Protein AF-A0A0F6VZB9-F1 (afdb_monomer_lite)

Structure (mmCIF, N/CA/C/O backbone):
data_AF-A0A0F6VZB9-F1
#
_entry.id   AF-A0A0F6VZB9-F1
#
loop_
_atom_site.group_PDB
_atom_site.id
_atom_site.type_symbol
_atom_site.label_atom_id
_atom_site.label_alt_id
_atom_site.label_comp_id
_atom_site.label_asym_id
_atom_site.label_entity_id
_atom_site.label_seq_id
_atom_site.pdbx_PDB_ins_code
_atom_site.Cartn_x
_atom_site.Cartn_y
_atom_site.Cartn_z
_atom_site.occupancy
_atom_site.B_iso_or_equiv
_atom_site.auth_seq_id
_atom_site.auth_comp_id
_atom_site.auth_asym_id
_atom_site.auth_atom_id
_atom_site.pdbx_PDB_model_num
ATOM 1 N N . MET A 1 1 ? -6.519 48.692 -28.480 1.00 52.38 1 MET A N 1
ATOM 2 C CA . MET A 1 1 ? -7.005 47.533 -27.688 1.00 52.38 1 MET A CA 1
ATOM 3 C C . MET A 1 1 ? -6.946 46.196 -28.439 1.00 52.38 1 MET A C 1
ATOM 5 O O . MET A 1 1 ? -6.467 45.239 -27.849 1.00 52.38 1 MET A O 1
ATOM 9 N N . ARG A 1 2 ? -7.323 46.105 -29.729 1.00 53.22 2 ARG A N 1
ATOM 10 C CA . ARG A 1 2 ? -7.320 44.835 -30.497 1.00 53.22 2 ARG A CA 1
ATOM 11 C C . ARG A 1 2 ? -5.946 44.147 -30.667 1.00 53.22 2 ARG A C 1
ATOM 13 O O . ARG A 1 2 ? -5.888 42.928 -30.607 1.00 53.22 2 ARG A O 1
ATOM 20 N N . MET A 1 3 ? -4.836 44.891 -30.767 1.00 57.31 3 MET A N 1
ATOM 21 C CA . MET A 1 3 ? -3.486 44.291 -30.868 1.00 57.31 3 MET A CA 1
ATOM 22 C C . MET A 1 3 ? -2.981 43.647 -29.563 1.00 57.31 3 MET A C 1
ATOM 24 O O . MET A 1 3 ? -2.208 42.698 -29.616 1.00 57.31 3 MET A O 1
ATOM 28 N N . ARG A 1 4 ? -3.442 44.107 -28.388 1.00 60.62 4 ARG A N 1
ATOM 29 C CA . ARG A 1 4 ? -3.066 43.497 -27.096 1.00 60.62 4 ARG A CA 1
ATOM 30 C C . ARG A 1 4 ? -3.803 42.178 -26.846 1.00 60.62 4 ARG A C 1
ATOM 32 O O . ARG A 1 4 ? -3.220 41.265 -26.279 1.00 60.62 4 ARG A O 1
ATOM 39 N N . ALA A 1 5 ? -5.045 42.063 -27.323 1.00 65.38 5 ALA A N 1
ATOM 40 C CA . ALA A 1 5 ? -5.819 40.824 -27.242 1.00 65.38 5 ALA A CA 1
ATOM 41 C C . ALA A 1 5 ? -5.250 39.726 -28.161 1.00 65.38 5 ALA A C 1
ATOM 43 O O . ALA A 1 5 ? -5.144 38.580 -27.739 1.00 65.38 5 ALA A O 1
ATOM 44 N N . LEU A 1 6 ? -4.809 40.079 -29.377 1.00 69.06 6 LEU A N 1
ATOM 45 C CA . LEU A 1 6 ? -4.202 39.116 -30.305 1.00 69.06 6 LEU A CA 1
ATOM 46 C C . LEU A 1 6 ? -2.852 38.584 -29.789 1.00 69.06 6 LEU A C 1
ATOM 48 O O . LEU A 1 6 ? -2.594 37.387 -29.870 1.00 69.06 6 LEU A O 1
ATOM 52 N N . GLY A 1 7 ? -2.025 39.453 -29.196 1.00 74.19 7 GLY A N 1
ATOM 53 C CA . GLY A 1 7 ? -0.761 39.038 -28.579 1.00 74.19 7 GLY A CA 1
ATOM 54 C C . GLY A 1 7 ? -0.955 38.067 -27.409 1.00 74.19 7 GLY A C 1
ATOM 55 O O . GLY A 1 7 ? -0.212 37.099 -27.292 1.00 74.19 7 GLY A O 1
ATOM 56 N N . LEU A 1 8 ? -1.993 38.270 -26.588 1.00 74.69 8 LEU A N 1
ATOM 57 C CA . LEU A 1 8 ? -2.281 37.395 -25.446 1.00 74.69 8 LEU A CA 1
ATOM 58 C C . LEU A 1 8 ? -2.771 36.003 -25.883 1.00 74.69 8 LEU A C 1
ATOM 60 O O . LEU A 1 8 ? -2.410 35.006 -25.267 1.00 74.69 8 LEU A O 1
ATOM 64 N N . VAL A 1 9 ? -3.544 35.930 -26.972 1.00 77.00 9 VAL A N 1
ATOM 65 C CA . VAL A 1 9 ? -4.036 34.662 -27.541 1.00 77.00 9 VAL A CA 1
ATOM 66 C C . VAL A 1 9 ? -2.903 33.856 -28.180 1.00 77.00 9 VAL A C 1
ATOM 68 O O . VAL A 1 9 ? -2.855 32.643 -28.003 1.00 77.00 9 VAL A O 1
ATOM 71 N N . ILE A 1 10 ? -1.955 34.508 -28.863 1.00 77.25 10 ILE A N 1
ATOM 72 C CA . ILE A 1 10 ? -0.791 33.823 -29.450 1.00 77.25 10 ILE A CA 1
ATOM 73 C C . ILE A 1 10 ? 0.142 33.298 -28.352 1.00 77.25 10 ILE A C 1
ATOM 75 O O . ILE A 1 10 ? 0.585 32.159 -28.437 1.00 77.25 10 ILE A O 1
ATOM 79 N N . VAL A 1 11 ? 0.387 34.071 -27.288 1.00 75.38 11 VAL A N 1
ATOM 80 C CA . VAL A 1 11 ? 1.185 33.597 -26.143 1.00 75.38 11 VAL A CA 1
ATOM 81 C C . VAL A 1 11 ? 0.493 32.427 -25.437 1.00 75.38 11 VAL A C 1
ATOM 83 O O . VAL A 1 11 ? 1.162 31.448 -25.130 1.00 75.38 11 VAL A O 1
ATOM 86 N N . ALA A 1 12 ? -0.834 32.469 -25.263 1.00 71.00 12 ALA A N 1
ATOM 87 C CA . ALA A 1 12 ? -1.596 31.353 -24.696 1.00 71.00 12 ALA A CA 1
ATOM 88 C C . ALA A 1 12 ? -1.570 30.093 -25.587 1.00 71.00 12 ALA A C 1
ATOM 90 O O . ALA A 1 12 ? -1.466 28.982 -25.078 1.00 71.00 12 ALA A O 1
ATOM 91 N N . LEU A 1 13 ? -1.617 30.247 -26.915 1.00 69.62 13 LEU A N 1
ATOM 92 C CA . LEU A 1 13 ? -1.491 29.131 -27.862 1.00 69.62 13 LEU A CA 1
ATOM 93 C C . LEU A 1 13 ? -0.078 28.532 -27.877 1.00 69.62 13 LEU A C 1
ATOM 95 O O . LEU A 1 13 ? 0.063 27.318 -27.994 1.00 69.62 13 LEU A O 1
ATOM 99 N N . VAL A 1 14 ? 0.960 29.357 -27.717 1.00 69.56 14 VAL A N 1
ATOM 100 C CA . VAL A 1 14 ? 2.357 28.898 -27.658 1.00 69.56 14 VAL A CA 1
ATOM 101 C C . VAL A 1 14 ? 2.671 28.222 -26.319 1.00 69.56 14 VAL A C 1
ATOM 103 O O . VAL A 1 14 ? 3.433 27.261 -26.303 1.00 69.56 14 VAL A O 1
ATOM 106 N N . THR A 1 15 ? 2.053 28.638 -25.209 1.00 67.12 15 THR A N 1
ATOM 107 C CA . THR A 1 15 ? 2.212 27.947 -23.916 1.00 67.12 15 THR A CA 1
ATOM 108 C C . THR A 1 15 ? 1.367 26.676 -23.797 1.00 67.12 15 THR A C 1
ATOM 110 O O . THR A 1 15 ? 1.739 25.779 -23.049 1.00 67.12 15 THR A O 1
ATOM 113 N N . LEU A 1 16 ? 0.270 26.556 -24.556 1.00 59.88 16 LEU A N 1
ATOM 114 C CA . LEU A 1 16 ? -0.522 25.320 -24.667 1.00 59.88 16 LEU A CA 1
ATOM 115 C C . LEU A 1 16 ? 0.076 24.304 -25.653 1.00 59.88 16 LEU A C 1
ATOM 117 O O . LEU A 1 16 ? -0.305 23.134 -25.629 1.00 59.88 16 LEU A O 1
ATOM 121 N N . ALA A 1 17 ? 1.043 24.712 -26.477 1.00 52.34 17 ALA A N 1
ATOM 122 C CA . ALA A 1 17 ? 1.811 23.824 -27.344 1.00 52.34 17 ALA A CA 1
ATOM 123 C C . ALA A 1 17 ? 2.918 23.082 -26.566 1.00 52.34 17 ALA A C 1
ATOM 125 O O . ALA A 1 17 ? 4.070 23.025 -26.992 1.00 52.34 17 ALA A O 1
ATOM 126 N N . CYS A 1 18 ? 2.580 22.488 -25.418 1.00 63.78 18 CYS A N 1
ATOM 127 C CA . CYS A 1 18 ? 3.406 21.443 -24.825 1.00 63.78 18 CYS A CA 1
ATOM 128 C C . CYS A 1 18 ? 3.362 20.240 -25.771 1.00 63.78 18 CYS A C 1
ATOM 130 O O . CYS A 1 18 ? 2.395 19.476 -25.782 1.00 63.78 18 CYS A O 1
ATOM 132 N N . SER A 1 19 ? 4.389 20.104 -26.612 1.00 64.31 19 SER A N 1
ATOM 133 C CA . SER A 1 19 ? 4.577 18.931 -27.459 1.00 64.31 19 SER A CA 1
ATOM 134 C C . SER A 1 19 ? 4.565 17.694 -26.570 1.00 64.31 19 SER A C 1
ATOM 136 O O . SER A 1 19 ? 5.451 17.534 -25.729 1.00 64.31 19 SER A O 1
ATOM 138 N N . ARG A 1 20 ? 3.553 16.834 -26.732 1.00 68.62 20 ARG A N 1
ATOM 139 C CA . ARG A 1 20 ? 3.576 15.520 -26.093 1.00 68.62 20 ARG A CA 1
ATOM 140 C C . ARG A 1 20 ? 4.833 14.802 -26.592 1.00 68.62 20 ARG A C 1
ATOM 142 O O . ARG A 1 20 ? 5.035 14.782 -27.810 1.00 68.62 20 ARG A O 1
ATOM 149 N N . PRO A 1 21 ? 5.684 14.276 -25.698 1.00 76.00 21 PRO A N 1
ATOM 150 C CA . PRO A 1 21 ? 6.812 13.465 -26.126 1.00 76.00 21 PRO A CA 1
ATOM 151 C C . PRO A 1 21 ? 6.277 12.338 -27.013 1.00 76.00 21 PRO A C 1
ATOM 153 O O . PRO A 1 21 ? 5.232 11.754 -26.723 1.00 76.00 21 PRO A O 1
ATOM 156 N N . ILE A 1 22 ? 6.936 12.104 -28.147 1.00 83.44 22 ILE A N 1
ATOM 157 C CA . ILE A 1 22 ? 6.561 11.018 -29.050 1.00 83.44 22 ILE A CA 1
ATOM 158 C C . ILE A 1 22 ? 7.048 9.731 -28.392 1.00 83.44 22 ILE A C 1
ATOM 160 O O . ILE A 1 22 ? 8.253 9.509 -28.267 1.00 83.44 22 ILE A O 1
ATOM 164 N N . GLU A 1 23 ? 6.103 8.919 -27.939 1.00 89.25 23 GLU A N 1
ATOM 165 C CA . GLU A 1 23 ? 6.375 7.634 -27.306 1.00 89.25 23 GLU A CA 1
ATOM 166 C C . GLU A 1 23 ? 6.150 6.532 -28.338 1.00 89.25 23 GLU A C 1
ATOM 168 O O . GLU A 1 23 ? 5.084 6.454 -28.950 1.00 89.25 23 GLU A O 1
ATOM 173 N N . ALA A 1 24 ? 7.167 5.704 -28.558 1.00 90.25 24 ALA A N 1
ATOM 174 C CA . ALA A 1 24 ? 7.078 4.541 -29.426 1.00 90.25 24 ALA A CA 1
ATOM 175 C C . ALA A 1 24 ? 7.100 3.271 -28.568 1.00 90.25 24 ALA A C 1
ATOM 177 O O . ALA A 1 24 ? 8.087 2.984 -27.886 1.00 90.25 24 ALA A O 1
ATOM 178 N N . GLU A 1 25 ? 6.012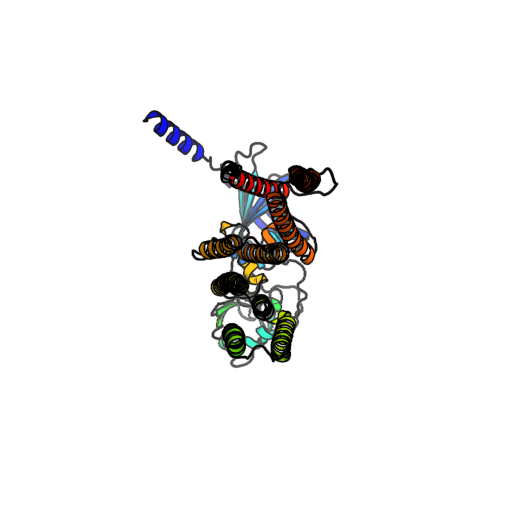 2.507 -28.600 1.00 92.38 25 GLU A N 1
ATOM 179 C CA . GLU A 1 25 ? 5.888 1.233 -27.889 1.00 92.38 25 GLU A CA 1
ATOM 180 C C . GLU A 1 25 ? 6.573 0.120 -28.691 1.00 92.38 25 GLU A C 1
ATOM 182 O O . GLU A 1 25 ? 5.958 -0.575 -29.495 1.00 92.38 25 GLU A O 1
ATOM 187 N N . LEU A 1 26 ? 7.896 0.026 -28.549 1.00 94.50 26 LEU A N 1
ATOM 188 C CA . LEU A 1 26 ? 8.733 -0.933 -29.285 1.00 94.50 26 LEU A CA 1
ATOM 189 C C . LEU A 1 26 ? 9.399 -1.964 -28.367 1.00 94.50 26 LEU A C 1
ATOM 191 O O . LEU A 1 26 ? 10.123 -2.830 -28.856 1.00 94.50 26 LEU A O 1
ATOM 195 N N . LEU A 1 27 ? 9.196 -1.864 -27.052 1.00 96.50 27 LEU A N 1
ATOM 196 C CA . LEU A 1 27 ? 9.782 -2.779 -26.076 1.00 96.50 27 LEU A CA 1
ATOM 197 C C . LEU A 1 27 ? 8.718 -3.730 -25.564 1.00 96.50 27 LEU A C 1
ATOM 199 O O . LEU A 1 27 ? 7.578 -3.341 -25.324 1.00 96.50 27 LEU A O 1
ATOM 203 N N . HIS A 1 28 ? 9.133 -4.960 -25.304 1.00 97.50 28 HIS A N 1
ATOM 204 C CA . HIS A 1 28 ? 8.305 -5.934 -24.614 1.00 97.50 28 HIS A CA 1
ATOM 205 C C . HIS A 1 28 ? 8.895 -6.182 -23.228 1.00 97.50 28 HIS A C 1
ATOM 207 O O . HIS A 1 28 ? 10.081 -6.490 -23.123 1.00 97.50 28 HIS A O 1
ATOM 213 N N . VAL A 1 29 ? 8.093 -6.042 -22.172 1.00 97.81 29 VAL A N 1
ATOM 214 C CA . VAL A 1 29 ? 8.485 -6.378 -20.797 1.00 97.81 29 VAL A CA 1
ATOM 215 C C . VAL A 1 29 ? 7.694 -7.620 -20.399 1.00 97.81 29 VAL A C 1
ATOM 217 O O . VAL A 1 29 ? 6.473 -7.576 -20.325 1.00 97.81 29 VAL A O 1
ATOM 220 N N . GLY A 1 30 ? 8.386 -8.739 -20.201 1.00 97.31 30 GLY A N 1
ATOM 221 C CA . GLY A 1 30 ? 7.763 -10.046 -19.990 1.00 97.31 30 GLY A CA 1
ATOM 222 C C . GLY A 1 30 ? 7.572 -10.418 -18.522 1.00 97.31 30 GLY A C 1
ATOM 223 O O . GLY A 1 30 ? 6.586 -11.063 -18.183 1.00 97.31 30 GLY A O 1
ATOM 224 N N . SER A 1 31 ? 8.497 -10.039 -17.634 1.00 97.69 31 SER A N 1
ATOM 225 C CA . SER A 1 31 ? 8.384 -10.379 -16.209 1.00 97.69 31 SER A CA 1
ATOM 226 C C . SER A 1 31 ? 9.188 -9.445 -15.309 1.00 97.69 31 SER A C 1
ATOM 228 O O . SER A 1 31 ? 10.192 -8.873 -15.733 1.00 97.69 31 SER A O 1
ATOM 230 N N . ALA A 1 32 ? 8.803 -9.370 -14.036 1.00 97.81 32 ALA A N 1
ATOM 231 C CA . ALA A 1 32 ? 9.560 -8.724 -12.968 1.00 97.81 32 ALA A CA 1
ATOM 232 C C . ALA A 1 32 ? 9.956 -9.780 -11.926 1.00 97.81 32 ALA A C 1
ATOM 234 O O . ALA A 1 32 ? 9.143 -10.627 -11.591 1.00 97.81 32 ALA A O 1
ATOM 235 N N . SER A 1 33 ? 11.202 -9.772 -11.453 1.00 97.31 33 SER A N 1
ATOM 236 C CA . SER A 1 33 ? 11.700 -10.730 -10.456 1.00 97.31 33 SER A CA 1
ATOM 237 C C . SER A 1 33 ? 12.766 -10.076 -9.574 1.00 97.31 33 SER A C 1
ATOM 239 O O . SER A 1 33 ? 13.609 -9.358 -10.102 1.00 97.31 33 SER A O 1
ATOM 241 N N . PRO A 1 34 ? 12.843 -10.366 -8.267 1.00 96.31 34 PRO A N 1
ATOM 242 C CA . PRO A 1 34 ? 11.963 -11.270 -7.529 1.00 96.31 34 PRO A CA 1
ATOM 243 C C . PRO A 1 34 ? 10.586 -10.652 -7.259 1.00 96.31 34 PRO A C 1
ATOM 245 O O . PRO A 1 34 ? 10.462 -9.432 -7.160 1.00 96.31 34 PRO A O 1
ATOM 248 N N . ASP A 1 35 ? 9.585 -11.505 -7.046 1.00 93.94 35 ASP A N 1
ATOM 249 C CA . ASP A 1 35 ? 8.233 -11.089 -6.642 1.00 93.94 35 ASP A CA 1
ATOM 250 C C . ASP A 1 35 ? 8.231 -10.459 -5.240 1.00 93.94 35 ASP A C 1
ATOM 252 O O . ASP A 1 35 ? 7.349 -9.676 -4.908 1.00 93.94 35 ASP A O 1
ATOM 256 N N . ARG A 1 36 ? 9.250 -10.762 -4.421 1.00 94.00 36 ARG A N 1
ATOM 257 C CA . ARG A 1 36 ? 9.480 -10.175 -3.096 1.00 94.00 36 ARG A CA 1
ATOM 258 C C . ARG A 1 36 ? 10.724 -9.291 -3.098 1.00 94.00 36 ARG A C 1
ATOM 260 O O . ARG A 1 36 ? 11.853 -9.770 -3.239 1.00 94.00 36 ARG A O 1
ATOM 267 N N . VAL A 1 37 ? 10.532 -8.000 -2.862 1.00 95.31 37 VAL A N 1
ATOM 268 C CA . VAL A 1 37 ? 11.593 -6.991 -2.887 1.00 95.31 37 VAL A CA 1
ATOM 269 C C . VAL A 1 37 ? 11.877 -6.475 -1.480 1.00 95.31 37 VAL A C 1
ATOM 271 O O . VAL A 1 37 ? 11.005 -5.913 -0.816 1.00 95.31 37 VAL A O 1
ATOM 274 N N . GLN A 1 38 ? 13.130 -6.623 -1.051 1.00 94.56 38 GLN A N 1
ATOM 275 C CA . GLN A 1 38 ? 13.649 -6.114 0.219 1.00 94.56 38 GLN A CA 1
ATOM 276 C C . GLN A 1 38 ? 14.683 -4.999 -0.012 1.00 94.56 38 GLN A C 1
ATOM 278 O O . GLN A 1 38 ? 15.226 -4.885 -1.117 1.00 94.56 38 GLN A O 1
ATOM 283 N N . PRO A 1 39 ? 14.984 -4.165 1.004 1.00 94.38 39 PRO A N 1
ATOM 284 C CA . PRO A 1 39 ? 16.053 -3.183 0.912 1.00 94.38 39 PRO A CA 1
ATOM 285 C C . PRO A 1 39 ? 17.377 -3.834 0.504 1.00 94.38 39 PRO A C 1
ATOM 287 O O . PRO A 1 39 ? 17.837 -4.774 1.143 1.00 94.38 39 PRO A O 1
ATOM 290 N N . GLY A 1 40 ? 17.999 -3.313 -0.551 1.00 94.25 40 GLY A N 1
ATOM 291 C CA . GLY A 1 40 ? 19.260 -3.833 -1.085 1.00 94.25 40 GLY A CA 1
ATOM 292 C C . GLY A 1 40 ? 19.099 -4.911 -2.160 1.00 94.25 40 GLY A C 1
ATOM 293 O O . GLY A 1 40 ? 20.083 -5.245 -2.817 1.00 94.25 40 GLY A O 1
ATOM 294 N N . HIS A 1 41 ? 17.882 -5.411 -2.408 1.00 95.50 41 HIS A N 1
ATOM 295 C CA . HIS A 1 41 ? 17.618 -6.263 -3.567 1.00 95.50 41 HIS A CA 1
ATOM 296 C C . HIS A 1 41 ? 17.738 -5.472 -4.877 1.00 95.50 41 HIS A C 1
ATOM 298 O O . HIS A 1 41 ? 17.691 -4.238 -4.912 1.00 95.50 41 HIS A O 1
ATOM 304 N N . ARG A 1 42 ? 17.865 -6.209 -5.980 1.00 97.38 42 ARG A N 1
ATOM 305 C CA . ARG A 1 42 ? 17.715 -5.679 -7.335 1.00 97.38 42 ARG A CA 1
ATOM 306 C C . ARG A 1 42 ? 16.450 -6.266 -7.940 1.00 97.38 42 ARG A C 1
ATOM 308 O O . ARG A 1 42 ? 16.337 -7.486 -8.031 1.00 97.38 42 ARG A O 1
ATOM 315 N N . LEU A 1 43 ? 15.512 -5.409 -8.331 1.00 98.00 43 LEU A N 1
ATOM 316 C CA . LEU A 1 43 ? 14.366 -5.829 -9.126 1.00 98.00 43 LEU A CA 1
ATOM 317 C C . LEU A 1 43 ? 14.817 -5.925 -10.584 1.00 98.00 43 LEU A C 1
ATOM 319 O O . LEU A 1 43 ? 15.280 -4.953 -11.171 1.00 98.00 43 LEU A O 1
ATOM 323 N N . VAL A 1 44 ? 14.710 -7.113 -11.155 1.00 98.50 44 VAL A N 1
ATOM 324 C CA . VAL A 1 44 ? 15.104 -7.432 -12.521 1.00 98.50 44 VAL A CA 1
ATOM 325 C C . VAL A 1 44 ? 13.855 -7.507 -13.385 1.00 98.50 44 VAL A C 1
ATOM 327 O O . VAL A 1 44 ? 13.004 -8.373 -13.182 1.00 98.50 44 VAL A O 1
ATOM 330 N N . LEU A 1 45 ? 13.765 -6.625 -14.373 1.00 98.38 45 LEU A N 1
ATOM 331 C CA . LEU A 1 45 ? 12.746 -6.684 -15.414 1.00 98.38 45 LEU A CA 1
ATOM 332 C C . LEU A 1 45 ? 13.333 -7.414 -16.621 1.00 98.38 45 LEU A C 1
ATOM 334 O O . LEU A 1 45 ? 14.370 -7.012 -17.154 1.00 98.38 45 LEU A O 1
ATOM 338 N N . ARG A 1 46 ? 12.683 -8.499 -17.040 1.00 98.50 46 ARG A N 1
ATOM 339 C CA . ARG A 1 46 ? 13.053 -9.264 -18.234 1.00 98.50 46 ARG A CA 1
ATOM 340 C C . ARG A 1 46 ? 12.145 -8.890 -19.390 1.00 98.50 46 ARG A C 1
ATOM 342 O O . ARG A 1 46 ? 10.955 -8.662 -19.192 1.00 98.50 46 ARG A O 1
ATOM 349 N N . GLY A 1 47 ? 12.695 -8.846 -20.593 1.00 97.88 47 GLY A N 1
ATOM 350 C CA . GLY A 1 47 ? 11.959 -8.422 -21.775 1.00 97.88 47 GLY A CA 1
ATOM 351 C C . GLY A 1 47 ? 12.763 -8.575 -23.056 1.00 97.88 47 GLY A C 1
ATOM 352 O O . GLY A 1 47 ? 13.666 -9.401 -23.131 1.00 97.88 47 GLY A O 1
ATOM 353 N N . SER A 1 48 ? 12.446 -7.777 -24.068 1.00 97.69 48 SER A N 1
ATOM 354 C CA . SER A 1 48 ? 13.204 -7.725 -25.317 1.00 97.69 48 SER A CA 1
ATOM 355 C C . SER A 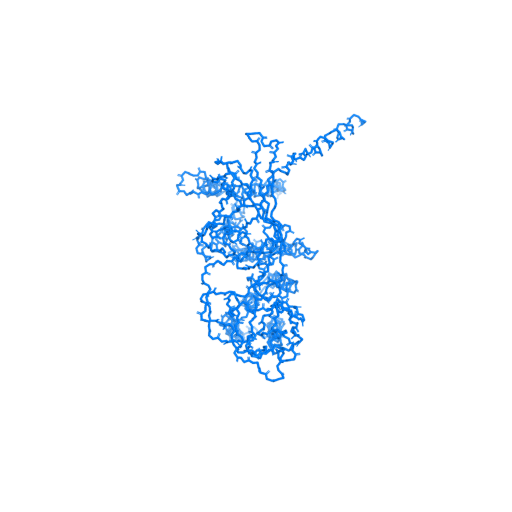1 48 ? 13.220 -6.321 -25.907 1.00 97.69 48 SER A C 1
ATOM 357 O O . SER A 1 48 ? 12.223 -5.599 -25.840 1.00 97.69 48 SER A O 1
ATOM 359 N N . GLY A 1 49 ? 14.338 -5.976 -26.549 1.00 96.69 49 GLY A N 1
ATOM 360 C CA . GLY A 1 49 ? 14.526 -4.701 -27.245 1.00 96.69 49 GLY A CA 1
ATOM 361 C C . GLY A 1 49 ? 15.146 -3.604 -26.381 1.00 96.69 49 GLY A C 1
ATOM 362 O O . GLY A 1 49 ? 15.224 -2.461 -26.825 1.00 96.69 49 GLY A O 1
ATOM 363 N N . PHE A 1 50 ? 15.600 -3.918 -25.163 1.00 97.81 50 PHE A N 1
ATOM 364 C CA . PHE A 1 50 ? 16.212 -2.923 -24.287 1.00 97.81 50 PHE A CA 1
ATOM 365 C C . PHE A 1 50 ? 17.562 -2.443 -24.858 1.00 97.81 50 PHE A C 1
ATOM 367 O O . PHE A 1 50 ? 18.362 -3.245 -25.341 1.00 97.81 50 PHE A O 1
ATOM 374 N N . PRO A 1 51 ? 17.859 -1.137 -24.836 1.00 96.19 51 PRO A N 1
ATOM 375 C CA . PRO A 1 51 ? 19.154 -0.635 -25.276 1.00 96.19 51 PRO A CA 1
ATOM 376 C C . PRO A 1 51 ? 20.203 -0.835 -24.170 1.00 96.19 51 PRO A C 1
ATOM 378 O O . PRO A 1 51 ? 20.252 -0.065 -23.216 1.00 96.19 51 PRO A O 1
ATOM 381 N N . ALA A 1 52 ? 21.044 -1.866 -24.291 1.00 97.19 52 ALA A N 1
ATOM 382 C CA . ALA A 1 52 ? 22.065 -2.197 -23.290 1.00 97.19 52 ALA A CA 1
ATOM 383 C C . ALA A 1 52 ? 23.018 -1.018 -22.983 1.00 97.19 52 ALA A C 1
ATOM 385 O O . ALA A 1 52 ? 23.414 -0.271 -23.881 1.00 97.19 52 ALA A O 1
ATOM 386 N N . GLY A 1 53 ? 23.394 -0.870 -21.711 1.00 96.50 53 GLY A N 1
ATOM 387 C CA . GLY A 1 53 ? 24.233 0.210 -21.185 1.00 96.50 53 GLY A CA 1
ATOM 388 C C . GLY A 1 53 ? 23.535 1.571 -21.091 1.00 96.50 53 GLY A C 1
ATOM 389 O O . GLY A 1 53 ? 24.213 2.594 -21.011 1.00 96.50 53 GLY A O 1
ATOM 390 N N . ARG A 1 54 ? 22.199 1.619 -21.174 1.00 96.06 54 ARG A N 1
ATOM 391 C CA . ARG A 1 54 ? 21.419 2.858 -21.034 1.00 96.06 54 ARG A CA 1
ATOM 392 C C . ARG A 1 54 ? 20.638 2.892 -19.730 1.00 96.06 54 ARG A C 1
ATOM 394 O O . ARG A 1 54 ? 20.056 1.885 -19.322 1.00 96.06 54 ARG A O 1
ATOM 401 N N . ASP A 1 55 ? 20.530 4.095 -19.180 1.00 96.44 55 ASP A N 1
ATOM 402 C CA . ASP A 1 55 ? 19.613 4.394 -18.088 1.00 96.44 55 ASP A CA 1
ATOM 403 C C . ASP A 1 55 ? 18.160 4.220 -18.551 1.00 96.44 55 ASP A C 1
ATOM 405 O O . ASP A 1 55 ? 17.761 4.663 -19.636 1.00 96.44 55 ASP A O 1
ATOM 409 N N . ALA A 1 56 ? 17.370 3.574 -17.705 1.00 97.00 56 ALA A N 1
ATOM 410 C CA . ALA A 1 56 ? 15.952 3.332 -17.873 1.00 97.00 56 ALA A CA 1
ATOM 411 C C . ALA A 1 56 ? 15.178 4.090 -16.793 1.00 97.00 56 ALA A C 1
ATOM 413 O O . ALA A 1 56 ? 15.535 4.056 -15.617 1.00 97.00 56 ALA A O 1
ATOM 414 N N . ARG A 1 57 ? 14.061 4.714 -17.165 1.00 97.44 57 ARG A N 1
ATOM 415 C CA . ARG A 1 57 ? 13.071 5.196 -16.200 1.00 97.44 57 ARG A CA 1
ATOM 416 C C . ARG A 1 57 ? 11.990 4.138 -16.043 1.00 97.44 57 ARG A C 1
ATOM 418 O O . ARG A 1 57 ? 11.312 3.811 -17.015 1.00 97.44 57 ARG A O 1
ATOM 425 N N . VAL A 1 58 ? 11.826 3.619 -14.830 1.00 98.00 58 VAL A N 1
ATOM 426 C CA . VAL A 1 58 ? 10.821 2.603 -14.505 1.00 98.00 58 VAL A CA 1
ATOM 427 C C . VAL A 1 58 ? 9.719 3.216 -13.654 1.00 98.00 58 VAL A C 1
ATOM 429 O O . VAL A 1 58 ? 9.952 3.637 -12.523 1.00 98.00 58 VAL A O 1
ATOM 432 N N . THR A 1 59 ? 8.509 3.264 -14.196 1.00 98.12 59 THR A N 1
ATOM 433 C CA . THR A 1 59 ? 7.328 3.839 -13.551 1.00 98.12 59 THR A CA 1
ATOM 434 C C . THR A 1 59 ? 6.384 2.735 -13.090 1.00 98.12 59 THR A C 1
ATOM 436 O O . THR A 1 59 ? 5.906 1.936 -13.892 1.00 98.12 59 THR A O 1
ATOM 439 N N . PHE A 1 60 ? 6.089 2.712 -11.794 1.00 98.38 60 PHE A N 1
ATOM 440 C CA . PHE A 1 60 ? 5.100 1.841 -11.167 1.00 98.38 60 PHE A CA 1
ATOM 441 C C . PHE A 1 60 ? 3.774 2.579 -11.118 1.00 98.38 60 PHE A C 1
ATOM 443 O O . PHE A 1 60 ? 3.672 3.601 -10.437 1.00 98.38 60 PHE A O 1
ATOM 450 N N . ARG A 1 61 ? 2.764 2.057 -11.814 1.00 98.31 61 ARG A N 1
ATOM 451 C CA . ARG A 1 61 ? 1.419 2.629 -11.831 1.00 98.31 61 ARG A CA 1
ATOM 452 C C . ARG A 1 61 ? 0.393 1.570 -11.476 1.00 98.31 61 ARG A C 1
ATOM 454 O O . ARG A 1 61 ? 0.228 0.598 -12.206 1.00 98.31 61 ARG A O 1
ATOM 461 N N . GLY A 1 62 ? -0.307 1.765 -10.368 1.00 98.00 62 GLY A N 1
ATOM 462 C CA . GLY A 1 62 ? -1.242 0.767 -9.866 1.00 98.00 62 GLY A CA 1
ATOM 463 C C . GLY A 1 62 ? -1.760 1.094 -8.481 1.00 98.00 62 GLY A C 1
ATOM 464 O O . GLY A 1 62 ? -1.886 2.260 -8.108 1.00 98.00 62 GLY A O 1
ATOM 465 N N . VAL A 1 63 ? -2.049 0.050 -7.719 1.00 97.88 63 VAL A N 1
ATOM 466 C CA . VAL A 1 63 ? -2.576 0.137 -6.364 1.00 97.88 63 VAL A CA 1
ATOM 467 C C . VAL A 1 63 ? -1.630 -0.584 -5.415 1.00 97.88 63 VAL A C 1
ATOM 469 O O . VAL A 1 63 ? -1.156 -1.683 -5.690 1.00 97.88 63 VAL A O 1
ATOM 472 N N . LEU A 1 64 ? -1.338 0.055 -4.291 1.00 97.50 64 LEU A N 1
ATOM 473 C CA . LEU A 1 64 ? -0.601 -0.522 -3.184 1.00 97.50 64 LEU A CA 1
ATOM 474 C C . LEU A 1 64 ? -1.579 -0.886 -2.069 1.00 97.50 64 LEU A C 1
ATOM 476 O O . LEU A 1 64 ? -2.270 -0.019 -1.528 1.00 97.50 64 LEU A O 1
ATOM 480 N N . HIS A 1 65 ? -1.587 -2.161 -1.704 1.00 96.69 65 HIS A N 1
ATOM 481 C CA . HIS A 1 65 ? -2.323 -2.689 -0.561 1.00 96.69 65 HIS A CA 1
ATOM 482 C C . HIS A 1 65 ? -1.377 -2.761 0.633 1.00 96.69 65 HIS A C 1
ATOM 484 O O . HIS A 1 65 ? -0.279 -3.300 0.500 1.00 96.69 65 HIS A O 1
ATOM 490 N N . ARG A 1 66 ? -1.760 -2.196 1.781 1.00 94.31 66 ARG A N 1
ATOM 491 C CA . ARG A 1 66 ? -0.919 -2.138 2.986 1.00 94.31 66 ARG A CA 1
ATOM 492 C C . ARG A 1 66 ? -1.685 -2.692 4.192 1.00 94.31 66 ARG A C 1
ATOM 494 O O . ARG A 1 66 ? -2.896 -2.491 4.244 1.00 94.31 66 ARG A O 1
ATOM 501 N N . PRO A 1 67 ? -1.002 -3.318 5.168 1.00 91.38 67 PRO A N 1
ATOM 502 C CA . PRO A 1 67 ? -1.652 -3.771 6.398 1.00 91.38 67 PRO A CA 1
ATOM 503 C C . PRO A 1 67 ? -2.391 -2.621 7.092 1.00 91.38 67 PRO A C 1
ATOM 505 O O . PRO A 1 67 ? -1.818 -1.541 7.242 1.00 91.38 67 PRO A O 1
ATOM 508 N N . GLY A 1 68 ? -3.651 -2.831 7.484 1.00 88.75 68 GLY A N 1
ATOM 509 C CA . GLY A 1 68 ? -4.447 -1.862 8.248 1.00 88.75 68 GLY A CA 1
ATOM 510 C C . GLY A 1 68 ? -4.851 -0.575 7.516 1.00 88.75 68 GLY A C 1
ATOM 511 O O . GLY A 1 68 ? -5.526 0.276 8.097 1.00 88.75 68 GLY A O 1
ATOM 512 N N . HIS A 1 69 ? -4.486 -0.406 6.243 1.00 89.75 69 HIS A N 1
ATOM 513 C CA . HIS A 1 69 ? -4.761 0.813 5.484 1.00 89.75 69 HIS A CA 1
ATOM 514 C C . HIS A 1 69 ? -5.567 0.524 4.215 1.00 89.75 69 HIS A C 1
ATOM 516 O O . HIS A 1 69 ? -5.375 -0.514 3.580 1.00 89.75 69 HIS A O 1
ATOM 522 N N . PRO A 1 70 ? -6.431 1.463 3.784 1.00 90.00 70 PRO A N 1
ATOM 523 C CA . PRO A 1 70 ? -7.130 1.328 2.517 1.00 90.00 70 PRO A CA 1
ATOM 524 C C . PRO A 1 70 ? -6.142 1.316 1.346 1.00 90.00 70 PRO A C 1
ATOM 526 O O . PRO A 1 70 ? -5.065 1.919 1.394 1.00 90.00 70 PRO A O 1
ATOM 529 N N . ALA A 1 71 ? -6.547 0.649 0.268 1.00 93.81 71 ALA A N 1
ATOM 530 C CA . ALA A 1 71 ? -5.761 0.550 -0.950 1.00 93.81 71 ALA A CA 1
ATOM 531 C C . ALA A 1 71 ? -5.449 1.948 -1.518 1.00 93.81 71 ALA A C 1
ATOM 533 O O . ALA A 1 71 ? -6.334 2.799 -1.648 1.00 93.81 71 ALA A O 1
ATOM 534 N N . ARG A 1 72 ? -4.180 2.198 -1.856 1.00 94.94 72 ARG A N 1
ATOM 535 C CA . ARG A 1 72 ? -3.696 3.515 -2.291 1.00 94.94 72 ARG A CA 1
ATOM 536 C C . ARG A 1 72 ? -3.191 3.457 -3.724 1.00 94.94 72 ARG A C 1
ATOM 538 O O . ARG A 1 72 ? -2.320 2.653 -4.034 1.00 94.94 72 ARG A O 1
ATOM 545 N N . ALA A 1 73 ? -3.673 4.353 -4.581 1.00 96.88 73 ALA A N 1
ATOM 546 C CA . ALA A 1 73 ? -3.107 4.516 -5.916 1.00 96.88 73 ALA A CA 1
ATOM 547 C C . ALA A 1 73 ? -1.656 5.019 -5.829 1.00 96.88 73 ALA A C 1
ATOM 549 O O . ALA A 1 73 ? -1.366 5.965 -5.087 1.00 96.88 73 ALA A O 1
ATOM 550 N N . ILE A 1 74 ? -0.758 4.398 -6.592 1.00 96.12 74 ILE A N 1
ATOM 551 C CA . ILE A 1 74 ? 0.641 4.811 -6.702 1.00 96.12 74 ILE A CA 1
ATOM 552 C C . ILE A 1 74 ? 1.010 5.099 -8.158 1.00 96.12 74 ILE A C 1
ATOM 554 O O . ILE A 1 74 ? 0.572 4.399 -9.073 1.00 96.12 74 ILE A O 1
ATOM 558 N N . ASP A 1 75 ? 1.816 6.142 -8.341 1.00 97.31 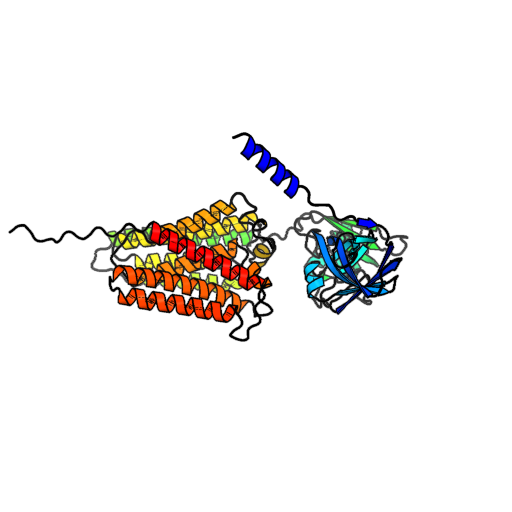75 ASP A N 1
ATOM 559 C CA . ASP A 1 75 ? 2.462 6.524 -9.597 1.00 97.31 75 ASP A CA 1
ATOM 560 C C . ASP A 1 75 ? 3.873 7.017 -9.247 1.00 97.31 75 ASP A C 1
ATOM 562 O O . ASP A 1 75 ? 4.072 8.154 -8.810 1.00 97.31 75 ASP A O 1
ATOM 566 N N . VAL A 1 76 ? 4.843 6.102 -9.276 1.00 96.94 76 VAL A N 1
ATOM 567 C CA . VAL A 1 76 ? 6.205 6.343 -8.778 1.00 96.94 76 VAL A CA 1
ATOM 568 C C . VAL A 1 76 ? 7.209 5.951 -9.845 1.00 96.94 76 VAL A C 1
ATOM 570 O O . VAL A 1 76 ? 7.212 4.819 -10.311 1.00 96.94 76 VAL A O 1
ATOM 573 N N . SER A 1 77 ? 8.102 6.877 -10.194 1.00 97.50 77 SER A N 1
ATOM 574 C CA . SER A 1 77 ? 9.213 6.618 -11.115 1.00 97.50 77 SER A CA 1
ATOM 575 C C . SER A 1 77 ? 10.533 6.435 -10.365 1.00 97.50 77 SER A C 1
ATOM 577 O O . SER A 1 77 ? 10.894 7.266 -9.522 1.00 97.50 77 SER A O 1
ATOM 579 N N . LEU A 1 78 ? 11.232 5.351 -10.692 1.00 97.31 78 LEU A N 1
ATOM 580 C CA . LEU A 1 78 ? 12.551 4.968 -10.199 1.00 97.31 78 LEU A CA 1
ATOM 581 C C . LEU A 1 78 ? 13.529 4.841 -11.375 1.00 97.31 78 LEU A C 1
ATOM 583 O O . LEU A 1 78 ? 13.118 4.568 -12.504 1.00 97.31 78 LEU A O 1
ATOM 587 N N . ASP A 1 79 ? 14.814 5.023 -11.095 1.00 97.44 79 ASP A N 1
ATOM 588 C CA . ASP A 1 79 ? 15.878 4.898 -12.089 1.00 97.44 79 ASP A CA 1
ATOM 589 C C . ASP A 1 79 ? 16.433 3.469 -12.102 1.00 97.44 79 ASP A C 1
ATOM 591 O O . ASP A 1 79 ? 16.614 2.850 -11.049 1.00 97.44 79 ASP A O 1
ATOM 595 N N . GLY A 1 80 ? 16.690 2.953 -13.302 1.00 97.38 80 GLY A N 1
ATOM 596 C CA . GLY A 1 80 ? 17.269 1.639 -13.565 1.00 97.38 80 GLY A CA 1
ATOM 597 C C . GLY A 1 80 ? 18.280 1.661 -14.686 1.00 97.38 80 GLY A C 1
ATOM 598 O O . GLY A 1 80 ? 18.488 2.684 -15.328 1.00 97.38 80 GLY A O 1
ATOM 599 N N . GLU A 1 81 ? 18.880 0.509 -14.948 1.00 98.19 81 GLU A N 1
ATOM 600 C CA . GLU A 1 81 ? 19.902 0.357 -15.979 1.00 98.19 81 GLU A CA 1
ATOM 601 C C . GLU A 1 81 ? 19.628 -0.894 -16.815 1.00 98.19 81 GLU A C 1
ATOM 603 O O . GLU A 1 81 ? 19.404 -1.984 -16.281 1.00 98.19 81 GLU A O 1
ATOM 608 N N . ALA A 1 82 ? 19.640 -0.757 -18.142 1.00 98.19 82 ALA A N 1
ATOM 609 C CA . ALA A 1 82 ? 19.600 -1.901 -19.045 1.00 98.19 82 ALA A CA 1
ATOM 610 C C . ALA A 1 82 ? 20.973 -2.572 -19.102 1.00 98.19 82 ALA A C 1
ATOM 612 O O . ALA A 1 82 ? 21.859 -2.127 -19.826 1.00 98.19 82 ALA A O 1
ATOM 613 N N . ILE A 1 83 ? 21.146 -3.672 -18.375 1.00 98.31 83 ILE A N 1
ATOM 614 C CA . ILE A 1 83 ? 22.404 -4.432 -18.360 1.00 98.31 83 ILE A CA 1
ATOM 615 C C . ILE A 1 83 ? 22.612 -5.183 -19.684 1.00 98.31 83 ILE A C 1
ATOM 617 O O . ILE A 1 83 ? 23.736 -5.310 -20.167 1.00 98.31 83 ILE A O 1
ATOM 621 N N . SER A 1 84 ? 21.529 -5.663 -20.296 1.00 98.06 84 SER A N 1
ATOM 622 C CA . SER A 1 84 ? 21.529 -6.350 -21.592 1.00 98.06 84 SER A CA 1
ATOM 623 C C . SER A 1 84 ? 20.254 -6.032 -22.375 1.00 98.06 84 SER A C 1
ATOM 625 O O . SER A 1 84 ? 19.371 -5.324 -21.891 1.00 98.06 84 SER A O 1
ATOM 627 N N . SER A 1 85 ? 20.136 -6.554 -23.600 1.00 97.38 85 SER A N 1
ATOM 628 C CA . SER A 1 85 ? 18.983 -6.294 -24.474 1.00 97.38 85 SER A CA 1
ATOM 629 C C . SER A 1 85 ? 17.651 -6.884 -24.002 1.00 97.38 85 SER A C 1
ATOM 631 O O . SER A 1 85 ? 16.600 -6.609 -24.583 1.00 97.38 85 SER A O 1
ATOM 633 N N . ASP A 1 86 ? 17.701 -7.709 -22.966 1.00 98.31 86 ASP A N 1
ATOM 634 C CA . ASP A 1 86 ? 16.594 -8.458 -22.385 1.00 98.31 86 ASP A CA 1
ATOM 635 C C . ASP A 1 86 ? 16.484 -8.281 -20.862 1.00 98.31 86 ASP A C 1
ATOM 637 O O . ASP A 1 86 ? 15.615 -8.891 -20.238 1.00 98.31 86 ASP A O 1
ATOM 641 N N . ARG A 1 87 ? 17.343 -7.452 -20.247 1.00 98.38 87 ARG A N 1
ATOM 642 C CA . ARG A 1 87 ? 17.412 -7.270 -18.793 1.00 98.38 87 ARG A CA 1
ATOM 643 C C . ARG A 1 87 ? 17.596 -5.809 -18.391 1.00 98.38 87 ARG A C 1
ATOM 645 O O . ARG A 1 87 ? 18.607 -5.193 -18.723 1.00 98.38 87 ARG A O 1
ATOM 652 N N . VAL A 1 88 ? 16.668 -5.305 -17.583 1.00 98.56 88 VAL A N 1
ATOM 653 C CA . VAL A 1 88 ? 16.808 -4.049 -16.833 1.00 98.56 88 VAL A CA 1
ATOM 654 C C . VAL A 1 88 ? 16.927 -4.369 -15.354 1.00 98.56 88 VAL A C 1
ATOM 656 O O . VAL A 1 88 ? 16.143 -5.153 -14.822 1.00 98.56 88 VAL A O 1
ATOM 659 N N . GLU A 1 89 ? 17.900 -3.768 -14.683 1.00 98.50 89 GLU A N 1
ATOM 660 C CA . GLU A 1 89 ? 18.060 -3.863 -13.238 1.00 98.50 89 GLU A CA 1
ATOM 661 C C . GLU A 1 89 ? 17.675 -2.556 -12.560 1.00 98.50 89 GLU A C 1
ATOM 663 O O . GLU A 1 89 ? 18.115 -1.473 -12.941 1.00 98.50 89 GLU A O 1
ATOM 668 N N . LEU A 1 90 ? 16.861 -2.685 -11.518 1.00 98.00 90 LEU A N 1
ATOM 669 C CA . LEU A 1 90 ? 16.413 -1.602 -10.666 1.00 98.00 90 LEU A CA 1
ATOM 670 C C . LEU A 1 90 ? 16.988 -1.827 -9.264 1.00 98.00 90 LEU A C 1
ATOM 672 O O . LEU A 1 90 ? 16.561 -2.764 -8.578 1.00 98.00 90 LEU A O 1
ATOM 676 N N . PRO A 1 91 ? 17.971 -1.034 -8.809 1.00 97.44 91 PRO A N 1
ATOM 677 C CA . PRO A 1 91 ? 18.411 -1.112 -7.425 1.00 97.44 91 PRO A CA 1
ATOM 678 C C . PRO A 1 91 ? 17.266 -0.673 -6.505 1.00 97.44 91 PRO A C 1
ATOM 680 O O . PRO A 1 91 ? 16.650 0.372 -6.716 1.00 97.44 91 PRO A O 1
ATOM 683 N N . MET A 1 92 ? 16.991 -1.457 -5.459 1.00 97.06 92 MET A N 1
ATOM 684 C CA . MET A 1 92 ? 15.894 -1.207 -4.519 1.00 97.06 92 MET A CA 1
ATOM 685 C C . MET A 1 92 ? 16.431 -0.829 -3.131 1.00 97.06 92 MET A C 1
ATOM 687 O O . MET A 1 92 ? 16.321 -1.609 -2.180 1.00 97.06 92 MET A O 1
ATOM 691 N N . PRO A 1 93 ? 17.040 0.363 -2.962 1.00 95.94 93 PRO A N 1
ATOM 692 C CA . PRO A 1 93 ? 17.416 0.849 -1.643 1.00 95.94 93 PRO A CA 1
ATOM 693 C C . PRO A 1 93 ? 16.168 1.120 -0.791 1.00 95.94 93 PRO A C 1
ATOM 695 O O . PRO A 1 93 ? 15.059 1.310 -1.301 1.00 95.94 93 PRO A O 1
ATOM 698 N N . ALA A 1 94 ? 16.358 1.228 0.526 1.00 93.62 94 ALA A N 1
ATOM 699 C CA . ALA A 1 94 ? 15.273 1.533 1.462 1.00 93.62 94 ALA A CA 1
ATOM 700 C C . ALA A 1 94 ? 14.500 2.815 1.087 1.00 93.62 94 ALA A C 1
ATOM 702 O O . ALA A 1 94 ? 13.287 2.878 1.271 1.00 93.62 94 ALA A O 1
ATOM 703 N N . ALA A 1 95 ? 15.177 3.818 0.513 1.00 94.00 95 ALA A N 1
ATOM 704 C CA . ALA A 1 95 ? 14.543 5.047 0.039 1.00 94.00 95 ALA A CA 1
ATOM 705 C C . ALA A 1 95 ? 13.530 4.797 -1.095 1.00 94.00 95 ALA A C 1
ATOM 707 O O . ALA A 1 95 ? 12.433 5.350 -1.056 1.00 94.00 95 ALA A O 1
ATOM 708 N N . SER A 1 96 ? 13.849 3.927 -2.059 1.00 95.25 96 SER A N 1
ATOM 709 C CA . SER A 1 96 ? 12.934 3.562 -3.150 1.00 95.25 96 SER A CA 1
ATOM 710 C C . SER A 1 96 ? 11.710 2.813 -2.630 1.00 95.25 96 SER A C 1
ATOM 712 O O . SER A 1 96 ? 10.589 3.122 -3.025 1.00 95.25 96 SER A O 1
ATOM 714 N N . LEU A 1 97 ? 11.900 1.896 -1.676 1.00 94.75 97 LEU A N 1
ATOM 715 C CA . LEU A 1 97 ? 10.786 1.194 -1.030 1.00 94.75 97 LEU A CA 1
ATOM 716 C C . LEU A 1 97 ? 9.885 2.146 -0.236 1.00 94.75 97 LEU A C 1
ATOM 718 O O . LEU A 1 97 ? 8.666 2.040 -0.325 1.00 94.75 97 LEU A O 1
ATOM 722 N N . ARG A 1 98 ? 10.454 3.124 0.482 1.00 93.12 98 ARG A N 1
ATOM 723 C CA . ARG A 1 98 ? 9.667 4.177 1.149 1.00 93.12 98 ARG A CA 1
ATOM 724 C C . ARG A 1 98 ? 8.872 5.016 0.149 1.00 93.12 98 ARG A C 1
ATOM 726 O O . ARG A 1 98 ? 7.699 5.275 0.395 1.00 93.12 98 ARG A O 1
ATOM 733 N N . ARG A 1 99 ? 9.469 5.383 -0.993 1.00 93.31 99 ARG A N 1
ATOM 734 C CA . ARG A 1 99 ? 8.772 6.105 -2.075 1.00 93.31 99 ARG A CA 1
ATOM 735 C C . ARG A 1 99 ? 7.615 5.298 -2.662 1.00 93.31 99 ARG A C 1
ATOM 737 O O . ARG A 1 99 ? 6.586 5.882 -2.980 1.00 93.31 99 ARG A O 1
ATOM 744 N N . LEU A 1 100 ? 7.760 3.977 -2.758 1.00 93.69 100 LEU A N 1
ATOM 745 C CA . LEU A 1 100 ? 6.684 3.069 -3.163 1.00 93.69 100 LEU A CA 1
ATOM 746 C C . LEU A 1 100 ? 5.626 2.840 -2.075 1.00 93.69 100 LEU A C 1
ATOM 748 O O . LEU A 1 100 ? 4.629 2.193 -2.359 1.00 93.69 100 LEU A O 1
ATOM 752 N N . GLY A 1 101 ? 5.801 3.381 -0.864 1.00 90.69 101 GLY A N 1
ATOM 753 C CA . GLY A 1 101 ? 4.830 3.303 0.230 1.00 90.69 101 GLY A CA 1
ATOM 754 C C . GLY A 1 101 ? 5.182 2.325 1.356 1.00 90.69 101 GLY A C 1
ATOM 755 O O . GLY A 1 101 ? 4.375 2.147 2.264 1.00 90.69 101 GLY A O 1
ATOM 756 N N . GLY A 1 102 ? 6.378 1.728 1.352 1.00 91.69 102 GLY A N 1
ATOM 757 C CA . GLY A 1 102 ? 6.852 0.837 2.415 1.00 91.69 102 GLY A CA 1
ATOM 758 C C . GLY A 1 102 ? 6.294 -0.583 2.300 1.00 91.69 102 GLY A C 1
ATOM 759 O O . GLY A 1 102 ? 6.289 -1.152 1.213 1.00 91.69 102 GLY A O 1
ATOM 760 N N . ARG A 1 103 ? 5.868 -1.178 3.427 1.00 93.50 103 ARG A N 1
ATOM 761 C CA . ARG A 1 103 ? 5.307 -2.538 3.454 1.00 93.50 103 ARG A CA 1
ATOM 762 C C . ARG A 1 103 ? 3.967 -2.553 2.734 1.00 93.50 103 ARG A C 1
ATOM 764 O O . ARG A 1 103 ? 3.060 -1.815 3.122 1.00 93.50 103 ARG A O 1
ATOM 771 N N . GLY A 1 104 ? 3.851 -3.421 1.737 1.00 95.50 104 GLY A N 1
ATOM 772 C CA . GLY A 1 104 ? 2.600 -3.684 1.041 1.00 95.50 104 GLY A CA 1
ATOM 773 C C . GLY A 1 104 ? 2.766 -4.616 -0.153 1.00 95.50 104 GLY A C 1
ATOM 774 O O . GLY A 1 104 ? 3.876 -5.058 -0.447 1.00 95.50 104 GLY A O 1
ATOM 775 N N . THR A 1 105 ? 1.664 -4.898 -0.836 1.00 97.44 105 THR A N 1
ATOM 776 C CA . THR A 1 105 ? 1.639 -5.598 -2.125 1.00 97.44 105 THR A CA 1
ATOM 777 C C . THR A 1 105 ? 1.216 -4.602 -3.191 1.00 97.44 105 THR A C 1
ATOM 779 O O . THR A 1 105 ? 0.113 -4.050 -3.144 1.00 97.44 105 THR A O 1
ATOM 782 N N . PHE A 1 106 ? 2.110 -4.338 -4.136 1.00 97.94 106 PHE A N 1
ATOM 783 C CA . PHE A 1 106 ? 1.818 -3.558 -5.328 1.00 97.94 106 PHE A CA 1
ATOM 784 C C . PHE A 1 106 ? 1.121 -4.444 -6.359 1.00 97.94 106 PHE A C 1
ATOM 786 O O . PHE A 1 106 ? 1.577 -5.556 -6.619 1.00 97.94 106 PHE A O 1
ATOM 793 N N . ARG A 1 107 ? 0.040 -3.936 -6.953 1.00 98.06 107 ARG A N 1
ATOM 794 C CA . ARG A 1 107 ? -0.675 -4.546 -8.078 1.00 98.06 107 ARG A CA 1
ATOM 795 C C . ARG A 1 107 ? -0.896 -3.499 -9.162 1.00 98.06 107 ARG A C 1
ATOM 797 O O . ARG A 1 107 ? -1.527 -2.472 -8.901 1.00 98.06 107 ARG A O 1
ATOM 804 N N . GLY A 1 108 ? -0.401 -3.735 -10.371 1.00 97.94 108 GLY A N 1
ATOM 805 C CA . GLY A 1 108 ? -0.636 -2.833 -11.497 1.00 97.94 108 GLY A CA 1
ATOM 806 C C . GLY A 1 108 ? 0.362 -2.997 -12.629 1.00 97.94 108 GLY A C 1
ATOM 807 O O . GLY A 1 108 ? 0.901 -4.070 -12.846 1.00 97.94 108 GLY A O 1
ATOM 808 N N . SER A 1 109 ? 0.610 -1.913 -13.353 1.00 98.19 109 SER A N 1
ATOM 809 C CA . SER A 1 109 ? 1.522 -1.891 -14.496 1.00 98.19 109 SER A CA 1
ATOM 810 C C . SER A 1 109 ? 2.906 -1.360 -14.114 1.00 98.19 109 SER A C 1
ATOM 812 O O . SER A 1 109 ? 3.024 -0.379 -13.369 1.00 98.19 109 SER A O 1
ATOM 814 N N . ILE A 1 110 ? 3.954 -1.975 -14.659 1.00 98.38 110 ILE A N 1
ATOM 815 C CA . ILE A 1 110 ? 5.334 -1.487 -14.588 1.00 98.38 110 ILE A CA 1
ATOM 816 C C . ILE A 1 110 ? 5.751 -1.068 -15.987 1.00 98.38 110 ILE A C 1
ATOM 818 O O . ILE A 1 110 ? 5.848 -1.883 -16.900 1.00 98.38 110 ILE A O 1
ATOM 822 N N . ARG A 1 111 ? 6.019 0.220 -16.152 1.00 98.00 111 ARG A N 1
ATOM 823 C CA . ARG A 1 111 ? 6.387 0.816 -17.429 1.00 98.00 111 ARG A CA 1
ATOM 824 C C . ARG A 1 111 ? 7.874 1.127 -17.449 1.00 98.00 111 ARG A C 1
ATOM 826 O O . ARG A 1 111 ? 8.370 1.795 -16.551 1.00 98.00 111 ARG A O 1
ATOM 833 N N . VAL A 1 112 ? 8.572 0.696 -18.490 1.00 97.88 112 VAL A N 1
ATOM 834 C CA . VAL A 1 112 ? 9.998 0.960 -18.709 1.00 97.88 112 VAL A CA 1
ATOM 835 C C . VAL A 1 112 ? 10.139 1.899 -19.897 1.00 97.88 112 VAL A C 1
ATOM 837 O O . VAL A 1 112 ? 9.617 1.612 -20.971 1.00 97.88 112 VAL A O 1
ATOM 840 N N . ALA A 1 113 ? 10.838 3.016 -19.715 1.00 96.75 113 ALA A N 1
ATOM 841 C CA . ALA A 1 113 ? 11.071 4.006 -20.757 1.00 96.75 113 ALA A CA 1
ATOM 842 C C . ALA A 1 113 ? 12.561 4.340 -20.892 1.00 96.75 113 ALA A C 1
ATOM 844 O O . ALA A 1 113 ? 13.254 4.555 -19.898 1.00 96.75 113 ALA A O 1
ATOM 845 N N . PHE A 1 114 ? 13.028 4.452 -22.134 1.00 95.75 114 PHE A N 1
ATOM 846 C CA . PHE A 1 114 ? 14.382 4.885 -22.476 1.00 95.75 114 PHE A CA 1
ATOM 847 C C . PHE A 1 114 ? 14.321 6.166 -23.305 1.00 95.75 114 PHE A C 1
ATOM 849 O O . PHE A 1 114 ? 13.597 6.226 -24.301 1.00 95.75 114 PHE A O 1
ATOM 856 N N . GLY A 1 115 ? 15.089 7.184 -22.914 1.00 91.31 115 GLY A N 1
ATOM 857 C CA . GLY A 1 115 ? 15.179 8.442 -23.656 1.00 91.31 115 GLY A CA 1
ATOM 858 C C . GLY A 1 115 ? 15.982 8.288 -24.951 1.00 91.31 115 GLY A C 1
ATOM 859 O O . GLY A 1 115 ? 17.081 7.724 -24.963 1.00 91.31 115 GLY A O 1
ATOM 860 N N . ALA A 1 116 ? 15.468 8.824 -26.057 1.00 79.12 116 ALA A N 1
ATOM 861 C CA . ALA A 1 116 ? 16.152 8.857 -27.346 1.00 79.12 116 ALA A CA 1
ATOM 862 C C . ALA A 1 116 ? 17.224 9.971 -27.376 1.00 79.12 116 ALA A C 1
ATOM 864 O O . ALA A 1 116 ? 17.069 11.009 -28.018 1.00 79.12 116 ALA A O 1
ATOM 865 N N . GLY A 1 117 ? 18.342 9.751 -26.676 1.00 72.00 117 GLY A N 1
ATOM 866 C CA . GLY A 1 117 ? 19.543 10.594 -26.743 1.00 72.00 117 GLY A CA 1
ATOM 867 C C . GLY A 1 117 ? 19.462 11.950 -26.021 1.00 72.00 117 GLY A C 1
ATOM 868 O O . GLY A 1 117 ? 18.506 12.254 -25.317 1.00 72.00 117 GLY A O 1
ATOM 869 N N . ALA A 1 118 ? 20.502 12.777 -26.202 1.00 64.75 118 ALA A N 1
ATOM 870 C CA . ALA A 1 118 ? 20.785 13.987 -25.409 1.00 64.75 118 ALA A CA 1
ATOM 871 C C . ALA A 1 118 ? 19.729 15.111 -25.478 1.00 64.75 118 ALA A C 1
ATOM 873 O O . ALA A 1 118 ? 19.849 16.099 -24.761 1.00 64.75 118 ALA A O 1
ATOM 874 N N . LEU A 1 119 ? 18.728 14.994 -26.354 1.00 63.00 119 LEU A N 1
ATOM 875 C CA . LEU A 1 119 ? 17.694 16.014 -26.545 1.00 63.00 119 LEU A CA 1
ATOM 876 C C . LEU A 1 119 ? 16.304 15.584 -26.042 1.00 63.00 119 LEU A C 1
ATOM 878 O O . LEU A 1 119 ? 15.377 16.373 -26.191 1.00 63.00 119 LEU A O 1
ATOM 882 N N . ASP A 1 120 ? 16.154 14.371 -25.486 1.00 67.31 120 ASP A N 1
ATOM 883 C CA . ASP A 1 120 ? 14.910 13.837 -24.885 1.00 67.31 120 ASP A CA 1
ATOM 884 C C . ASP A 1 120 ? 13.647 14.008 -25.763 1.00 67.31 120 ASP A C 1
ATOM 886 O O . ASP A 1 120 ? 12.532 14.210 -25.288 1.00 67.31 120 ASP A O 1
ATOM 890 N N . ARG A 1 121 ? 13.813 13.979 -27.096 1.00 77.00 121 ARG A N 1
ATOM 891 C CA . ARG A 1 121 ? 12.728 14.284 -28.056 1.00 77.00 121 ARG A CA 1
ATOM 892 C C . ARG A 1 121 ? 11.815 13.101 -28.371 1.00 77.00 121 ARG A C 1
ATOM 894 O O . ARG A 1 121 ? 10.860 13.255 -29.129 1.00 77.00 121 ARG A O 1
ATOM 901 N N . GLY A 1 122 ? 12.104 11.935 -27.815 1.00 83.88 122 GLY A N 1
ATOM 902 C CA . GLY A 1 122 ? 11.288 10.742 -27.960 1.00 83.88 122 GLY A CA 1
ATOM 903 C C . GLY A 1 122 ? 11.692 9.708 -26.927 1.00 83.88 122 GLY A C 1
ATOM 904 O O . GLY A 1 122 ? 12.827 9.718 -26.448 1.00 83.88 122 GLY A O 1
ATOM 905 N N . SER A 1 123 ? 10.765 8.826 -26.585 1.00 91.38 123 SER A N 1
ATOM 906 C CA . SER A 1 123 ? 11.030 7.716 -25.682 1.00 91.38 123 SER A CA 1
ATOM 907 C C . SER A 1 123 ? 10.575 6.411 -26.313 1.00 91.38 123 SER A C 1
ATOM 909 O O . SER A 1 123 ? 9.580 6.351 -27.037 1.00 91.38 123 SER A O 1
ATOM 911 N N . VAL A 1 124 ? 11.347 5.362 -26.059 1.00 94.31 124 VAL A N 1
ATOM 912 C CA . VAL A 1 124 ? 10.985 4.000 -26.435 1.00 94.31 124 VAL A CA 1
ATOM 913 C C . VAL A 1 124 ? 10.522 3.294 -25.169 1.00 94.31 124 VAL A C 1
ATOM 915 O O . VAL A 1 124 ? 11.212 3.348 -24.148 1.00 94.31 124 VAL A O 1
ATOM 918 N N . VAL A 1 125 ? 9.325 2.714 -25.215 1.00 96.88 125 VAL A N 1
ATOM 919 C CA . VAL A 1 125 ? 8.582 2.286 -24.024 1.00 96.88 125 VAL A CA 1
ATOM 920 C C . VAL A 1 125 ? 8.152 0.827 -24.149 1.00 96.88 125 VAL A C 1
ATOM 922 O O . VAL A 1 125 ? 7.874 0.354 -25.250 1.00 96.88 125 VAL A O 1
ATOM 925 N N . GLY A 1 126 ? 8.097 0.130 -23.016 1.00 97.06 126 GLY A N 1
ATOM 926 C CA . GLY A 1 126 ? 7.386 -1.136 -22.859 1.00 97.06 126 GLY A CA 1
ATOM 927 C C . GLY A 1 126 ? 6.691 -1.204 -21.508 1.00 97.06 126 GLY A C 1
ATOM 928 O O . GLY A 1 126 ? 7.123 -0.556 -20.550 1.00 97.06 126 GLY A O 1
ATOM 929 N N . THR A 1 127 ? 5.627 -1.995 -21.433 1.00 98.19 127 THR A N 1
ATOM 930 C CA . THR A 1 127 ? 4.795 -2.130 -20.234 1.00 98.19 127 THR A CA 1
ATOM 931 C C . THR A 1 127 ? 4.666 -3.602 -19.856 1.00 98.19 127 THR A C 1
ATOM 933 O O . THR A 1 127 ? 4.496 -4.453 -20.724 1.00 98.19 127 THR A O 1
ATOM 936 N N . LEU A 1 128 ? 4.783 -3.890 -18.561 1.00 98.00 128 LEU A N 1
ATOM 937 C CA . LEU A 1 128 ? 4.383 -5.147 -17.942 1.00 98.00 128 LEU A CA 1
ATOM 938 C C . LEU A 1 128 ? 3.074 -4.898 -17.201 1.00 98.00 128 LEU A C 1
ATOM 940 O O . LEU A 1 128 ? 3.076 -4.205 -16.182 1.00 98.00 128 LEU A O 1
ATOM 944 N N . ASP A 1 129 ? 1.981 -5.441 -17.721 1.00 97.88 129 ASP A N 1
ATOM 945 C CA . ASP A 1 129 ? 0.669 -5.378 -17.081 1.00 97.88 129 ASP A CA 1
ATOM 946 C C . ASP A 1 129 ? 0.530 -6.446 -15.987 1.00 97.88 129 ASP A C 1
ATOM 948 O O . ASP A 1 129 ? 1.280 -7.422 -15.950 1.00 97.88 129 ASP A O 1
ATOM 952 N N . ASP A 1 130 ? -0.422 -6.235 -15.075 1.00 96.56 130 ASP A N 1
ATOM 953 C CA . ASP A 1 130 ? -0.778 -7.169 -13.995 1.00 96.56 130 ASP A CA 1
ATOM 954 C C . ASP A 1 130 ? 0.395 -7.626 -13.102 1.00 96.56 130 ASP A C 1
ATOM 956 O O . ASP A 1 130 ? 0.373 -8.705 -12.506 1.00 96.56 130 ASP A O 1
ATOM 960 N N . ALA A 1 131 ? 1.418 -6.784 -12.950 1.00 97.50 131 ALA A N 1
ATOM 961 C CA . ALA A 1 131 ? 2.540 -7.033 -12.062 1.00 97.50 131 ALA A CA 1
ATOM 962 C C . ALA A 1 131 ? 2.081 -7.049 -10.597 1.00 97.50 131 ALA A C 1
ATOM 964 O O . ALA A 1 131 ? 1.428 -6.115 -10.121 1.00 97.50 131 ALA A O 1
ATOM 965 N N . VAL A 1 132 ? 2.485 -8.094 -9.870 1.00 97.19 132 VAL A N 1
ATOM 966 C CA . VAL A 1 132 ? 2.268 -8.241 -8.427 1.00 97.19 132 VAL A CA 1
ATOM 967 C C . VAL A 1 132 ? 3.626 -8.310 -7.742 1.00 97.19 132 VAL A C 1
ATOM 969 O O . VAL A 1 132 ? 4.390 -9.234 -7.995 1.00 97.19 132 VAL A O 1
ATOM 972 N N . ILE A 1 133 ? 3.937 -7.326 -6.896 1.00 97.00 133 ILE A N 1
ATOM 973 C CA . ILE A 1 133 ? 5.222 -7.253 -6.188 1.00 97.00 133 ILE A CA 1
ATOM 974 C C . ILE A 1 133 ? 4.985 -6.997 -4.703 1.00 97.00 133 ILE A C 1
ATOM 976 O O . ILE A 1 133 ? 4.362 -6.008 -4.318 1.00 97.00 133 ILE A O 1
ATOM 980 N N . ASP A 1 134 ? 5.554 -7.852 -3.865 1.00 96.19 134 ASP A N 1
ATOM 981 C CA . ASP A 1 134 ? 5.568 -7.712 -2.418 1.00 96.19 134 ASP A CA 1
ATOM 982 C C . ASP A 1 134 ? 6.765 -6.872 -1.968 1.00 96.19 134 ASP A C 1
ATOM 984 O O . ASP A 1 134 ? 7.928 -7.246 -2.130 1.00 96.19 134 ASP A O 1
ATOM 988 N N . LEU A 1 135 ? 6.476 -5.717 -1.376 1.00 95.56 135 LEU A N 1
ATOM 989 C CA . LEU A 1 135 ? 7.461 -4.785 -0.839 1.00 95.56 135 LEU A CA 1
ATOM 990 C C . LEU A 1 135 ? 7.641 -5.059 0.654 1.00 95.56 135 LEU A C 1
ATOM 992 O O . LEU A 1 135 ? 6.685 -4.920 1.417 1.00 95.56 135 LEU A O 1
ATOM 996 N N . VAL A 1 136 ? 8.851 -5.421 1.087 1.00 92.31 136 VAL A N 1
ATOM 997 C CA . VAL A 1 136 ? 9.140 -5.811 2.479 1.00 92.31 136 VAL A CA 1
ATOM 998 C C . VAL A 1 136 ? 10.284 -4.953 3.034 1.00 92.31 136 VAL A C 1
ATOM 1000 O O . VAL A 1 136 ? 11.453 -5.294 2.848 1.00 92.31 136 VAL A O 1
ATOM 1003 N N . PRO A 1 137 ? 9.998 -3.808 3.684 1.00 79.38 137 PRO A N 1
ATOM 1004 C CA . PRO A 1 137 ? 11.013 -2.916 4.236 1.00 79.38 137 PRO A CA 1
ATOM 1005 C C . PRO A 1 137 ? 11.610 -3.505 5.527 1.00 79.38 137 PRO A C 1
ATOM 1007 O O . PRO A 1 137 ? 11.274 -3.062 6.616 1.00 79.38 137 PRO A O 1
ATOM 1010 N N . ARG A 1 138 ? 12.535 -4.466 5.383 1.00 72.56 138 ARG A N 1
ATOM 1011 C CA . ARG A 1 138 ? 13.228 -5.201 6.467 1.00 72.56 138 ARG A CA 1
ATOM 1012 C C . ARG A 1 138 ? 12.325 -6.213 7.193 1.00 72.56 138 ARG A C 1
ATOM 1014 O O . ARG A 1 138 ? 11.109 -6.062 7.211 1.00 72.56 138 ARG A O 1
ATOM 1021 N N . GLU A 1 139 ? 12.932 -7.274 7.730 1.00 62.88 139 GLU A N 1
ATOM 1022 C CA . GLU A 1 139 ? 12.238 -8.341 8.463 1.00 62.88 139 GLU A CA 1
ATOM 1023 C C . GLU A 1 139 ? 11.392 -7.752 9.595 1.00 62.88 139 GLU A C 1
ATOM 1025 O O . GLU A 1 139 ? 11.915 -7.177 10.552 1.00 62.88 139 GLU A O 1
ATOM 1030 N N . VAL A 1 140 ? 10.074 -7.883 9.455 1.00 55.84 140 VAL A N 1
ATOM 1031 C CA . VAL A 1 140 ? 9.108 -7.562 10.500 1.00 55.84 140 VAL A CA 1
ATOM 1032 C C . VAL A 1 140 ? 9.240 -8.658 11.551 1.00 55.84 140 VAL A C 1
ATOM 1034 O O . VAL A 1 140 ? 8.633 -9.713 11.455 1.00 55.84 140 VAL A O 1
ATOM 1037 N N . SER A 1 141 ? 10.112 -8.431 12.527 1.00 52.59 141 SER A N 1
ATOM 1038 C CA . SER A 1 141 ? 10.150 -9.189 13.778 1.00 52.59 141 SER A CA 1
ATOM 1039 C C . SER A 1 141 ? 9.231 -8.464 14.759 1.00 52.59 141 SER A C 1
ATOM 1041 O O . SER A 1 141 ? 9.679 -7.735 15.641 1.00 52.59 141 SER A O 1
ATOM 1043 N N . GLY A 1 142 ? 7.928 -8.555 14.510 1.00 54.62 142 GLY A N 1
ATOM 1044 C CA . GLY A 1 142 ? 6.902 -8.099 15.439 1.00 54.62 142 GLY A CA 1
ATOM 1045 C C . GLY A 1 142 ? 6.185 -9.317 15.991 1.00 54.62 142 GLY A C 1
ATOM 1046 O O . GLY A 1 142 ? 5.885 -10.225 15.226 1.00 54.62 142 GLY A O 1
ATOM 1047 N N . ASP A 1 143 ? 5.928 -9.350 17.297 1.00 56.75 143 ASP A N 1
ATOM 1048 C CA . ASP A 1 143 ? 4.935 -10.276 17.834 1.00 56.75 143 ASP A CA 1
ATOM 1049 C C . ASP A 1 143 ? 3.582 -9.925 17.209 1.00 56.75 143 ASP A C 1
ATOM 1051 O O . ASP A 1 143 ? 3.152 -8.768 17.272 1.00 56.75 143 ASP A O 1
ATOM 1055 N N . ALA A 1 144 ? 2.933 -10.923 16.605 1.00 58.56 144 ALA A N 1
ATOM 1056 C CA . ALA A 1 144 ? 1.562 -10.855 16.117 1.00 58.56 144 ALA A CA 1
ATOM 1057 C C . ALA A 1 144 ? 0.689 -10.088 17.106 1.00 58.56 144 ALA A C 1
ATOM 1059 O O . ALA A 1 144 ? 0.672 -10.415 18.299 1.00 58.56 144 ALA A O 1
ATOM 1060 N N . ASP A 1 145 ? -0.089 -9.118 16.619 1.00 66.88 145 ASP A N 1
ATOM 1061 C CA . ASP A 1 145 ? -1.181 -8.576 17.418 1.00 66.88 145 ASP A CA 1
ATOM 1062 C C . ASP A 1 145 ? -2.245 -9.672 17.576 1.00 66.88 145 ASP A C 1
ATOM 1064 O O . ASP A 1 145 ? -3.217 -9.794 16.824 1.00 66.88 145 ASP A O 1
ATOM 1068 N N . THR A 1 146 ? -2.011 -10.526 18.569 1.00 70.50 146 THR A N 1
ATOM 1069 C CA . THR A 1 146 ? -2.849 -11.665 18.947 1.00 70.50 146 THR A CA 1
ATOM 1070 C C . THR A 1 146 ? -4.288 -11.243 19.226 1.00 70.50 146 THR A C 1
ATOM 1072 O O . THR A 1 146 ? -5.194 -12.073 19.134 1.00 70.50 146 THR A O 1
ATOM 1075 N N . SER A 1 147 ? -4.537 -9.955 19.494 1.00 79.25 147 SER A N 1
ATOM 1076 C CA . SER A 1 147 ? -5.880 -9.432 19.713 1.00 79.25 147 SER A CA 1
ATOM 1077 C C . SER A 1 147 ? -6.756 -9.507 18.458 1.00 79.25 147 SER A C 1
ATOM 1079 O O . SER A 1 147 ? -7.947 -9.806 18.569 1.00 79.25 147 SER A O 1
ATOM 1081 N N . VAL A 1 148 ? -6.187 -9.311 17.263 1.00 85.56 148 VAL A N 1
ATOM 1082 C CA . VAL A 1 148 ? -6.933 -9.360 15.997 1.00 85.56 148 VAL A CA 1
ATOM 1083 C C . VAL A 1 148 ? -7.328 -10.796 15.660 1.00 85.56 148 VAL A C 1
ATOM 1085 O O . VAL A 1 148 ? -8.499 -11.070 15.394 1.00 85.56 148 VAL A O 1
ATOM 1088 N N . LEU A 1 149 ? -6.382 -11.731 15.761 1.00 90.50 149 LEU A N 1
ATOM 1089 C CA . LEU A 1 149 ? -6.634 -13.160 15.547 1.00 90.50 149 LEU A CA 1
ATOM 1090 C C . LEU A 1 149 ? -7.696 -13.695 16.514 1.00 90.50 149 LEU A C 1
ATOM 1092 O O . LEU A 1 149 ? -8.660 -14.336 16.088 1.00 90.50 149 LEU A O 1
ATOM 1096 N N . ALA A 1 150 ? -7.593 -13.334 17.796 1.00 89.62 150 ALA A N 1
ATOM 1097 C CA . ALA A 1 150 ? -8.576 -13.707 18.807 1.00 89.62 150 ALA A CA 1
ATOM 1098 C C . ALA A 1 150 ? -9.980 -13.158 18.497 1.00 89.62 150 ALA A C 1
ATOM 1100 O O . ALA A 1 150 ? -10.967 -13.873 18.670 1.00 89.62 150 ALA A O 1
ATOM 1101 N N . ARG A 1 151 ? -10.094 -11.917 17.997 1.00 90.06 151 ARG A N 1
ATOM 1102 C CA . ARG A 1 151 ? -11.384 -11.316 17.601 1.00 90.06 151 ARG A CA 1
ATOM 1103 C C . ARG A 1 151 ? -12.005 -11.980 16.371 1.00 90.06 151 ARG A C 1
ATOM 1105 O O . ARG A 1 151 ? -13.232 -12.027 16.276 1.00 90.06 151 ARG A O 1
ATOM 1112 N N . LEU A 1 152 ? -11.192 -12.480 15.438 1.00 93.00 152 LEU A N 1
ATOM 1113 C CA . LEU A 1 152 ? -11.680 -13.283 14.308 1.00 93.00 152 LEU A CA 1
ATOM 1114 C C . LEU A 1 152 ? -12.063 -14.703 14.730 1.00 93.00 152 LEU A C 1
ATOM 1116 O O . LEU A 1 152 ? -12.874 -15.328 14.052 1.00 93.00 152 LEU A O 1
ATOM 1120 N N . GLY A 1 153 ? -11.518 -15.183 15.851 1.00 95.19 153 GLY A N 1
ATOM 1121 C CA . GLY A 1 153 ? -11.624 -16.570 16.290 1.00 95.19 153 GLY A CA 1
ATOM 1122 C C . GLY A 1 153 ? -10.676 -17.498 15.536 1.00 95.19 153 GLY A C 1
ATOM 1123 O O . GLY A 1 153 ? -11.025 -18.650 15.292 1.00 95.19 153 GLY A O 1
ATOM 1124 N N . LEU A 1 154 ? -9.502 -16.994 15.149 1.00 95.56 154 LEU A N 1
ATOM 1125 C CA . LEU A 1 154 ? -8.467 -17.739 14.438 1.00 95.56 154 LEU A CA 1
ATOM 1126 C C . LEU A 1 154 ? -7.275 -18.026 15.351 1.00 95.56 154 LEU A C 1
ATOM 1128 O O . LEU A 1 154 ? -6.784 -17.146 16.054 1.00 95.56 154 LEU A O 1
ATOM 1132 N N . GLU A 1 155 ? -6.774 -19.252 15.275 1.00 95.12 155 GLU A N 1
ATOM 1133 C CA . GLU A 1 155 ? -5.465 -19.658 15.781 1.00 95.12 155 GLU A CA 1
ATOM 1134 C C . GLU A 1 155 ? -4.621 -20.042 14.561 1.00 95.12 155 GLU A C 1
ATOM 1136 O O . GLU A 1 155 ? -5.054 -20.854 13.739 1.00 95.12 155 GLU A O 1
ATOM 1141 N N . LEU A 1 156 ? -3.445 -19.437 14.401 1.00 94.19 156 LEU A N 1
ATOM 1142 C CA . LEU A 1 156 ? -2.548 -19.729 13.281 1.00 94.19 156 LEU A CA 1
ATOM 1143 C C . LEU A 1 156 ? -1.493 -20.750 13.701 1.00 94.19 156 LEU A C 1
ATOM 1145 O O . LEU A 1 156 ? -1.013 -20.725 14.834 1.00 94.19 156 LEU A O 1
ATOM 1149 N N . ALA A 1 157 ? -1.122 -21.637 12.781 1.00 92.19 157 ALA A N 1
ATOM 1150 C CA . ALA A 1 157 ? -0.034 -22.575 13.014 1.00 92.19 157 ALA A CA 1
ATOM 1151 C C . ALA A 1 157 ? 1.312 -21.829 13.057 1.00 92.19 157 ALA A C 1
ATOM 1153 O O . ALA A 1 157 ? 1.466 -20.806 12.378 1.00 92.19 157 ALA A O 1
ATOM 1154 N N . PRO A 1 158 ? 2.303 -22.341 13.810 1.00 86.38 158 PRO A N 1
ATOM 1155 C CA . PRO A 1 158 ? 3.669 -21.848 13.731 1.00 86.38 158 PRO A CA 1
ATOM 1156 C C . PRO A 1 158 ? 4.149 -21.846 12.282 1.00 86.38 158 PRO A C 1
ATOM 1158 O O . PRO A 1 158 ? 3.878 -22.768 11.512 1.00 86.38 158 PRO A O 1
ATOM 1161 N N . ARG A 1 159 ? 4.860 -20.790 11.905 1.00 82.38 159 ARG A N 1
ATOM 1162 C CA . ARG A 1 159 ? 5.366 -20.640 10.547 1.00 82.38 159 ARG A CA 1
ATOM 1163 C C . ARG A 1 159 ? 6.560 -21.571 10.336 1.00 82.38 159 ARG A C 1
ATOM 1165 O O . ARG A 1 159 ? 7.589 -21.400 10.981 1.00 82.38 159 ARG A O 1
ATOM 1172 N N . GLU A 1 160 ? 6.409 -22.541 9.438 1.00 75.81 160 GLU A N 1
ATOM 1173 C CA . GLU A 1 160 ? 7.467 -23.502 9.084 1.00 75.81 160 GLU A CA 1
ATOM 1174 C C . GLU A 1 160 ? 8.279 -23.072 7.851 1.00 75.81 160 GLU A C 1
ATOM 1176 O O . GLU A 1 160 ? 9.431 -23.479 7.707 1.00 75.81 160 GLU A O 1
ATOM 1181 N N . ASP A 1 161 ? 7.708 -22.240 6.970 1.00 76.75 161 ASP A N 1
ATOM 1182 C CA . ASP A 1 161 ? 8.337 -21.778 5.733 1.00 76.75 161 ASP A CA 1
ATOM 1183 C C . ASP A 1 161 ? 8.260 -20.254 5.542 1.00 76.75 161 ASP A C 1
ATOM 1185 O O . ASP A 1 161 ? 7.348 -19.578 6.011 1.00 76.75 161 ASP A O 1
ATOM 1189 N N . ASP A 1 162 ? 9.200 -19.696 4.772 1.00 73.50 162 ASP A N 1
ATOM 1190 C CA . ASP A 1 162 ? 9.175 -18.285 4.353 1.00 73.50 162 ASP A CA 1
ATOM 1191 C C . ASP A 1 162 ? 8.210 -18.017 3.178 1.00 73.50 162 ASP A C 1
ATOM 1193 O O . ASP A 1 162 ? 8.223 -16.934 2.570 1.00 73.50 162 ASP A O 1
ATOM 1197 N N . GLY A 1 163 ? 7.356 -18.996 2.863 1.00 80.56 163 GLY A N 1
ATOM 1198 C CA . GLY A 1 163 ? 6.388 -18.981 1.772 1.00 80.56 163 GLY A CA 1
ATOM 1199 C C . GLY A 1 163 ? 5.263 -17.961 1.956 1.00 80.56 163 GLY A C 1
ATOM 1200 O O . GLY A 1 163 ? 5.112 -17.332 3.003 1.00 80.56 163 GLY A O 1
ATOM 1201 N N . ILE A 1 164 ? 4.470 -17.743 0.909 1.00 84.94 164 ILE A N 1
ATOM 1202 C CA . ILE A 1 164 ? 3.292 -16.873 1.007 1.00 84.94 164 ILE A CA 1
ATOM 1203 C C . ILE A 1 164 ? 2.189 -17.605 1.781 1.00 84.94 164 ILE A C 1
ATOM 1205 O O . ILE A 1 164 ? 1.892 -18.778 1.535 1.00 84.94 164 ILE A O 1
ATOM 1209 N N . GLY A 1 165 ? 1.557 -16.865 2.682 1.00 91.44 165 GLY A N 1
ATOM 1210 C CA . GLY A 1 165 ? 0.355 -17.248 3.391 1.00 91.44 165 GLY A CA 1
ATOM 1211 C C . GLY A 1 165 ? 0.568 -17.763 4.810 1.00 91.44 165 GLY A C 1
ATOM 1212 O O . GLY A 1 165 ? 1.682 -18.061 5.239 1.00 91.44 165 GLY A O 1
ATOM 1213 N N . LEU A 1 166 ? -0.545 -17.842 5.537 1.00 93.62 166 LEU A N 1
ATOM 1214 C CA . LEU A 1 166 ? -0.625 -18.212 6.947 1.00 93.62 166 LEU A CA 1
ATOM 1215 C C . LEU A 1 166 ? -1.549 -19.420 7.097 1.00 93.62 166 LEU A C 1
ATOM 1217 O O . LEU A 1 166 ? -2.676 -19.394 6.606 1.00 93.62 166 LEU A O 1
ATOM 1221 N N . MET A 1 167 ? -1.072 -20.477 7.748 1.00 95.38 167 MET A N 1
ATOM 1222 C CA . MET A 1 167 ? -1.853 -21.695 7.962 1.00 95.38 167 MET A CA 1
ATOM 1223 C C . MET A 1 167 ? -2.772 -21.534 9.177 1.00 95.38 167 MET A C 1
ATOM 1225 O O . MET A 1 167 ? -2.318 -21.139 10.250 1.00 95.38 167 MET A O 1
ATOM 1229 N N . VAL A 1 168 ? -4.050 -21.865 9.023 1.00 96.50 168 VAL A N 1
ATOM 1230 C CA . VAL A 1 168 ? -5.039 -21.859 10.104 1.00 96.50 168 VAL A CA 1
ATOM 1231 C C . VAL A 1 168 ? -4.922 -23.162 10.892 1.00 96.50 168 VAL A C 1
ATOM 1233 O O . VAL A 1 168 ? -5.233 -24.235 10.381 1.00 96.50 168 VAL A O 1
ATOM 1236 N N . ALA A 1 169 ? -4.489 -23.068 12.149 1.00 96.25 169 ALA A N 1
ATOM 1237 C CA . ALA A 1 169 ? -4.410 -24.202 13.070 1.00 96.25 169 ALA A CA 1
ATOM 1238 C C . ALA A 1 169 ? -5.756 -24.518 13.724 1.00 96.25 169 ALA A C 1
ATOM 1240 O O . ALA A 1 169 ? -6.044 -25.673 14.014 1.00 96.25 169 ALA A O 1
ATOM 1241 N N . ARG A 1 170 ? -6.579 -23.501 13.997 1.00 97.19 170 ARG A N 1
ATOM 1242 C CA . ARG A 1 170 ? -7.911 -23.697 14.575 1.00 97.19 170 ARG A CA 1
ATOM 1243 C C . ARG A 1 170 ? -8.827 -22.529 14.250 1.00 97.19 170 ARG A C 1
ATOM 1245 O O . ARG A 1 170 ? -8.400 -21.377 14.214 1.00 97.19 170 ARG A O 1
ATOM 1252 N N . VAL A 1 171 ? -10.108 -22.845 14.096 1.00 98.06 171 VAL A N 1
ATOM 1253 C CA . VAL A 1 171 ? -11.199 -21.871 14.014 1.00 98.06 171 VAL A CA 1
ATOM 1254 C C . VAL A 1 171 ? -12.140 -22.087 15.199 1.00 98.06 171 VAL A C 1
ATOM 1256 O O . VAL A 1 171 ? -12.596 -23.203 15.453 1.00 98.06 171 VAL A O 1
ATOM 1259 N N . ALA A 1 172 ? -12.401 -21.035 15.973 1.00 97.38 172 ALA A N 1
ATOM 1260 C CA . ALA A 1 172 ? -13.317 -21.091 17.108 1.00 97.38 172 ALA A CA 1
ATOM 1261 C C . ALA A 1 172 ? -14.772 -21.167 16.619 1.00 97.38 172 ALA A C 1
ATOM 1263 O O . ALA A 1 172 ? -15.184 -20.374 15.778 1.00 97.38 172 ALA A O 1
ATOM 1264 N N . ARG A 1 173 ? -15.572 -22.087 17.171 1.00 96.81 173 ARG A N 1
ATOM 1265 C CA . ARG A 1 173 ? -16.985 -22.242 16.780 1.00 96.81 173 ARG A CA 1
ATOM 1266 C C . ARG A 1 173 ? -17.819 -21.001 17.098 1.00 96.81 173 ARG A C 1
ATOM 1268 O O . ARG A 1 173 ? -17.703 -20.458 18.196 1.00 96.81 173 ARG A O 1
ATOM 1275 N N . GLY A 1 174 ? -18.691 -20.611 16.170 1.00 95.56 174 GLY A N 1
ATOM 1276 C CA . GLY A 1 174 ? -19.526 -19.409 16.267 1.00 95.56 174 GLY A CA 1
ATOM 1277 C C . GLY A 1 174 ? -18.724 -18.105 16.256 1.00 95.56 174 GLY A C 1
ATOM 1278 O O . GLY A 1 174 ? -19.204 -17.079 16.734 1.00 95.56 174 GLY A O 1
ATOM 1279 N N . SER A 1 175 ? -17.470 -18.158 15.797 1.00 95.94 175 SER A N 1
ATOM 1280 C CA . SER A 1 175 ? -16.665 -16.968 15.542 1.00 95.94 175 SER A CA 1
ATOM 1281 C C . SER A 1 175 ? -16.938 -16.412 14.149 1.00 95.94 175 SER A C 1
ATOM 1283 O O . SER A 1 175 ? -17.520 -17.077 13.298 1.00 95.94 175 SER A O 1
ATOM 1285 N N . ARG A 1 176 ? -16.434 -15.207 13.877 1.00 95.19 176 ARG A N 1
ATOM 1286 C CA . ARG A 1 176 ? -16.556 -14.577 12.554 1.00 95.19 176 ARG A CA 1
ATOM 1287 C C . ARG A 1 176 ? -15.890 -15.402 11.458 1.00 95.19 176 ARG A C 1
ATOM 1289 O O . ARG A 1 176 ? -16.381 -15.426 10.335 1.00 95.19 176 ARG A O 1
ATOM 1296 N N . ALA A 1 177 ? -14.767 -16.044 11.774 1.00 96.56 177 ALA A N 1
ATOM 1297 C CA . ALA A 1 177 ? -14.078 -16.931 10.851 1.00 96.56 177 ALA A CA 1
ATOM 1298 C C . ALA A 1 177 ? -14.902 -18.192 10.543 1.00 96.56 177 ALA A C 1
ATOM 1300 O O . ALA A 1 177 ? -14.998 -18.573 9.378 1.00 96.56 177 ALA A O 1
ATOM 1301 N N . ASP A 1 178 ? -15.532 -18.788 11.561 1.00 97.69 178 ASP A N 1
ATOM 1302 C CA . ASP A 1 178 ? -16.423 -19.951 11.411 1.00 97.69 178 ASP A CA 1
ATOM 1303 C C . ASP A 1 178 ? -17.667 -19.592 10.587 1.00 97.69 178 ASP A C 1
ATOM 1305 O O . ASP A 1 178 ? -17.979 -20.258 9.603 1.00 97.69 178 ASP A O 1
ATOM 1309 N N . ASP A 1 179 ? -18.309 -18.464 10.906 1.00 96.94 179 ASP A N 1
ATOM 1310 C CA . ASP A 1 179 ? -19.479 -17.951 10.182 1.00 96.94 179 ASP A CA 1
ATOM 1311 C C . ASP A 1 179 ? -19.163 -17.638 8.708 1.00 96.94 179 ASP A C 1
ATOM 1313 O O . ASP A 1 179 ? -20.023 -17.769 7.835 1.00 96.94 179 ASP A O 1
ATOM 1317 N N . ALA A 1 180 ? -17.921 -17.237 8.418 1.00 97.00 180 ALA A N 1
ATOM 1318 C CA . ALA A 1 180 ? -17.432 -17.007 7.061 1.00 97.00 180 ALA A CA 1
ATOM 1319 C C . ALA A 1 180 ? -17.037 -18.304 6.325 1.00 97.00 180 ALA A C 1
ATOM 1321 O O . ALA A 1 180 ? -16.760 -18.268 5.126 1.00 97.00 180 ALA A O 1
ATOM 1322 N N . GLY A 1 181 ? -17.023 -19.451 7.010 1.00 97.25 181 GLY A N 1
ATOM 1323 C CA . GLY A 1 181 ? -16.696 -20.756 6.437 1.00 97.25 181 GLY A CA 1
ATOM 1324 C C . GLY A 1 181 ? -15.199 -21.056 6.338 1.00 97.25 181 GLY A C 1
ATOM 1325 O O . GLY A 1 181 ? -14.811 -21.932 5.555 1.00 97.25 181 GLY A O 1
ATOM 1326 N N . LEU A 1 182 ? -14.355 -20.349 7.100 1.00 97.88 182 LEU A N 1
ATOM 1327 C CA . LEU A 1 182 ? -12.957 -20.742 7.283 1.00 97.88 182 LEU A CA 1
ATOM 1328 C C . LEU A 1 182 ? -12.885 -22.037 8.091 1.00 97.88 182 LEU A C 1
ATOM 1330 O O . LEU A 1 182 ? -13.665 -22.257 9.016 1.00 97.88 182 LEU A O 1
ATOM 1334 N N . ALA A 1 183 ? -11.925 -22.884 7.748 1.00 97.62 183 ALA A N 1
ATOM 1335 C CA . ALA A 1 183 ? -11.712 -24.174 8.379 1.00 97.62 183 ALA A CA 1
ATOM 1336 C C . ALA A 1 183 ? -10.256 -24.341 8.829 1.00 97.62 183 ALA A C 1
ATOM 1338 O O . ALA A 1 183 ? -9.344 -23.661 8.361 1.00 97.62 183 ALA A O 1
ATOM 1339 N N . GLU A 1 184 ? -10.040 -25.274 9.752 1.00 97.44 184 GLU A N 1
ATOM 1340 C CA . GLU A 1 184 ? -8.700 -25.756 10.087 1.00 97.44 184 GLU A CA 1
ATOM 1341 C C . GLU A 1 184 ? -8.018 -26.341 8.839 1.00 97.44 184 GLU A C 1
ATOM 1343 O O . GLU A 1 184 ? -8.655 -27.027 8.039 1.00 97.44 184 GLU A O 1
ATOM 1348 N N . GLY A 1 185 ? -6.729 -26.042 8.664 1.00 95.94 185 GLY A N 1
ATOM 1349 C CA . GLY A 1 185 ? -5.954 -26.427 7.481 1.00 95.94 185 GLY A CA 1
ATOM 1350 C C . GLY A 1 185 ? -6.059 -25.456 6.299 1.00 95.94 185 GLY A C 1
ATOM 1351 O O . GLY A 1 185 ? -5.355 -25.633 5.303 1.00 95.94 185 GLY A O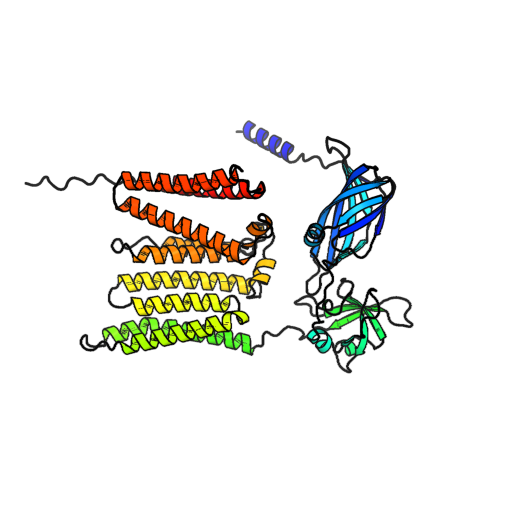 1
ATOM 1352 N N . ASP A 1 186 ? -6.885 -24.411 6.390 1.00 97.56 186 ASP A N 1
ATOM 1353 C CA . ASP A 1 186 ? -6.906 -23.347 5.387 1.00 97.56 186 ASP A CA 1
ATOM 1354 C C . ASP A 1 186 ? -5.591 -22.558 5.387 1.00 97.56 186 ASP A C 1
ATOM 1356 O O . ASP A 1 186 ? -5.076 -22.168 6.435 1.00 97.56 186 ASP A O 1
ATOM 1360 N N . ARG A 1 187 ? -5.067 -22.244 4.199 1.00 96.75 187 ARG A N 1
ATOM 1361 C CA . ARG A 1 187 ? -3.931 -21.331 4.025 1.00 96.75 187 ARG A CA 1
ATOM 1362 C C . ARG A 1 187 ? -4.422 -19.972 3.538 1.00 96.75 187 ARG A C 1
ATOM 1364 O O . ARG A 1 187 ? -4.834 -19.823 2.387 1.00 96.75 187 ARG A O 1
ATOM 1371 N N . LEU A 1 188 ? -4.335 -18.962 4.398 1.00 96.44 188 LEU A N 1
ATOM 1372 C CA . LEU A 1 188 ? -4.685 -17.574 4.094 1.00 96.44 188 LEU A CA 1
ATOM 1373 C C . LEU A 1 188 ? -3.574 -16.945 3.252 1.00 96.44 188 LEU A C 1
ATOM 1375 O O . LEU A 1 188 ? -2.478 -16.736 3.753 1.00 96.44 188 LEU A O 1
ATOM 1379 N N . LEU A 1 189 ? -3.828 -16.649 1.980 1.00 96.25 189 LEU A N 1
ATOM 1380 C CA . LEU A 1 189 ? -2.830 -16.128 1.039 1.00 96.25 189 LEU A CA 1
ATOM 1381 C C . LEU A 1 189 ? -2.774 -14.599 1.010 1.00 96.25 189 LEU A C 1
ATOM 1383 O O . LEU A 1 189 ? -1.692 -14.026 0.901 1.00 96.25 189 LEU A O 1
ATOM 1387 N N . SER A 1 190 ? -3.928 -13.932 1.061 1.00 96.62 190 SER A N 1
ATOM 1388 C CA . SER A 1 190 ? -3.999 -12.469 1.004 1.00 96.62 190 SER A CA 1
ATOM 1389 C C . SER A 1 190 ? -5.227 -11.911 1.719 1.00 96.62 190 SER A C 1
ATOM 1391 O O . SER A 1 190 ? -6.271 -12.557 1.697 1.00 96.62 190 SER A O 1
ATOM 1393 N N . ILE A 1 191 ? -5.127 -10.690 2.243 1.00 96.19 191 ILE A N 1
ATOM 1394 C CA . ILE A 1 191 ? -6.229 -9.891 2.801 1.00 96.19 191 ILE A CA 1
ATOM 1395 C C . ILE A 1 191 ? -6.420 -8.629 1.958 1.00 96.19 191 ILE A C 1
ATOM 1397 O O . ILE A 1 191 ? -5.468 -7.888 1.742 1.00 96.19 191 ILE A O 1
ATOM 1401 N N . ASP A 1 192 ? -7.616 -8.398 1.418 1.00 95.19 192 ASP A N 1
ATOM 1402 C CA . ASP A 1 192 ? -7.960 -7.191 0.648 1.00 95.19 192 ASP A CA 1
ATOM 1403 C C . ASP A 1 192 ? -6.924 -6.819 -0.436 1.00 95.19 192 ASP A C 1
ATOM 1405 O O . ASP A 1 192 ? -6.645 -5.648 -0.685 1.00 95.19 192 ASP A O 1
ATOM 1409 N N . GLY A 1 193 ? -6.311 -7.828 -1.069 1.00 94.81 193 GLY A N 1
ATOM 1410 C CA . GLY A 1 193 ? -5.266 -7.680 -2.092 1.00 94.81 193 GLY A CA 1
ATOM 1411 C C . GLY A 1 193 ? -3.814 -7.650 -1.581 1.00 94.81 193 GLY A C 1
ATOM 1412 O O . GLY A 1 193 ? -2.903 -7.809 -2.398 1.00 94.81 193 GLY A O 1
ATOM 1413 N N . LEU A 1 194 ? -3.579 -7.517 -0.273 1.00 96.25 194 LEU A N 1
ATOM 1414 C CA . LEU A 1 194 ? -2.270 -7.643 0.382 1.00 96.25 194 LEU A CA 1
ATOM 1415 C C . LEU A 1 194 ? -1.898 -9.119 0.558 1.00 96.25 194 LEU A C 1
ATOM 1417 O O . LEU A 1 194 ? -2.595 -9.834 1.270 1.00 96.25 194 LEU A O 1
ATOM 1421 N N . ASN A 1 195 ? -0.789 -9.575 -0.024 1.00 96.38 195 ASN A N 1
ATOM 1422 C CA . ASN A 1 195 ? -0.269 -10.916 0.246 1.00 96.38 195 ASN A CA 1
ATOM 1423 C C . ASN A 1 195 ? 0.225 -10.998 1.695 1.00 96.38 195 ASN A C 1
ATOM 1425 O O . ASN A 1 195 ? 1.025 -10.163 2.133 1.00 96.38 195 ASN A O 1
ATOM 1429 N N . LEU A 1 196 ? -0.249 -12.016 2.409 1.00 93.81 196 LEU A N 1
ATOM 1430 C CA . LEU A 1 196 ? 0.078 -12.264 3.806 1.00 93.81 196 LEU A CA 1
ATOM 1431 C C . LEU A 1 196 ? 1.417 -12.993 3.888 1.00 93.81 196 LEU A C 1
ATOM 1433 O O . LEU A 1 196 ? 1.572 -14.107 3.384 1.00 93.81 196 LEU A O 1
ATOM 1437 N N . LEU A 1 197 ? 2.388 -12.346 4.514 1.00 90.62 197 LEU A N 1
ATOM 1438 C CA . LEU A 1 197 ? 3.718 -12.884 4.779 1.00 90.62 197 LEU A CA 1
ATOM 1439 C C . LEU A 1 197 ? 3.908 -13.187 6.262 1.00 90.62 197 LEU A C 1
ATOM 1441 O O . LEU A 1 197 ? 4.694 -14.069 6.597 1.00 90.62 197 LEU A O 1
ATOM 1445 N N . ALA A 1 198 ? 3.192 -12.472 7.130 1.00 89.31 198 ALA A N 1
ATOM 1446 C CA . ALA A 1 198 ? 3.301 -12.624 8.570 1.00 89.31 198 ALA A CA 1
ATOM 1447 C C . ALA A 1 198 ? 1.948 -12.373 9.276 1.00 89.31 198 ALA A C 1
ATOM 1449 O O . ALA A 1 198 ? 1.100 -11.661 8.726 1.00 89.31 198 ALA A O 1
ATOM 1450 N N . PRO A 1 199 ? 1.704 -12.967 10.460 1.00 89.94 199 PRO A N 1
ATOM 1451 C CA . PRO A 1 199 ? 0.449 -12.810 11.204 1.00 89.94 199 PRO A CA 1
ATOM 1452 C C . PRO A 1 199 ? 0.070 -11.362 11.528 1.00 89.94 199 PRO A C 1
ATOM 1454 O O . PRO A 1 199 ? -1.112 -11.022 11.517 1.00 89.94 199 PRO A O 1
ATOM 1457 N N . GLU A 1 200 ? 1.062 -10.500 11.761 1.00 87.06 200 GLU A N 1
ATOM 1458 C CA . GLU A 1 200 ? 0.901 -9.077 12.104 1.00 87.06 200 GLU A CA 1
ATOM 1459 C C . GLU A 1 200 ? 0.237 -8.284 10.966 1.00 87.06 200 GLU A C 1
ATOM 1461 O O . GLU A 1 200 ? -0.199 -7.152 11.151 1.00 87.06 200 GLU A O 1
ATOM 1466 N N . GLU A 1 201 ? 0.187 -8.859 9.766 1.00 90.50 201 GLU A N 1
ATOM 1467 C CA . GLU A 1 201 ? -0.343 -8.223 8.565 1.00 90.50 201 GLU A CA 1
ATOM 1468 C C . GLU A 1 201 ? -1.825 -8.510 8.346 1.00 90.50 201 GLU A C 1
ATOM 1470 O O . GLU A 1 201 ? -2.449 -7.876 7.492 1.00 90.50 201 GLU A O 1
ATOM 1475 N N . LEU A 1 202 ? -2.399 -9.437 9.120 1.00 91.12 202 LEU A N 1
ATOM 1476 C CA . LEU A 1 202 ? -3.820 -9.760 9.093 1.00 91.12 202 LEU A CA 1
ATOM 1477 C C . LEU A 1 202 ? -4.632 -8.684 9.832 1.00 91.12 202 LEU A C 1
ATOM 1479 O O . LEU A 1 202 ? -5.362 -8.971 10.775 1.00 91.12 202 LEU A O 1
ATOM 1483 N N . VAL A 1 203 ? -4.488 -7.431 9.407 1.00 89.56 203 VAL A N 1
ATOM 1484 C CA . VAL A 1 203 ? -5.151 -6.264 9.993 1.00 89.56 203 VAL A CA 1
ATOM 1485 C C . VAL A 1 203 ? -6.077 -5.659 8.939 1.00 89.56 203 VAL A C 1
ATOM 1487 O O . VAL A 1 203 ? -5.580 -5.196 7.906 1.00 89.56 203 VAL A O 1
ATOM 1490 N N . PRO A 1 204 ? -7.404 -5.643 9.169 1.00 89.38 204 PRO A N 1
ATOM 1491 C CA . PRO A 1 204 ? -8.343 -5.052 8.223 1.00 89.38 204 PRO A CA 1
ATOM 1492 C C . PRO A 1 204 ? -8.142 -3.545 8.098 1.00 89.38 204 PRO A C 1
ATOM 1494 O O . PRO A 1 204 ? -7.708 -2.886 9.046 1.00 89.38 204 PRO A O 1
ATOM 1497 N N . ALA A 1 205 ? -8.506 -2.973 6.948 1.00 87.38 205 ALA A N 1
ATOM 1498 C CA . ALA A 1 205 ? -8.455 -1.527 6.797 1.00 87.38 205 ALA A CA 1
ATOM 1499 C C . ALA A 1 205 ? -9.493 -0.840 7.700 1.00 87.38 205 ALA A C 1
ATOM 1501 O O . ALA A 1 205 ? -10.633 -1.290 7.850 1.00 87.38 205 ALA A O 1
ATOM 1502 N N . VAL A 1 206 ? -9.097 0.288 8.293 1.00 82.69 206 VAL A N 1
ATOM 1503 C CA . VAL A 1 206 ? -9.959 1.068 9.190 1.00 82.69 206 VAL A CA 1
ATOM 1504 C C . VAL A 1 206 ? -11.260 1.469 8.484 1.00 82.69 206 VAL A C 1
ATOM 1506 O O . VAL A 1 206 ? -11.244 1.982 7.364 1.00 82.69 206 VAL A O 1
ATOM 1509 N N . GLY A 1 207 ? -12.391 1.259 9.163 1.00 82.19 207 GLY A N 1
ATOM 1510 C CA . GLY A 1 207 ? -13.717 1.662 8.686 1.00 82.19 207 GLY A CA 1
ATOM 1511 C C . GLY A 1 207 ? -14.374 0.707 7.684 1.00 82.19 207 GLY A C 1
ATOM 1512 O O . GLY A 1 207 ? -15.433 1.037 7.153 1.00 82.19 207 GLY A O 1
ATOM 1513 N N . GLN A 1 208 ? -13.790 -0.465 7.413 1.00 84.81 208 GLN A N 1
ATOM 1514 C CA . GLN A 1 208 ? -14.439 -1.486 6.589 1.00 84.81 208 GLN A CA 1
ATOM 1515 C C . GLN A 1 208 ? -15.427 -2.340 7.395 1.00 84.81 208 GLN A C 1
ATOM 1517 O O . GLN A 1 208 ? -15.144 -2.757 8.514 1.00 84.81 208 GLN A O 1
ATOM 1522 N N . ALA A 1 209 ? -16.581 -2.638 6.788 1.00 89.75 209 ALA A N 1
ATOM 1523 C CA . ALA A 1 209 ? -17.599 -3.532 7.351 1.00 89.75 209 ALA A CA 1
ATOM 1524 C C . ALA A 1 209 ? -17.323 -5.020 7.066 1.00 89.75 209 ALA A C 1
ATOM 1526 O O . ALA A 1 209 ? -17.933 -5.897 7.669 1.00 89.75 209 ALA A O 1
ATOM 1527 N N . SER A 1 210 ? -16.404 -5.324 6.150 1.00 93.62 210 SER A N 1
ATOM 1528 C CA . SER A 1 210 ? -15.980 -6.685 5.821 1.00 93.62 210 SER A CA 1
ATOM 1529 C C . SER A 1 210 ? -14.565 -6.679 5.253 1.00 93.62 210 SER A C 1
ATOM 1531 O O . SER A 1 210 ? -14.190 -5.692 4.622 1.00 93.62 210 SER A O 1
ATOM 1533 N N . MET A 1 211 ? -13.841 -7.788 5.402 1.00 94.62 211 MET A N 1
ATOM 1534 C CA . MET A 1 211 ? -12.571 -8.040 4.708 1.00 94.62 211 MET A CA 1
ATOM 1535 C C . MET A 1 211 ? -12.693 -9.238 3.761 1.00 94.62 211 MET A C 1
ATOM 1537 O O . MET A 1 211 ? -13.424 -10.190 4.056 1.00 94.62 211 MET A O 1
ATOM 1541 N N . ASP A 1 212 ? -11.948 -9.211 2.659 1.00 96.88 212 ASP A N 1
ATOM 1542 C CA . ASP A 1 212 ? -11.854 -10.311 1.701 1.00 96.88 212 ASP A CA 1
ATOM 1543 C C . ASP A 1 212 ? -10.536 -11.078 1.902 1.00 96.88 212 ASP A C 1
ATOM 1545 O O . ASP A 1 212 ? -9.442 -10.560 1.668 1.00 96.88 212 ASP A O 1
ATOM 1549 N N . LEU A 1 213 ? -10.634 -12.344 2.307 1.00 97.19 213 LEU A N 1
ATOM 1550 C CA . LEU A 1 213 ? -9.504 -13.253 2.485 1.00 97.19 213 LEU A CA 1
ATOM 1551 C C . LEU A 1 213 ? -9.406 -14.207 1.300 1.00 97.19 213 LEU A C 1
ATOM 1553 O O . LEU A 1 213 ? -10.336 -14.953 1.013 1.00 97.19 213 LEU A O 1
ATOM 1557 N N . ARG A 1 214 ? -8.264 -14.237 0.617 1.00 97.69 214 ARG A N 1
ATOM 1558 C CA . ARG A 1 214 ? -7.976 -15.265 -0.389 1.00 97.69 214 ARG A CA 1
ATOM 1559 C C . ARG A 1 214 ? -7.394 -16.482 0.309 1.00 97.69 214 ARG A C 1
ATOM 1561 O O . ARG A 1 214 ? -6.372 -16.364 0.978 1.00 97.69 214 ARG A O 1
ATOM 1568 N N . VAL A 1 215 ? -8.011 -17.638 0.121 1.00 97.75 215 VAL A N 1
ATOM 1569 C CA . VAL A 1 215 ? -7.721 -18.867 0.859 1.00 97.75 215 VAL A CA 1
ATOM 1570 C C . VAL A 1 215 ? -7.418 -19.998 -0.111 1.00 97.75 215 VAL A C 1
ATOM 1572 O O . VAL A 1 215 ? -8.090 -20.145 -1.131 1.00 97.75 215 VAL A O 1
ATOM 1575 N N . ALA A 1 216 ? -6.403 -20.796 0.201 1.00 97.12 216 ALA A N 1
ATOM 1576 C CA . ALA A 1 216 ? -6.174 -22.096 -0.412 1.00 97.12 216 ALA A CA 1
ATOM 1577 C C . ALA A 1 216 ? -6.543 -23.195 0.589 1.00 97.12 216 ALA A C 1
ATOM 1579 O O . ALA A 1 216 ? -6.088 -23.164 1.730 1.00 97.12 216 ALA A O 1
ATOM 1580 N N . ARG A 1 217 ? -7.351 -24.159 0.148 1.00 96.44 217 ARG A N 1
ATOM 1581 C CA . ARG A 1 217 ? -7.802 -25.307 0.942 1.00 96.44 217 ARG A CA 1
ATOM 1582 C C . ARG A 1 217 ? -7.386 -26.592 0.242 1.00 96.44 217 ARG A C 1
ATOM 1584 O O . ARG A 1 217 ? -7.479 -26.681 -0.982 1.00 96.44 217 ARG A O 1
ATOM 1591 N N . GLU A 1 218 ? -6.929 -27.580 1.002 1.00 94.62 218 GLU A N 1
ATOM 1592 C CA . GLU A 1 218 ? -6.606 -28.892 0.440 1.00 94.62 218 GLU A CA 1
ATOM 1593 C C . GLU A 1 218 ? -7.855 -29.532 -0.191 1.00 94.62 218 GLU A C 1
ATOM 1595 O O . GLU A 1 218 ? -8.943 -29.504 0.380 1.00 94.62 218 GLU A O 1
ATOM 1600 N N . GLY A 1 219 ? -7.703 -30.081 -1.398 1.00 93.88 219 GLY A N 1
ATOM 1601 C CA . GLY A 1 219 ? -8.806 -30.641 -2.186 1.00 93.88 219 GLY A CA 1
ATOM 1602 C C . GLY A 1 219 ? -9.481 -29.648 -3.139 1.00 93.88 219 GLY A C 1
ATOM 1603 O O . GLY A 1 219 ? -10.145 -30.087 -4.076 1.00 93.88 219 GLY A O 1
ATOM 1604 N N . GLU A 1 220 ? -9.257 -28.341 -2.976 1.00 95.88 220 GLU A N 1
ATOM 1605 C CA . GLU A 1 220 ? -9.716 -27.326 -3.928 1.00 95.88 220 GLU A CA 1
ATOM 1606 C C . GLU A 1 220 ? -8.666 -27.068 -5.015 1.00 95.88 220 GLU A C 1
ATOM 1608 O O . GLU A 1 220 ? -7.470 -26.941 -4.747 1.00 95.88 220 GLU A O 1
ATOM 1613 N N . ALA A 1 221 ? -9.110 -26.965 -6.270 1.00 93.88 221 ALA A N 1
ATOM 1614 C CA . ALA A 1 221 ? -8.206 -26.826 -7.417 1.00 93.88 221 ALA A CA 1
ATOM 1615 C C . ALA A 1 221 ? -7.557 -25.434 -7.522 1.00 93.88 221 ALA A C 1
ATOM 1617 O O . ALA A 1 221 ? -6.507 -25.283 -8.147 1.00 93.88 221 ALA A O 1
ATOM 1618 N N . ALA A 1 222 ? -8.189 -24.408 -6.949 1.00 96.06 222 ALA A N 1
ATOM 1619 C CA . ALA A 1 222 ? -7.716 -23.034 -7.010 1.00 96.06 222 ALA A CA 1
ATOM 1620 C C . ALA A 1 222 ? -8.060 -22.272 -5.723 1.00 96.06 222 ALA A C 1
ATOM 1622 O O . ALA A 1 222 ? -9.083 -22.556 -5.098 1.00 96.06 222 ALA A O 1
ATOM 1623 N N . PRO A 1 223 ? -7.259 -21.258 -5.343 1.00 96.75 223 PRO A N 1
ATOM 1624 C CA . PRO A 1 223 ? -7.600 -20.419 -4.207 1.00 96.75 223 PRO A CA 1
ATOM 1625 C C . PRO A 1 223 ? -8.875 -19.605 -4.463 1.00 96.75 223 PRO A C 1
ATOM 1627 O O . PRO A 1 223 ? -9.026 -18.994 -5.528 1.00 96.75 223 PRO A O 1
ATOM 1630 N N . PHE A 1 224 ? -9.746 -19.540 -3.461 1.00 97.50 224 PHE A N 1
ATOM 1631 C CA . PHE A 1 224 ? -11.029 -18.832 -3.487 1.00 97.50 224 PHE A CA 1
ATOM 1632 C C . PHE A 1 224 ? -11.034 -17.659 -2.500 1.00 97.50 224 PHE A C 1
ATOM 1634 O O . PHE A 1 224 ? -10.079 -17.467 -1.751 1.00 97.50 224 PHE A O 1
ATOM 1641 N N . VAL A 1 225 ? -12.072 -16.820 -2.543 1.00 97.81 225 VAL A N 1
ATOM 1642 C CA . VAL A 1 225 ? -12.206 -15.651 -1.660 1.00 97.81 225 VAL A CA 1
ATOM 1643 C C . VAL A 1 225 ? -13.302 -15.907 -0.632 1.00 97.81 225 VAL A C 1
ATOM 1645 O O . VAL A 1 225 ? -14.423 -16.256 -0.995 1.00 97.81 225 VAL A O 1
ATOM 1648 N N . VAL A 1 226 ? -12.968 -15.704 0.637 1.00 97.75 226 VAL A N 1
ATOM 1649 C CA . VAL A 1 226 ? -13.855 -15.767 1.795 1.00 97.75 226 VAL A CA 1
ATOM 1650 C C . VAL A 1 226 ? -14.055 -14.354 2.326 1.00 97.75 226 VAL A C 1
ATOM 1652 O O . VAL A 1 226 ? -13.086 -13.665 2.635 1.00 97.75 226 VAL A O 1
ATOM 1655 N N . ARG A 1 227 ? -15.309 -13.915 2.444 1.00 97.56 227 ARG A N 1
ATOM 1656 C CA . ARG A 1 227 ? -15.646 -12.598 2.992 1.00 97.56 227 ARG A CA 1
ATOM 1657 C C . ARG A 1 227 ? -16.003 -12.719 4.465 1.00 97.56 227 ARG A C 1
ATOM 1659 O O . ARG A 1 227 ? -16.978 -13.383 4.805 1.00 97.56 227 ARG A O 1
ATOM 1666 N N . VAL A 1 228 ? -15.253 -12.038 5.322 1.00 96.44 228 VAL A N 1
ATOM 1667 C CA . VAL A 1 228 ? -15.466 -12.042 6.775 1.00 96.44 228 VAL A CA 1
ATOM 1668 C C . VAL A 1 228 ? -16.118 -10.728 7.197 1.00 96.44 228 VAL A C 1
ATOM 1670 O O . VAL A 1 228 ? -15.608 -9.657 6.868 1.00 96.44 228 VAL A O 1
ATOM 1673 N N . SER A 1 229 ? -17.239 -10.786 7.927 1.00 94.50 229 SER A N 1
ATOM 1674 C CA . SER A 1 229 ? -17.900 -9.580 8.453 1.00 94.50 229 SER A CA 1
ATOM 1675 C C . SER A 1 229 ? -17.117 -8.976 9.621 1.00 94.50 229 SER A C 1
ATOM 1677 O O . SER A 1 229 ? -16.748 -9.654 10.585 1.00 94.50 229 SER A O 1
ATOM 1679 N N . LEU A 1 230 ? -16.939 -7.661 9.557 1.00 91.19 230 LEU A N 1
ATOM 1680 C CA . LEU A 1 230 ? -16.351 -6.801 10.579 1.00 91.19 230 LEU A CA 1
ATOM 1681 C C . LEU A 1 230 ? -17.422 -5.962 11.291 1.00 91.19 230 LEU A C 1
ATOM 1683 O O . LEU A 1 230 ? -17.107 -4.976 11.950 1.00 91.19 230 LEU A O 1
ATOM 1687 N N . ASP A 1 231 ? -18.699 -6.336 11.218 1.00 86.81 231 ASP A N 1
ATOM 1688 C CA . ASP A 1 231 ? -19.751 -5.596 11.920 1.00 86.81 231 ASP A CA 1
ATOM 1689 C C . ASP A 1 231 ? -19.505 -5.603 13.431 1.00 86.81 231 ASP A C 1
ATOM 1691 O O . ASP A 1 231 ? -19.418 -6.661 14.050 1.00 86.81 231 ASP A O 1
ATOM 1695 N N . GLY A 1 232 ? -19.368 -4.426 14.044 1.00 79.19 232 GLY A N 1
ATOM 1696 C CA . GLY A 1 232 ? -18.987 -4.301 15.455 1.00 79.19 232 GLY A CA 1
ATOM 1697 C C . GLY A 1 232 ? -17.492 -4.502 15.738 1.00 79.19 232 GLY A C 1
ATOM 1698 O O . GLY A 1 232 ? -17.126 -4.633 16.904 1.00 79.19 232 GLY A O 1
ATOM 1699 N N . TRP A 1 233 ? -16.649 -4.518 14.699 1.00 75.75 233 TRP A N 1
ATOM 1700 C CA . TRP A 1 233 ? -15.183 -4.493 14.786 1.00 75.75 233 TRP A CA 1
ATOM 1701 C C . TRP A 1 233 ? -14.629 -3.117 15.149 1.00 75.75 233 TRP A C 1
ATOM 1703 O O . TRP A 1 233 ? -13.466 -3.030 15.535 1.00 75.75 233 TRP A O 1
ATOM 1713 N N . GLU A 1 234 ? -15.439 -2.054 15.033 1.00 65.00 234 GLU A N 1
ATOM 1714 C CA . GLU A 1 234 ? -15.046 -0.712 15.458 1.00 65.00 234 GLU A CA 1
ATOM 1715 C C . GLU A 1 234 ? -14.363 -0.801 16.815 1.00 65.00 234 GLU A C 1
ATOM 1717 O O . GLU A 1 234 ? -14.948 -1.269 17.801 1.00 65.00 234 GLU A O 1
ATOM 1722 N N . GLU A 1 235 ? -13.105 -0.367 16.829 1.00 56.22 235 GLU A N 1
ATOM 1723 C CA . GLU A 1 235 ? -12.355 -0.086 18.029 1.00 56.22 235 GLU A CA 1
ATOM 1724 C C . GLU A 1 235 ? -13.130 1.020 18.726 1.00 56.22 235 GLU A C 1
ATOM 1726 O O . GLU A 1 235 ? -12.947 2.213 18.493 1.00 56.22 235 GLU A O 1
ATOM 1731 N N . ARG A 1 236 ? -14.126 0.603 19.509 1.00 44.88 236 ARG A N 1
ATOM 1732 C CA . ARG A 1 236 ? -14.827 1.478 20.416 1.00 44.88 236 ARG A CA 1
ATOM 1733 C C . ARG A 1 236 ? -13.725 1.938 21.342 1.00 44.88 236 ARG A C 1
ATOM 1735 O O . ARG A 1 236 ? -13.436 1.250 22.318 1.00 44.88 236 ARG A O 1
ATOM 1742 N N . VAL A 1 237 ? -13.137 3.102 21.052 1.00 53.59 237 VAL A N 1
ATOM 1743 C CA . VAL A 1 237 ? -12.646 3.992 22.097 1.00 53.59 237 VAL A CA 1
ATOM 1744 C C . VAL A 1 237 ? -13.737 3.888 23.149 1.00 53.59 237 VAL A C 1
ATOM 1746 O O . VAL A 1 237 ? -14.889 4.210 22.811 1.00 53.59 237 VAL A O 1
ATOM 1749 N N . PRO A 1 238 ? -13.462 3.262 24.313 1.00 55.34 238 PRO A N 1
ATOM 1750 C CA . PRO A 1 238 ? -14.521 2.841 25.208 1.00 55.34 238 PRO A CA 1
ATOM 1751 C C . PRO A 1 238 ? -15.443 4.035 25.372 1.00 55.34 238 PRO A C 1
ATOM 1753 O O . PRO A 1 238 ? -14.949 5.146 25.562 1.00 55.34 238 PRO A O 1
ATOM 1756 N N . ARG A 1 239 ? -16.764 3.877 25.214 1.00 53.44 239 ARG A N 1
ATOM 1757 C CA . ARG A 1 239 ? -17.673 5.027 25.396 1.00 53.44 239 ARG A CA 1
ATOM 1758 C C . ARG A 1 239 ? -17.366 5.745 26.709 1.00 53.44 239 ARG A C 1
ATOM 1760 O O . ARG A 1 239 ? -17.473 6.958 26.782 1.00 53.44 239 ARG A O 1
ATOM 1767 N N . GLU A 1 240 ? -16.906 4.984 27.697 1.00 61.38 240 GLU A N 1
ATOM 1768 C CA . GLU A 1 240 ? -16.315 5.450 28.942 1.00 61.38 240 GLU A CA 1
ATOM 1769 C C . GLU A 1 240 ? -15.116 6.384 28.741 1.00 61.38 240 GLU A C 1
ATOM 1771 O O . GLU A 1 240 ? -15.136 7.460 29.305 1.00 61.38 240 GLU A O 1
ATOM 1776 N N . ALA A 1 241 ? -14.112 6.061 27.924 1.00 62.03 241 ALA A N 1
ATOM 1777 C CA . ALA A 1 241 ? -12.982 6.946 27.628 1.00 62.03 241 ALA A CA 1
ATOM 1778 C C . ALA A 1 241 ? -13.416 8.265 26.960 1.00 62.03 241 ALA A C 1
ATOM 1780 O O . ALA A 1 241 ? -12.927 9.324 27.347 1.00 62.03 241 ALA A O 1
ATOM 1781 N N . ILE A 1 242 ? -14.381 8.230 26.029 1.00 63.25 242 ILE A N 1
ATOM 1782 C CA . ILE A 1 242 ? -14.962 9.454 25.442 1.00 63.25 242 ILE A CA 1
ATOM 1783 C C . ILE A 1 242 ? -15.749 10.242 26.501 1.00 63.25 242 ILE A C 1
ATOM 1785 O O . ILE A 1 242 ? -15.644 11.462 26.581 1.00 63.25 242 ILE A O 1
ATOM 1789 N N . LEU A 1 243 ? -16.527 9.566 27.349 1.00 66.31 243 LEU A N 1
ATOM 1790 C CA . LEU A 1 243 ? -17.274 10.202 28.438 1.00 66.31 243 LEU A CA 1
ATOM 1791 C C . LEU A 1 243 ? -16.341 10.790 29.501 1.00 66.31 243 LEU A C 1
ATOM 1793 O O . LEU A 1 243 ? -16.610 11.878 29.997 1.00 66.31 243 LEU A O 1
ATOM 1797 N N . TRP A 1 244 ? -15.240 10.116 29.830 1.00 70.06 244 TRP A N 1
ATOM 1798 C CA . TRP A 1 244 ? -14.231 10.583 30.775 1.00 70.06 244 TRP A CA 1
ATOM 1799 C C . TRP A 1 244 ? -13.447 11.764 30.207 1.00 70.06 244 TRP A C 1
ATOM 1801 O O . TRP A 1 244 ? -13.208 12.715 30.948 1.00 70.06 244 TRP A O 1
ATOM 1811 N N . SER A 1 245 ? -13.110 11.769 28.911 1.00 65.38 245 SER A N 1
ATOM 1812 C CA . SER A 1 245 ? -12.466 12.925 28.276 1.00 65.38 245 SER A CA 1
ATOM 1813 C C . SER A 1 245 ? -13.418 14.123 28.190 1.00 65.38 245 SER A C 1
ATOM 1815 O O . SER A 1 245 ? -13.034 15.238 28.547 1.00 65.38 245 SER A O 1
ATOM 1817 N N . GLN A 1 246 ? -14.691 13.899 27.841 1.00 67.50 246 GLN A N 1
ATOM 1818 C CA . GLN A 1 246 ? -15.730 14.933 27.863 1.00 67.50 246 GLN A CA 1
ATOM 1819 C C . GLN A 1 246 ? -15.982 15.464 29.278 1.00 67.50 246 GLN A C 1
ATOM 1821 O O . GLN A 1 246 ? -16.059 16.675 29.466 1.00 67.50 246 GLN A O 1
ATOM 1826 N N . LEU A 1 247 ? -16.065 14.592 30.286 1.00 68.94 247 LEU A N 1
ATOM 1827 C CA . LEU A 1 247 ? -16.247 14.976 31.685 1.00 68.94 247 LEU A CA 1
ATOM 1828 C C . LEU A 1 247 ? -15.034 15.749 32.210 1.00 68.94 247 LEU A C 1
ATOM 1830 O O . LEU A 1 247 ? -15.212 16.771 32.865 1.00 68.94 247 LEU A O 1
ATOM 1834 N N . ALA A 1 248 ? -13.813 15.318 31.890 1.00 67.88 248 ALA A N 1
ATOM 1835 C CA . ALA A 1 248 ? -12.592 16.033 32.249 1.00 67.88 248 ALA A CA 1
ATOM 1836 C C . ALA A 1 248 ? -12.545 17.426 31.602 1.00 67.88 248 ALA A C 1
ATOM 1838 O O . ALA A 1 248 ? -12.256 18.410 32.287 1.00 67.88 248 ALA A O 1
ATOM 1839 N N . ALA A 1 249 ? -12.909 17.538 30.320 1.00 68.50 249 ALA A N 1
ATOM 1840 C CA . ALA A 1 249 ? -13.025 18.819 29.629 1.00 68.50 249 ALA A CA 1
ATOM 1841 C C . ALA A 1 249 ? -14.103 19.717 30.261 1.00 68.50 249 ALA A C 1
ATOM 1843 O O . ALA A 1 249 ? -13.887 20.918 30.435 1.00 68.50 249 ALA A O 1
ATOM 1844 N N . LEU A 1 250 ? -15.241 19.144 30.665 1.00 65.94 250 LEU A N 1
ATOM 1845 C CA . LEU A 1 250 ? -16.347 19.873 31.285 1.00 65.94 250 LEU A CA 1
ATOM 1846 C C . LEU A 1 250 ? -16.011 20.326 32.712 1.00 65.94 250 LEU A C 1
ATOM 1848 O O . LEU A 1 250 ? -16.335 21.452 33.078 1.00 65.94 250 LEU A O 1
ATOM 1852 N N . ILE A 1 251 ? -15.302 19.505 33.493 1.00 68.06 251 ILE A N 1
ATOM 1853 C CA . ILE A 1 251 ? -14.771 19.864 34.817 1.00 68.06 251 ILE A CA 1
ATOM 1854 C C . ILE A 1 251 ? -13.727 20.974 34.685 1.00 68.06 251 ILE A C 1
ATOM 1856 O O . ILE A 1 251 ? -13.772 21.942 35.443 1.00 68.06 251 ILE A O 1
ATOM 1860 N N . ALA A 1 252 ? -12.818 20.878 33.711 1.00 65.75 252 ALA A N 1
ATOM 1861 C CA . ALA A 1 252 ? -11.835 21.923 33.445 1.00 65.75 252 ALA A CA 1
ATOM 1862 C C . ALA A 1 252 ? -12.523 23.242 33.054 1.00 65.75 252 ALA A C 1
ATOM 1864 O O . ALA A 1 252 ? -12.220 24.288 33.629 1.00 65.75 252 ALA A O 1
ATOM 1865 N N . LEU A 1 253 ? -13.505 23.194 32.147 1.00 62.47 253 LEU A N 1
ATOM 1866 C CA . LEU A 1 253 ? -14.298 24.357 31.748 1.00 62.47 253 LEU A CA 1
ATOM 1867 C C . LEU A 1 253 ? -15.076 24.946 32.931 1.00 62.47 253 LEU A C 1
ATOM 1869 O O . LEU A 1 253 ? -15.054 26.158 33.137 1.00 62.47 253 LEU A O 1
ATOM 1873 N N . PHE A 1 254 ? -15.720 24.103 33.739 1.00 65.00 254 PHE A N 1
ATOM 1874 C CA . PHE A 1 254 ? -16.446 24.518 34.935 1.00 65.00 254 PHE A CA 1
ATOM 1875 C C . PHE A 1 254 ? -15.514 25.185 35.948 1.00 65.00 254 PHE A C 1
ATOM 1877 O O . PHE A 1 254 ? -15.833 26.261 36.445 1.00 65.00 254 PHE A O 1
ATOM 1884 N N . ALA A 1 255 ? -14.333 24.616 36.203 1.00 64.75 255 ALA A N 1
ATOM 1885 C CA . ALA A 1 255 ? -13.332 25.212 37.079 1.00 64.75 255 ALA A CA 1
ATOM 1886 C C . ALA A 1 255 ? -12.901 26.598 36.573 1.00 64.75 255 ALA A C 1
ATOM 1888 O O . ALA A 1 255 ? -12.864 27.549 37.350 1.00 64.75 255 ALA A O 1
ATOM 1889 N N . ILE A 1 256 ? -12.658 26.752 35.268 1.00 60.84 256 ILE A N 1
ATOM 1890 C CA . ILE A 1 256 ? -12.284 28.036 34.654 1.00 60.84 256 ILE A CA 1
ATOM 1891 C C . ILE A 1 256 ? -13.413 29.070 34.789 1.00 60.84 256 ILE A C 1
ATOM 1893 O O . ILE A 1 256 ? -13.163 30.218 35.165 1.00 60.84 256 ILE A O 1
ATOM 1897 N N . VAL A 1 257 ? -14.656 28.666 34.512 1.00 61.00 257 VAL A N 1
ATOM 1898 C CA . VAL A 1 257 ? -15.827 29.556 34.512 1.00 61.00 257 VAL A CA 1
ATOM 1899 C C . VAL A 1 257 ? -16.283 29.922 35.924 1.00 61.00 257 VAL A C 1
ATOM 1901 O O . VAL A 1 257 ? -16.703 31.057 36.124 1.00 61.00 257 VAL A O 1
ATOM 1904 N N . LEU A 1 258 ? -16.192 29.029 36.915 1.00 59.03 258 LEU A N 1
ATOM 1905 C CA . LEU A 1 258 ? -16.577 29.350 38.296 1.00 59.03 258 LEU A CA 1
ATOM 1906 C C . LEU A 1 258 ? -15.485 30.123 39.042 1.00 59.03 258 LEU A C 1
ATOM 1908 O O . LEU A 1 258 ? -15.787 31.074 39.768 1.00 59.03 258 LEU A O 1
ATOM 1912 N N . LEU A 1 259 ? -14.216 29.733 38.878 1.00 56.72 259 LEU A N 1
ATOM 1913 C CA . LEU A 1 259 ? -13.113 30.331 39.637 1.00 56.72 259 LEU A CA 1
ATOM 1914 C C . LEU A 1 259 ? -12.706 31.706 39.087 1.00 56.72 259 LEU A C 1
ATOM 1916 O O . LEU A 1 259 ? -12.233 32.541 39.856 1.00 56.72 259 LEU A O 1
ATOM 1920 N N . GLY A 1 260 ? -12.935 31.985 37.798 1.00 53.62 260 GLY A N 1
ATOM 1921 C CA . GLY A 1 260 ? -12.597 33.273 37.179 1.00 53.62 260 GLY A CA 1
ATOM 1922 C C . GLY A 1 260 ? -13.395 34.471 37.732 1.00 53.62 260 GLY A C 1
ATOM 1923 O O . GLY A 1 260 ? -12.793 35.433 38.213 1.00 53.62 260 GLY A O 1
ATOM 1924 N N . PRO A 1 261 ? -14.741 34.453 37.705 1.00 51.91 261 PRO A N 1
ATOM 1925 C CA . PRO A 1 261 ? -15.573 35.554 38.191 1.00 51.91 261 PRO A CA 1
ATOM 1926 C C . PRO A 1 261 ? -15.770 35.527 39.711 1.00 51.91 261 PRO A C 1
ATOM 1928 O O . PRO A 1 261 ? -15.807 36.593 40.332 1.00 51.91 261 PRO A O 1
ATOM 1931 N N . GLY A 1 262 ? -15.860 34.337 40.324 1.00 52.66 262 GLY A N 1
ATOM 1932 C CA . GLY A 1 262 ? -16.076 34.177 41.767 1.00 52.66 262 GLY A CA 1
ATOM 1933 C C . GLY A 1 262 ? -14.964 34.810 42.606 1.00 52.66 262 GLY A C 1
ATOM 1934 O O . GLY A 1 262 ? -15.248 35.491 43.591 1.00 52.66 262 GLY A O 1
ATOM 1935 N N . ALA A 1 263 ? -13.711 34.707 42.148 1.00 51.19 263 ALA A N 1
ATOM 1936 C CA . ALA A 1 263 ? -12.576 35.377 42.777 1.00 51.19 263 ALA A CA 1
ATOM 1937 C C . ALA A 1 263 ? -12.740 36.907 42.786 1.00 51.19 263 ALA A C 1
ATOM 1939 O O . ALA A 1 263 ? -12.459 37.546 43.793 1.00 51.19 263 ALA A O 1
ATOM 1940 N N . THR A 1 264 ? -13.275 37.502 41.713 1.00 53.28 264 THR A N 1
ATOM 1941 C CA . THR A 1 264 ? -13.471 38.963 41.624 1.00 53.28 264 THR A CA 1
ATOM 1942 C C . THR A 1 264 ? -14.658 39.481 42.437 1.00 53.28 264 THR A C 1
ATOM 1944 O O . THR A 1 264 ? -14.640 40.628 42.885 1.00 53.28 264 THR A O 1
ATOM 1947 N N . TRP A 1 265 ? -15.689 38.656 42.637 1.00 52.47 265 TRP A N 1
ATOM 1948 C CA . TRP A 1 265 ? -16.848 38.999 43.465 1.00 52.47 265 TRP A CA 1
ATOM 1949 C C . TRP A 1 265 ? -16.528 38.898 44.959 1.00 52.47 265 TRP A C 1
ATOM 1951 O O . TRP A 1 265 ? -16.879 39.798 45.721 1.00 52.47 265 TRP A O 1
ATOM 1961 N N . ILE A 1 266 ? -15.793 37.860 45.370 1.00 53.69 266 ILE A N 1
ATOM 1962 C CA . ILE A 1 266 ? -15.338 37.692 46.756 1.00 53.69 266 ILE A CA 1
ATOM 1963 C C . ILE A 1 266 ? -14.350 38.804 47.142 1.00 53.69 266 ILE A C 1
ATOM 1965 O O . ILE A 1 266 ? -14.468 39.358 48.231 1.00 53.69 266 ILE A O 1
ATOM 1969 N N . ASP A 1 267 ? -13.456 39.227 46.239 1.00 52.97 267 ASP A N 1
ATOM 1970 C CA . ASP A 1 267 ? -12.515 40.336 46.500 1.00 52.97 267 ASP A CA 1
ATOM 1971 C C . ASP A 1 267 ? -13.207 41.712 46.618 1.00 52.97 267 ASP A C 1
ATOM 1973 O O . ASP A 1 267 ? -12.639 42.647 47.181 1.00 52.97 267 ASP A O 1
ATOM 1977 N N . ARG A 1 268 ? -14.438 41.855 46.099 1.00 58.53 268 ARG A N 1
ATOM 1978 C CA . ARG A 1 268 ? -15.264 43.067 46.269 1.00 58.53 268 ARG A CA 1
ATOM 1979 C C . ARG A 1 268 ? -16.083 43.066 47.556 1.00 58.53 268 ARG A C 1
ATOM 1981 O O . ARG A 1 268 ? -16.414 44.141 48.044 1.00 58.53 268 ARG A O 1
ATOM 1988 N N . LEU A 1 269 ? -16.428 41.889 48.076 1.00 59.03 269 LEU A N 1
ATOM 1989 C CA . LEU A 1 269 ? -17.225 41.739 49.296 1.00 59.03 269 LEU A CA 1
ATOM 1990 C C . LEU A 1 269 ? -16.361 41.562 50.552 1.00 59.03 269 LEU A C 1
ATOM 1992 O O . LEU A 1 269 ? -16.832 41.835 51.654 1.00 59.03 269 LEU A O 1
ATOM 1996 N N . ALA A 1 270 ? -15.105 41.131 50.410 1.00 55.91 270 ALA A N 1
ATOM 1997 C CA . ALA A 1 270 ? -14.193 40.976 51.532 1.00 55.91 270 ALA A CA 1
ATOM 1998 C C . ALA A 1 270 ? -13.663 42.350 52.003 1.00 55.91 270 ALA A C 1
ATOM 2000 O O . ALA A 1 270 ? -12.998 43.049 51.232 1.00 55.91 270 ALA A O 1
ATOM 2001 N N . PRO A 1 271 ? -13.906 42.756 53.265 1.00 61.41 271 PRO A N 1
ATOM 2002 C CA . PRO A 1 271 ? -13.335 43.979 53.817 1.00 61.41 271 PRO A CA 1
ATOM 2003 C C . PRO A 1 271 ? -11.803 43.918 53.778 1.00 61.41 271 PRO A C 1
ATOM 2005 O O . PRO A 1 271 ? -11.179 42.911 54.120 1.00 61.41 271 PRO A O 1
ATOM 2008 N N . THR A 1 272 ? -11.197 45.028 53.358 1.00 59.28 272 THR A N 1
ATOM 2009 C CA . THR A 1 272 ? -9.777 45.187 52.995 1.00 59.28 272 THR A CA 1
ATOM 2010 C C . THR A 1 272 ? -8.762 44.775 54.068 1.00 59.28 272 THR A C 1
ATOM 2012 O O . THR A 1 272 ? -7.579 44.651 53.758 1.00 59.28 272 THR A O 1
ATOM 2015 N N . SER A 1 273 ? -9.186 44.523 55.307 1.00 48.19 273 SER A N 1
ATOM 2016 C CA . SER A 1 273 ? -8.310 44.239 56.447 1.00 48.19 273 SER A CA 1
ATOM 2017 C C . SER A 1 273 ? -7.997 42.756 56.693 1.00 48.19 273 SER A C 1
ATOM 2019 O O . SER A 1 273 ? -7.121 42.465 57.505 1.00 48.19 273 SER A O 1
ATOM 2021 N N . ARG A 1 274 ? -8.638 41.802 56.000 1.00 51.72 274 ARG A N 1
ATOM 2022 C CA . ARG A 1 274 ? -8.292 40.366 56.097 1.00 51.72 274 ARG A CA 1
ATOM 2023 C C . ARG A 1 274 ? -8.401 39.660 54.747 1.00 51.72 274 ARG A C 1
ATOM 2025 O O . ARG A 1 274 ? -9.243 38.792 54.541 1.00 51.72 274 ARG A O 1
ATOM 2032 N N . ARG A 1 275 ? -7.507 40.003 53.817 1.00 54.22 275 ARG A N 1
ATOM 2033 C CA . ARG A 1 275 ? -7.261 39.160 52.639 1.00 54.22 275 ARG A CA 1
ATOM 2034 C C . ARG A 1 275 ? -6.549 37.895 53.099 1.00 54.22 275 ARG A C 1
ATOM 2036 O O . ARG A 1 275 ? -5.381 37.952 53.465 1.00 54.22 275 ARG A O 1
ATOM 2043 N N . VAL A 1 276 ? -7.264 36.776 53.140 1.00 52.25 276 VAL A N 1
ATOM 2044 C CA . VAL A 1 276 ? -6.724 35.492 53.597 1.00 52.25 276 VAL A CA 1
ATOM 2045 C C . VAL A 1 276 ? -5.898 34.874 52.455 1.00 52.25 276 VAL A C 1
ATOM 2047 O O . VAL A 1 276 ? -6.480 34.436 51.463 1.00 52.25 276 VAL A O 1
ATOM 2050 N N . PRO A 1 277 ? -4.555 34.804 52.557 1.00 55.81 277 PRO A N 1
ATOM 2051 C CA . PRO A 1 277 ? -3.682 34.316 51.477 1.00 55.81 277 PRO A CA 1
ATOM 2052 C C . PRO A 1 277 ? -3.880 32.828 51.138 1.00 55.81 277 PRO A C 1
ATOM 2054 O O . PRO A 1 277 ? -3.453 32.364 50.085 1.00 55.81 277 PRO A O 1
ATOM 2057 N N . TRP A 1 278 ? -4.567 32.083 52.003 1.00 52.34 278 TRP A N 1
ATOM 2058 C CA . TRP A 1 278 ? -4.719 30.633 51.929 1.00 52.34 278 TRP A CA 1
ATOM 2059 C C . TRP A 1 278 ? -5.642 30.189 50.787 1.00 52.34 278 TRP A C 1
ATOM 2061 O O . TRP A 1 278 ? -5.439 29.113 50.236 1.00 52.34 278 TRP A O 1
ATOM 2071 N N . PHE A 1 279 ? -6.603 31.024 50.368 1.00 53.00 279 PHE A N 1
ATOM 2072 C CA . PHE A 1 279 ? -7.496 30.690 49.249 1.00 53.00 279 PHE A CA 1
ATOM 2073 C C . PHE A 1 279 ? -6.739 30.663 47.911 1.00 53.00 279 PHE A C 1
ATOM 2075 O O . PHE A 1 279 ? -6.879 29.723 47.133 1.00 53.00 279 PHE A O 1
ATOM 2082 N N . ASN A 1 280 ? -5.843 31.631 47.687 1.00 54.38 280 ASN A N 1
ATOM 2083 C CA . ASN A 1 280 ? -4.985 31.663 46.497 1.00 54.38 280 ASN A CA 1
ATOM 2084 C C . ASN A 1 280 ? -3.962 30.518 46.494 1.00 54.38 280 ASN A C 1
ATOM 2086 O O . ASN A 1 280 ? -3.654 29.979 45.435 1.00 54.38 280 ASN A O 1
ATOM 2090 N N . VAL A 1 281 ? -3.473 30.114 47.672 1.00 55.84 281 VAL A N 1
ATOM 2091 C CA . VAL A 1 281 ? -2.600 28.939 47.821 1.00 55.84 281 VAL A CA 1
ATOM 2092 C C . VAL A 1 281 ? -3.364 27.650 47.504 1.00 55.84 281 VAL A C 1
ATOM 2094 O O . VAL A 1 281 ? -2.853 26.819 46.763 1.00 55.84 281 VAL A O 1
ATOM 2097 N N . GLY A 1 282 ? -4.607 27.508 47.975 1.00 59.25 282 GLY A N 1
ATOM 2098 C CA . GLY A 1 282 ? -5.458 26.355 47.665 1.00 59.25 282 GLY A CA 1
ATOM 2099 C C . GLY A 1 282 ? -5.758 26.218 46.170 1.00 59.25 282 GLY A C 1
ATOM 2100 O O . GLY A 1 282 ? -5.625 25.129 45.618 1.00 59.25 282 GLY A O 1
ATOM 2101 N N . VAL A 1 283 ? -6.075 27.324 45.487 1.00 57.50 283 VAL A N 1
ATOM 2102 C CA . VAL A 1 283 ? -6.301 27.319 44.031 1.00 57.50 283 VAL A CA 1
ATOM 2103 C C . VAL A 1 283 ? -5.004 27.037 43.264 1.00 57.50 283 VAL A C 1
ATOM 2105 O O . VAL A 1 283 ? -5.019 26.256 42.318 1.00 57.50 283 VAL A O 1
ATOM 2108 N N . ALA A 1 284 ? -3.866 27.593 43.688 1.00 53.75 284 ALA A N 1
ATOM 2109 C CA . ALA A 1 284 ? -2.573 27.298 43.068 1.00 53.75 284 ALA A CA 1
ATOM 2110 C C . ALA A 1 284 ? -2.169 25.822 43.231 1.00 53.75 284 ALA A C 1
ATOM 2112 O O . ALA A 1 284 ? -1.693 25.216 42.273 1.00 53.75 284 ALA A O 1
ATOM 2113 N N . ILE A 1 285 ? -2.406 25.226 44.405 1.00 60.00 285 ILE A N 1
ATOM 2114 C CA . ILE A 1 285 ? -2.162 23.799 44.664 1.00 60.00 285 ILE A CA 1
ATOM 2115 C C . ILE A 1 285 ? -3.105 22.927 43.828 1.00 60.00 285 ILE A C 1
ATOM 2117 O O . ILE A 1 285 ? -2.650 21.963 43.218 1.00 60.00 285 ILE A O 1
ATOM 2121 N N . ALA A 1 286 ? -4.391 23.279 43.734 1.00 57.41 286 ALA A N 1
ATOM 2122 C CA . ALA A 1 286 ? -5.357 22.548 42.915 1.00 57.41 286 ALA A CA 1
ATOM 2123 C C . ALA A 1 286 ? -4.998 22.587 41.419 1.00 57.41 286 ALA A C 1
ATOM 2125 O O . ALA A 1 286 ? -5.065 21.562 40.744 1.00 57.41 286 ALA A O 1
ATOM 2126 N N . ILE A 1 287 ? -4.548 23.739 40.908 1.00 55.75 287 ILE A N 1
ATOM 2127 C CA . ILE A 1 287 ? -4.089 23.863 39.519 1.00 55.75 287 ILE A CA 1
ATOM 2128 C C . ILE A 1 287 ? -2.773 23.107 39.300 1.00 55.75 287 ILE A C 1
ATOM 2130 O O . ILE A 1 287 ? -2.629 22.437 38.281 1.00 55.75 287 ILE A O 1
ATOM 2134 N N . ALA A 1 288 ? -1.831 23.155 40.246 1.00 54.28 288 ALA A N 1
ATOM 2135 C CA . ALA A 1 288 ? -0.577 22.407 40.155 1.00 54.28 288 ALA A CA 1
ATOM 2136 C C . ALA A 1 288 ? -0.805 20.885 40.169 1.00 54.28 288 ALA A C 1
ATOM 2138 O O . ALA A 1 288 ? -0.184 20.171 39.385 1.00 54.28 288 ALA A O 1
ATOM 2139 N N . LEU A 1 289 ? -1.726 20.392 41.004 1.00 56.25 289 LEU A N 1
ATOM 2140 C CA . LEU A 1 289 ? -2.127 18.983 41.035 1.00 56.25 289 LEU A CA 1
ATOM 2141 C C . LEU A 1 289 ? -2.872 18.572 39.759 1.00 56.25 289 LEU A C 1
ATOM 2143 O O . LEU A 1 289 ? -2.579 17.514 39.210 1.00 56.25 289 LEU A O 1
ATOM 2147 N N . GLY A 1 290 ? -3.771 19.419 39.244 1.00 58.41 290 GLY A N 1
ATOM 2148 C CA . GLY A 1 290 ? -4.449 19.183 37.965 1.00 58.41 290 GLY A CA 1
ATOM 2149 C C . GLY A 1 290 ? -3.480 19.149 36.778 1.00 58.41 290 GLY A C 1
ATOM 2150 O O . GLY A 1 290 ? -3.579 18.271 35.925 1.00 58.41 290 GLY A O 1
ATOM 2151 N N . LEU A 1 291 ? -2.489 20.046 36.756 1.00 52.16 291 LEU A N 1
ATOM 2152 C CA . LEU A 1 291 ? -1.433 20.072 35.743 1.00 52.16 291 LEU A CA 1
ATOM 2153 C C . LEU A 1 291 ? -0.524 18.840 35.846 1.00 52.16 291 LEU A C 1
ATOM 2155 O O . LEU A 1 291 ? -0.167 18.264 34.825 1.00 52.16 291 LEU A O 1
ATOM 2159 N N . ARG A 1 292 ? -0.173 18.409 37.065 1.00 55.56 292 ARG A N 1
ATOM 2160 C CA . ARG A 1 292 ? 0.620 17.195 37.305 1.00 55.56 292 ARG A CA 1
ATOM 2161 C C . ARG A 1 292 ? -0.120 15.944 36.834 1.00 55.56 292 ARG A C 1
ATOM 2163 O O . ARG A 1 292 ? 0.468 15.157 36.107 1.00 55.56 292 ARG A O 1
ATOM 2170 N N . ALA A 1 293 ? -1.402 15.803 37.172 1.00 53.28 293 ALA A N 1
ATOM 2171 C CA . ALA A 1 293 ? -2.230 14.684 36.726 1.00 53.28 293 ALA A CA 1
ATOM 2172 C C . ALA A 1 293 ? -2.400 14.657 35.195 1.00 53.28 293 ALA A C 1
ATOM 2174 O O . ALA A 1 293 ? -2.319 13.593 34.591 1.00 53.28 293 ALA A O 1
ATOM 2175 N N . ALA A 1 294 ? -2.560 15.822 34.555 1.00 50.91 294 ALA A N 1
ATOM 2176 C CA . ALA A 1 294 ? -2.597 15.928 33.095 1.00 50.91 294 ALA A CA 1
ATOM 2177 C C . ALA A 1 294 ? -1.245 15.583 32.439 1.00 50.91 294 ALA A C 1
ATOM 2179 O O . ALA A 1 294 ? -1.222 14.946 31.391 1.00 50.91 294 ALA A O 1
ATOM 2180 N N . LEU A 1 295 ? -0.122 15.968 33.059 1.00 50.34 295 LEU A N 1
ATOM 2181 C CA . LEU A 1 295 ? 1.231 15.630 32.597 1.00 50.34 295 LEU A CA 1
ATOM 2182 C C . LEU A 1 295 ? 1.575 14.145 32.794 1.00 50.34 295 LEU A C 1
ATOM 2184 O O . LEU A 1 295 ? 2.270 13.571 31.964 1.00 50.34 295 LEU A O 1
ATOM 2188 N N . ASP A 1 296 ? 1.090 13.514 33.863 1.00 50.31 296 ASP A N 1
ATOM 2189 C CA . ASP A 1 296 ? 1.300 12.081 34.104 1.00 50.31 296 ASP A CA 1
ATOM 2190 C C . ASP A 1 296 ? 0.398 11.213 33.203 1.00 50.31 296 ASP A C 1
ATOM 2192 O O . ASP A 1 296 ? 0.762 10.090 32.863 1.00 50.31 296 ASP A O 1
ATOM 2196 N N . ALA A 1 297 ? -0.736 11.752 32.742 1.00 48.00 297 ALA A N 1
ATOM 2197 C CA . ALA A 1 297 ? -1.610 11.125 31.747 1.00 48.00 297 ALA A CA 1
ATOM 2198 C C . ALA A 1 297 ? -1.277 11.517 30.286 1.00 48.00 297 ALA A C 1
ATOM 2200 O O . ALA A 1 297 ? -1.902 11.030 29.344 1.00 48.00 297 ALA A O 1
ATOM 2201 N N . LEU A 1 298 ? -0.270 12.372 30.077 1.00 44.91 298 LEU A N 1
ATOM 2202 C CA . LEU A 1 298 ? 0.186 12.845 28.763 1.00 44.91 298 LEU A CA 1
ATOM 2203 C C . LEU A 1 298 ? 0.589 11.717 27.786 1.00 44.91 298 LEU A C 1
ATOM 2205 O O . LEU A 1 298 ? 0.298 11.858 26.599 1.00 44.91 298 LEU A O 1
ATOM 2209 N N . PRO A 1 299 ? 1.209 10.597 28.225 1.00 47.41 299 PRO A N 1
ATOM 2210 C CA . PRO A 1 299 ? 1.568 9.502 27.319 1.00 47.41 299 PRO A CA 1
ATOM 2211 C C . PRO A 1 299 ? 0.362 8.744 26.749 1.00 47.41 299 PRO A C 1
ATOM 2213 O O . PRO A 1 299 ? 0.504 8.078 25.730 1.00 47.41 299 PRO A O 1
ATOM 2216 N N . SER A 1 300 ? -0.805 8.817 27.400 1.00 46.84 300 SER A N 1
ATOM 2217 C CA . SER A 1 300 ? -2.000 8.043 27.036 1.00 46.84 300 SER A CA 1
ATOM 2218 C C . SER A 1 300 ? -3.148 8.882 26.469 1.00 46.84 300 SER A C 1
ATOM 2220 O O . SER A 1 300 ? -4.023 8.328 25.812 1.00 46.84 300 SER A O 1
ATOM 2222 N N . LEU A 1 301 ? -3.162 10.199 26.699 1.00 46.56 301 LEU A N 1
ATOM 2223 C CA . LEU A 1 301 ? -4.266 11.089 26.304 1.00 46.56 301 LEU A CA 1
ATOM 2224 C C . LEU A 1 301 ? -4.004 11.917 25.036 1.00 46.56 301 LEU A C 1
ATOM 2226 O O . LEU A 1 301 ? -4.881 12.665 24.607 1.00 46.56 301 LEU A O 1
ATOM 2230 N N . GLY A 1 302 ? -2.826 11.802 24.419 1.00 53.84 302 GLY A N 1
ATOM 2231 C CA . GLY A 1 302 ? -2.515 12.524 23.186 1.00 53.84 302 GLY A CA 1
ATOM 2232 C C . GLY A 1 302 ? -2.636 14.051 23.325 1.00 53.84 302 GLY A C 1
ATOM 2233 O O . GLY A 1 302 ? -2.425 14.638 24.390 1.00 53.84 302 GLY A O 1
ATOM 2234 N N . LEU A 1 303 ? -2.957 14.712 22.214 1.00 53.03 303 LEU A N 1
ATOM 2235 C CA . LEU A 1 303 ? -2.911 16.168 22.046 1.00 53.03 303 LEU A CA 1
ATOM 2236 C C . LEU A 1 303 ? -3.881 16.938 22.983 1.00 53.03 303 LEU A C 1
ATOM 2238 O O . LEU A 1 303 ? -3.646 18.103 23.326 1.00 53.03 303 LEU A O 1
ATOM 2242 N N . ASP A 1 304 ? -4.904 16.257 23.501 1.00 51.62 304 ASP A N 1
ATOM 2243 C CA . ASP A 1 304 ? -5.911 16.806 24.416 1.00 51.62 304 ASP A CA 1
ATOM 2244 C C . ASP A 1 304 ? -5.320 17.237 25.768 1.00 51.62 304 ASP A C 1
ATOM 2246 O O . ASP A 1 304 ? -5.709 18.266 26.329 1.00 51.62 304 ASP A O 1
ATOM 2250 N N . ALA A 1 305 ? -4.319 16.514 26.277 1.00 50.03 305 ALA A N 1
ATOM 2251 C CA . ALA A 1 305 ? -3.688 16.830 27.557 1.00 50.03 305 ALA A CA 1
ATOM 2252 C C . ALA A 1 305 ? -2.753 18.055 27.469 1.00 50.03 305 ALA A C 1
ATOM 2254 O O . ALA A 1 305 ? -2.662 18.842 28.416 1.00 50.03 305 ALA A O 1
ATOM 2255 N N . ALA A 1 306 ? -2.127 18.284 26.307 1.00 54.47 306 ALA A N 1
ATOM 2256 C CA . ALA A 1 306 ? -1.331 19.484 26.042 1.00 54.47 306 ALA A CA 1
ATOM 2257 C C . ALA A 1 306 ? -2.214 20.742 25.968 1.00 54.47 306 ALA A C 1
ATOM 2259 O O . ALA A 1 306 ? -1.883 21.778 26.553 1.00 54.47 306 ALA A O 1
ATOM 2260 N N . LEU A 1 307 ? -3.378 20.640 25.318 1.00 57.22 307 LEU A N 1
ATOM 2261 C CA . LEU A 1 307 ? -4.387 21.701 25.300 1.00 57.22 307 LEU A CA 1
ATOM 2262 C C . LEU A 1 307 ? -4.917 22.006 26.703 1.00 57.22 307 LEU A C 1
ATOM 2264 O O . LEU A 1 307 ? -4.986 23.177 27.089 1.00 57.22 307 LEU A O 1
ATOM 2268 N N . LEU A 1 308 ? -5.218 20.973 27.496 1.00 56.84 308 LEU A N 1
ATOM 2269 C CA . LEU A 1 308 ? -5.673 21.137 28.876 1.00 56.84 308 LEU A CA 1
ATOM 2270 C C . LEU A 1 308 ? -4.609 21.828 29.744 1.00 56.84 308 LEU A C 1
ATOM 2272 O O . LEU A 1 308 ? -4.940 22.721 30.521 1.00 56.84 308 LEU A O 1
ATOM 2276 N N . ALA A 1 309 ? -3.330 21.481 29.571 1.00 54.56 309 ALA A N 1
ATOM 2277 C CA . ALA A 1 309 ? -2.208 22.103 30.273 1.00 54.56 309 ALA A CA 1
ATOM 2278 C C . ALA A 1 309 ? -2.012 23.582 29.892 1.00 54.56 309 ALA A C 1
ATOM 2280 O O . ALA A 1 309 ? -1.769 24.417 30.766 1.00 54.56 309 ALA A O 1
ATOM 2281 N N . ILE A 1 310 ? -2.168 23.934 28.610 1.00 60.19 310 ILE A N 1
ATOM 2282 C CA . ILE A 1 310 ? -2.089 25.325 28.129 1.00 60.19 310 ILE A CA 1
ATOM 2283 C C . ILE A 1 310 ? -3.235 26.162 28.706 1.00 60.19 310 ILE A C 1
ATOM 2285 O O . ILE A 1 310 ? -3.016 27.274 29.199 1.00 60.19 310 ILE A O 1
ATOM 2289 N N . VAL A 1 311 ? -4.455 25.624 28.680 1.00 61.44 311 VAL A N 1
ATOM 2290 C CA . VAL A 1 311 ? -5.642 26.291 29.224 1.00 61.44 311 VAL A CA 1
ATOM 2291 C C . VAL A 1 311 ? -5.540 26.421 30.748 1.00 61.44 311 VAL A C 1
ATOM 2293 O O . VAL A 1 311 ? -5.782 27.505 31.283 1.00 61.44 311 VAL A O 1
ATOM 2296 N N . ALA A 1 312 ? -5.108 25.370 31.451 1.00 57.59 312 ALA A N 1
ATOM 2297 C CA . ALA A 1 312 ? -4.912 25.377 32.899 1.00 57.59 312 ALA A CA 1
ATOM 2298 C C . ALA A 1 312 ? -3.798 26.344 33.326 1.00 57.59 312 ALA A C 1
ATOM 2300 O O . ALA A 1 312 ? -3.988 27.123 34.259 1.00 57.59 312 ALA A O 1
ATOM 2301 N N . GLY A 1 313 ? -2.667 26.369 32.613 1.00 62.50 313 GLY A N 1
ATOM 2302 C CA . GLY A 1 313 ? -1.570 27.306 32.871 1.00 62.50 313 GLY A CA 1
ATOM 2303 C C . GLY A 1 313 ? -1.989 28.768 32.678 1.00 62.50 313 GLY A C 1
ATOM 2304 O O . GLY A 1 313 ? -1.663 29.632 33.497 1.00 62.50 313 GLY A O 1
ATOM 2305 N N . ARG A 1 314 ? -2.798 29.053 31.650 1.00 60.25 314 ARG A N 1
ATOM 2306 C CA . ARG A 1 314 ? -3.391 30.384 31.430 1.00 60.25 314 ARG A CA 1
ATOM 2307 C C . ARG A 1 314 ? -4.427 30.735 32.505 1.00 60.25 314 ARG A C 1
ATOM 2309 O O . ARG A 1 314 ? -4.378 31.850 33.027 1.00 60.25 314 ARG A O 1
ATOM 2316 N N . GLY A 1 315 ? -5.286 29.798 32.909 1.00 60.94 315 GLY A N 1
ATOM 2317 C CA . GLY A 1 315 ? -6.210 29.963 34.040 1.00 60.94 315 GLY A CA 1
ATOM 2318 C C . GLY A 1 315 ? -5.487 30.257 35.361 1.00 60.94 315 GLY A C 1
ATOM 2319 O O . GLY A 1 315 ? -5.888 31.152 36.104 1.00 60.94 315 GLY A O 1
ATOM 2320 N N . ALA A 1 316 ? -4.349 29.601 35.609 1.00 57.31 316 ALA A N 1
ATOM 2321 C CA . ALA A 1 316 ? -3.491 29.868 36.765 1.00 57.31 316 ALA A CA 1
ATOM 2322 C C . ALA A 1 316 ? -2.938 31.296 36.754 1.00 57.31 316 ALA A C 1
ATOM 2324 O O . ALA A 1 316 ? -2.970 31.993 37.768 1.00 57.31 316 ALA A O 1
ATOM 2325 N N . SER A 1 317 ? -2.463 31.755 35.591 1.00 57.06 317 SER A N 1
ATOM 2326 C CA . SER A 1 317 ? -1.919 33.108 35.428 1.00 57.06 317 SER A CA 1
ATOM 2327 C C . SER A 1 317 ? -2.978 34.201 35.641 1.00 57.06 317 SER A C 1
ATOM 2329 O O . SER A 1 317 ? -2.673 35.259 36.193 1.00 57.06 317 SER A O 1
ATOM 2331 N N . LEU A 1 318 ? -4.234 33.908 35.283 1.00 56.97 318 LEU A N 1
ATOM 2332 C CA . LEU A 1 318 ? -5.417 34.729 35.546 1.00 56.97 318 LEU A CA 1
ATOM 2333 C C . LEU A 1 318 ? -5.659 34.888 37.052 1.00 56.97 318 LEU A C 1
ATOM 2335 O O . LEU A 1 318 ? -5.741 36.012 37.545 1.00 56.97 318 LEU A O 1
ATOM 2339 N N . VAL A 1 319 ? -5.710 33.775 37.789 1.00 57.97 319 VAL A N 1
ATOM 2340 C CA . VAL A 1 319 ? -5.961 33.772 39.241 1.00 57.97 319 VAL A CA 1
ATOM 2341 C C . VAL A 1 319 ? -4.821 34.449 40.007 1.00 57.97 319 VAL A C 1
ATOM 2343 O O . VAL A 1 319 ? -5.066 35.255 40.903 1.00 57.97 319 VAL A O 1
ATOM 2346 N N . LEU A 1 320 ? -3.568 34.194 39.622 1.00 57.78 320 LEU A N 1
ATOM 2347 C CA . LEU A 1 320 ? -2.395 34.789 40.271 1.00 57.78 320 LEU A CA 1
ATOM 2348 C C . LEU A 1 320 ? -2.195 36.274 39.901 1.00 57.78 320 LEU A C 1
ATOM 2350 O O . LEU A 1 320 ? -1.593 37.030 40.666 1.00 57.78 320 LEU A O 1
ATOM 2354 N N . GLY A 1 321 ? -2.698 36.715 38.741 1.00 52.69 321 GLY A N 1
ATOM 2355 C CA . GLY A 1 321 ? -2.546 38.080 38.227 1.00 52.69 321 GLY A CA 1
ATOM 2356 C C . GLY A 1 321 ? -3.686 39.050 38.564 1.00 52.69 321 GLY A C 1
ATOM 2357 O O . GLY A 1 321 ? -3.487 40.264 38.468 1.00 52.69 321 GLY A O 1
ATOM 2358 N N . ALA A 1 322 ? -4.859 38.556 38.971 1.00 54.75 322 ALA A N 1
ATOM 2359 C CA . ALA A 1 322 ? -6.086 39.349 39.114 1.00 54.75 322 ALA A CA 1
ATOM 2360 C C . ALA A 1 322 ? -6.152 40.279 40.341 1.00 54.75 322 ALA A C 1
ATOM 2362 O O . ALA A 1 322 ? -7.147 40.986 40.512 1.00 54.75 322 ALA A O 1
ATOM 2363 N N . SER A 1 323 ? -5.105 40.376 41.167 1.00 51.06 323 SER A N 1
ATOM 2364 C CA . SER A 1 323 ? -5.095 41.359 42.255 1.00 51.06 323 SER A CA 1
ATOM 2365 C C . SER A 1 323 ? -4.864 42.783 41.713 1.00 51.06 323 SER A C 1
ATOM 2367 O O . SER A 1 323 ? -3.740 43.244 41.521 1.00 51.06 323 SER A O 1
ATOM 2369 N N . GLY A 1 324 ? -5.956 43.509 41.448 1.00 55.47 324 GLY A N 1
ATOM 2370 C CA . GLY A 1 324 ? -6.028 44.940 41.770 1.00 55.47 324 GLY A CA 1
ATOM 2371 C C . GLY A 1 324 ? -6.149 45.997 40.664 1.00 55.47 324 GLY A C 1
ATOM 2372 O O . GLY A 1 324 ? -6.266 47.164 41.024 1.00 55.47 324 GLY A O 1
ATOM 2373 N N . SER A 1 325 ? -6.176 45.698 39.358 1.00 64.25 325 SER A N 1
ATOM 2374 C CA . SER A 1 325 ? -6.458 46.757 38.361 1.00 64.25 325 SER A CA 1
ATOM 2375 C C . SER A 1 325 ? -7.193 46.265 37.108 1.00 64.25 325 SER A C 1
ATOM 2377 O O . SER A 1 325 ? -6.866 45.224 36.544 1.00 64.25 325 SER A O 1
ATOM 2379 N N . ARG A 1 326 ? -8.199 47.035 36.650 1.00 62.97 326 ARG A N 1
ATOM 2380 C CA . ARG A 1 326 ? -8.961 46.812 35.398 1.00 62.97 326 ARG A CA 1
ATOM 2381 C C . ARG A 1 326 ? -8.101 46.395 34.187 1.00 62.97 326 ARG A C 1
ATOM 2383 O O . ARG A 1 326 ? -8.512 45.449 33.516 1.00 62.97 326 ARG A O 1
ATOM 2390 N N . PRO A 1 327 ? -6.928 47.001 33.909 1.00 62.09 327 PRO A N 1
ATOM 2391 C CA . PRO A 1 327 ? -6.086 46.570 32.788 1.00 62.09 327 PRO A CA 1
ATOM 2392 C C . PRO A 1 327 ? -5.601 45.117 32.906 1.00 62.09 327 PRO A C 1
ATOM 2394 O O . PRO A 1 327 ? -5.509 44.422 31.897 1.00 62.09 327 PRO A O 1
ATOM 2397 N N . ARG A 1 328 ? -5.387 44.597 34.125 1.00 61.19 328 ARG A N 1
ATOM 2398 C CA . ARG A 1 328 ? -4.991 43.192 34.331 1.00 61.19 328 ARG A CA 1
ATOM 2399 C C . ARG A 1 328 ? -6.106 42.222 33.954 1.00 61.19 328 ARG A C 1
ATOM 2401 O O . ARG A 1 328 ? -5.830 41.212 33.322 1.00 61.19 328 ARG A O 1
ATOM 2408 N N . ILE A 1 329 ? -7.359 42.554 34.268 1.00 61.72 329 ILE A N 1
ATOM 2409 C CA . ILE A 1 329 ? -8.525 41.735 33.896 1.00 61.72 329 ILE A CA 1
ATOM 2410 C C . ILE A 1 329 ? -8.688 41.702 32.369 1.00 61.72 329 ILE A C 1
ATOM 2412 O O . ILE A 1 329 ? -8.923 40.641 31.797 1.00 61.72 329 ILE A O 1
ATOM 2416 N N . VAL A 1 330 ? -8.504 42.842 31.696 1.00 62.47 330 VAL A N 1
ATOM 2417 C CA . VAL A 1 330 ? -8.617 42.936 30.230 1.00 62.47 330 VAL A CA 1
ATOM 2418 C C . VAL A 1 330 ? -7.501 42.163 29.523 1.00 62.47 330 VAL A C 1
ATOM 2420 O O . VAL A 1 330 ? -7.778 41.423 28.578 1.00 62.47 330 VAL A O 1
ATOM 2423 N N . ALA A 1 331 ? -6.251 42.284 29.982 1.00 61.75 331 ALA A N 1
ATOM 2424 C CA . ALA A 1 331 ? -5.129 41.516 29.438 1.00 61.75 331 ALA A CA 1
ATOM 2425 C C . ALA A 1 331 ? -5.364 40.004 29.575 1.00 61.75 331 ALA A C 1
ATOM 2427 O O . ALA A 1 331 ? -5.144 39.234 28.640 1.00 61.75 331 ALA A O 1
ATOM 2428 N N . ALA A 1 332 ? -5.898 39.595 30.720 1.00 62.78 332 ALA A N 1
ATOM 2429 C CA . ALA A 1 332 ? -6.149 38.205 31.028 1.00 62.78 332 ALA A CA 1
ATOM 2430 C C . ALA A 1 332 ? -7.347 37.628 30.236 1.00 62.78 332 ALA A C 1
ATOM 2432 O O . ALA A 1 332 ? -7.261 36.515 29.718 1.00 62.78 332 ALA A O 1
ATOM 2433 N N . MET A 1 333 ? -8.411 38.413 30.017 1.00 59.97 333 MET A N 1
ATOM 2434 C CA . MET A 1 333 ? -9.498 38.058 29.090 1.00 59.97 333 MET A CA 1
ATOM 2435 C C . MET A 1 333 ? -9.000 37.888 27.647 1.00 59.97 333 MET A C 1
ATOM 2437 O O . MET A 1 333 ? -9.375 36.925 26.983 1.00 59.97 333 MET A O 1
ATOM 2441 N N . ARG A 1 334 ? -8.115 38.768 27.158 1.00 62.06 334 ARG A N 1
ATOM 2442 C CA . ARG A 1 334 ? -7.531 38.636 25.807 1.00 62.06 334 ARG A CA 1
ATOM 2443 C C . ARG A 1 334 ? -6.672 37.381 25.669 1.00 62.06 334 ARG A C 1
ATOM 2445 O O . ARG A 1 334 ? -6.777 36.673 24.669 1.00 62.06 334 ARG A O 1
ATOM 2452 N N . ALA A 1 335 ? -5.866 37.076 26.684 1.00 63.03 335 ALA A N 1
ATOM 2453 C CA . ALA A 1 335 ? -5.076 35.851 26.731 1.00 63.03 335 ALA A CA 1
ATOM 2454 C C . ALA A 1 335 ? -5.961 34.589 26.715 1.00 63.03 335 ALA A C 1
ATOM 2456 O O . ALA A 1 335 ? -5.579 33.582 26.113 1.00 63.03 335 ALA A O 1
ATOM 2457 N N . MET A 1 336 ? -7.146 34.657 27.331 1.00 64.31 336 MET A N 1
ATOM 2458 C CA . MET A 1 336 ? -8.140 33.585 27.318 1.00 64.31 336 MET A CA 1
ATOM 2459 C C . MET A 1 336 ? -8.780 33.414 25.936 1.00 64.31 336 MET A C 1
ATOM 2461 O O . MET A 1 336 ? -8.851 32.291 25.447 1.00 64.31 336 MET A O 1
ATOM 2465 N N . CYS A 1 337 ? -9.151 34.504 25.255 1.00 60.41 337 CYS A N 1
ATOM 2466 C CA . CYS A 1 337 ? -9.671 34.434 23.884 1.00 60.41 337 CYS A CA 1
ATOM 2467 C C . CYS A 1 337 ? -8.672 33.783 22.913 1.00 60.41 337 CYS A C 1
ATOM 2469 O O . CYS A 1 337 ? -9.072 32.977 22.077 1.00 60.41 337 CYS A O 1
ATOM 2471 N N . GLY A 1 338 ? -7.373 34.080 23.049 1.00 64.19 338 GLY A N 1
ATOM 2472 C CA . GLY A 1 338 ? -6.332 33.439 22.239 1.00 64.19 338 GLY A CA 1
ATOM 2473 C C . GLY A 1 338 ? -6.196 31.936 22.509 1.00 64.19 338 GLY A C 1
ATOM 2474 O O . GLY A 1 338 ? -6.061 31.157 21.573 1.00 64.19 338 GLY A O 1
ATOM 2475 N N . ALA A 1 339 ? -6.290 31.515 23.775 1.00 66.38 339 ALA A N 1
ATOM 2476 C CA . ALA A 1 339 ? -6.262 30.095 24.131 1.00 66.38 339 ALA A CA 1
ATOM 2477 C C . ALA A 1 339 ? -7.504 29.352 23.610 1.00 66.38 339 ALA A C 1
ATOM 2479 O O . ALA A 1 339 ? -7.373 28.272 23.042 1.00 66.38 339 ALA A O 1
ATOM 2480 N N . ILE A 1 340 ? -8.692 29.956 23.732 1.00 62.56 340 ILE A N 1
ATOM 2481 C CA . ILE A 1 340 ? -9.947 29.398 23.208 1.00 62.56 340 ILE A CA 1
ATOM 2482 C C . ILE A 1 340 ? -9.867 29.226 21.688 1.00 62.56 340 ILE A C 1
ATOM 2484 O O . ILE A 1 340 ? -10.223 28.166 21.187 1.00 62.56 340 ILE A O 1
ATOM 2488 N N . ALA A 1 341 ? -9.359 30.219 20.951 1.00 60.16 341 ALA A N 1
ATOM 2489 C CA . ALA A 1 341 ? -9.219 30.122 19.497 1.00 60.16 341 ALA A CA 1
ATOM 2490 C C . ALA A 1 341 ? -8.326 28.943 19.069 1.00 60.16 341 ALA A C 1
ATOM 2492 O O . ALA A 1 341 ? -8.627 28.265 18.090 1.00 60.16 341 ALA A O 1
ATOM 2493 N N . ILE A 1 342 ? -7.263 28.667 19.827 1.00 65.38 342 ILE A N 1
ATOM 2494 C CA . ILE A 1 342 ? -6.331 27.565 19.559 1.00 65.38 342 ILE A CA 1
ATOM 2495 C C . ILE A 1 342 ? -6.963 26.210 19.890 1.00 65.38 342 ILE A C 1
ATOM 2497 O O . ILE A 1 342 ? -6.886 25.297 19.073 1.00 65.38 342 ILE A O 1
ATOM 2501 N N . VAL A 1 343 ? -7.646 26.095 21.034 1.00 67.44 343 VAL A N 1
ATOM 2502 C CA . VAL A 1 343 ? -8.414 24.889 21.398 1.00 67.44 343 VAL A CA 1
ATOM 2503 C C . VAL A 1 343 ? -9.470 24.584 20.337 1.00 67.44 343 VAL A C 1
ATOM 2505 O O . VAL A 1 343 ? -9.601 23.441 19.916 1.00 67.44 343 VAL A O 1
ATOM 2508 N N . VAL A 1 344 ? -10.194 25.603 19.864 1.00 61.66 344 VAL A N 1
ATOM 2509 C CA . VAL A 1 344 ? -11.204 25.446 18.809 1.00 61.66 344 VAL A CA 1
ATOM 2510 C C . VAL A 1 344 ? -10.560 25.018 17.490 1.00 61.66 344 VAL A C 1
ATOM 2512 O O . VAL A 1 344 ? -11.061 24.095 16.859 1.00 61.66 344 VAL A O 1
ATOM 2515 N N . ALA A 1 345 ? -9.444 25.629 17.080 1.00 63.50 345 ALA A N 1
ATOM 2516 C CA . ALA A 1 345 ? -8.745 25.249 15.849 1.00 63.50 345 ALA A CA 1
ATOM 2517 C C . ALA A 1 345 ? -8.270 23.787 15.882 1.00 63.50 345 ALA A C 1
ATOM 2519 O O . ALA A 1 345 ? -8.435 23.058 14.905 1.00 63.50 345 ALA A O 1
ATOM 2520 N N . LEU A 1 346 ? -7.735 23.346 17.021 1.00 65.31 346 LEU A N 1
ATOM 2521 C CA . LEU A 1 346 ? -7.289 21.971 17.221 1.00 65.31 346 LEU A CA 1
ATOM 2522 C C . LEU A 1 346 ? -8.455 20.984 17.312 1.00 65.31 346 LEU A C 1
ATOM 2524 O O . LEU A 1 346 ? -8.394 19.937 16.680 1.00 65.31 346 LEU A O 1
ATOM 2528 N N . GLY A 1 347 ? -9.543 21.345 17.996 1.00 65.81 347 GLY A N 1
ATOM 2529 C CA . GLY A 1 347 ? -10.768 20.543 18.042 1.00 65.81 347 GLY A CA 1
ATOM 2530 C C . GLY A 1 347 ? -11.426 20.370 16.669 1.00 65.81 347 GLY A C 1
ATOM 2531 O O . GLY A 1 347 ? -11.938 19.303 16.349 1.00 65.81 347 GLY A O 1
ATOM 2532 N N . VAL A 1 348 ? -11.384 21.400 15.817 1.00 59.47 348 VAL A N 1
ATOM 2533 C CA . VAL A 1 348 ? -11.854 21.297 14.426 1.00 59.47 348 VAL A CA 1
ATOM 2534 C C . VAL A 1 348 ? -10.951 20.365 13.613 1.00 59.47 348 VAL A C 1
ATOM 2536 O O . VAL A 1 348 ? -11.465 19.571 12.829 1.00 59.47 348 VAL A O 1
ATOM 2539 N N . ALA A 1 349 ? -9.630 20.419 13.809 1.00 61.41 349 ALA A N 1
ATOM 2540 C CA . ALA A 1 349 ? -8.694 19.526 13.127 1.00 61.41 349 ALA A CA 1
ATOM 2541 C C . ALA A 1 349 ? -8.882 18.057 13.544 1.00 61.41 349 ALA A C 1
ATOM 2543 O O . ALA A 1 349 ? -8.947 17.185 12.679 1.00 61.41 349 ALA A O 1
ATOM 2544 N N . THR A 1 350 ? -9.047 17.779 14.841 1.00 65.56 350 THR A N 1
ATOM 2545 C CA . THR A 1 350 ? -9.276 16.415 15.344 1.00 65.56 350 THR A CA 1
ATOM 2546 C C . THR A 1 350 ? -10.630 15.862 14.907 1.00 65.56 350 THR A C 1
ATOM 2548 O O . THR A 1 350 ? -10.697 14.718 14.469 1.00 65.56 350 THR A O 1
ATOM 2551 N N . LEU A 1 351 ? -11.699 16.671 14.924 1.00 61.47 351 LEU A N 1
ATOM 2552 C CA . LEU A 1 351 ? -13.012 16.270 14.396 1.00 61.47 351 LEU A CA 1
ATOM 2553 C C . LEU A 1 351 ? -12.985 15.987 12.890 1.00 61.47 351 LEU A C 1
ATOM 2555 O O . LEU A 1 351 ? -13.668 15.078 12.431 1.00 61.47 351 LEU A O 1
ATOM 2559 N N . ALA A 1 352 ? -12.212 16.756 12.120 1.00 59.00 352 ALA A N 1
ATOM 2560 C CA . ALA A 1 352 ? -12.104 16.568 10.676 1.00 59.00 352 ALA A CA 1
ATOM 2561 C C . ALA A 1 352 ? -11.304 15.311 10.294 1.00 59.00 352 ALA A C 1
ATOM 2563 O O . ALA A 1 352 ? -11.592 14.706 9.265 1.00 59.00 352 ALA A O 1
ATOM 2564 N N . ILE A 1 353 ? -10.312 14.923 11.103 1.00 65.62 353 ILE A N 1
ATOM 2565 C CA . ILE A 1 353 ? -9.463 13.746 10.846 1.00 65.62 353 ILE A CA 1
ATOM 2566 C C . ILE A 1 353 ? -10.026 12.490 11.538 1.00 65.62 353 ILE A C 1
ATOM 2568 O O . ILE A 1 353 ? -9.765 11.374 11.103 1.00 65.62 353 ILE A O 1
ATOM 2572 N N . GLY A 1 354 ? -10.839 12.656 12.585 1.00 66.19 354 GLY A N 1
ATOM 2573 C CA . GLY A 1 354 ? -11.401 11.554 13.370 1.00 66.19 354 GLY A CA 1
ATOM 2574 C C . GLY A 1 354 ? -10.410 10.933 14.360 1.00 66.19 354 GLY A C 1
ATOM 2575 O O . GLY A 1 354 ? -10.659 9.847 14.869 1.00 66.19 354 GLY A O 1
ATOM 2576 N N . THR A 1 355 ? -9.290 11.605 14.637 1.00 68.50 355 THR A N 1
ATOM 2577 C CA . THR A 1 355 ? -8.245 11.134 15.556 1.00 68.50 355 THR A CA 1
ATOM 2578 C C . THR A 1 355 ? -7.598 12.301 16.303 1.00 68.50 355 THR A C 1
ATOM 2580 O O . THR A 1 355 ? -7.545 13.425 15.798 1.00 68.50 355 THR A O 1
ATOM 2583 N N . THR A 1 356 ? -7.115 12.034 17.515 1.00 63.91 356 THR A N 1
ATOM 2584 C CA . THR A 1 356 ? -6.309 12.957 18.335 1.00 63.91 356 THR A CA 1
ATOM 2585 C C . THR A 1 356 ? -4.824 12.591 18.335 1.00 63.91 356 THR A C 1
ATOM 2587 O O . THR A 1 356 ? -4.018 13.299 18.944 1.00 63.91 356 THR A O 1
ATOM 2590 N N . ASP A 1 357 ? -4.455 11.507 17.642 1.00 63.06 357 ASP A N 1
ATOM 2591 C CA . ASP A 1 357 ? -3.072 11.070 17.485 1.00 63.06 357 ASP A CA 1
ATOM 2592 C C . ASP A 1 357 ? -2.301 12.052 16.579 1.00 63.06 357 ASP A C 1
ATOM 2594 O O . ASP A 1 357 ? -2.661 12.210 15.406 1.00 63.06 357 ASP A O 1
ATOM 2598 N N . PRO A 1 358 ? -1.237 12.710 17.086 1.00 57.69 358 PRO A N 1
ATOM 2599 C CA . PRO A 1 358 ? -0.416 13.615 16.291 1.00 57.69 358 PRO A CA 1
ATOM 2600 C C . PRO A 1 358 ? 0.152 12.952 15.030 1.00 57.69 358 PRO A C 1
ATOM 2602 O O . PRO A 1 358 ? 0.193 13.601 13.988 1.00 57.69 358 PRO A O 1
ATOM 2605 N N . ALA A 1 359 ? 0.539 11.672 15.104 1.00 59.09 359 ALA A N 1
ATOM 2606 C CA . ALA A 1 359 ? 1.140 10.954 13.981 1.00 59.09 359 ALA A CA 1
ATOM 2607 C C . ALA A 1 359 ? 0.108 10.647 12.886 1.00 59.09 359 ALA A C 1
ATOM 2609 O O . ALA A 1 359 ? 0.389 10.799 11.699 1.00 59.09 359 ALA A O 1
ATOM 2610 N N . ALA A 1 360 ? -1.118 10.280 13.264 1.00 60.53 360 ALA A N 1
ATOM 2611 C CA . ALA A 1 360 ? -2.219 10.127 12.317 1.00 60.53 360 ALA A CA 1
ATOM 2612 C C . ALA A 1 360 ? -2.662 11.470 11.706 1.00 60.53 360 ALA A C 1
ATOM 2614 O O . ALA A 1 360 ? -2.963 11.528 10.512 1.00 60.53 360 ALA A O 1
ATOM 2615 N N . ILE A 1 361 ? -2.661 12.559 12.491 1.00 63.72 361 ILE A N 1
ATOM 2616 C CA . ILE A 1 361 ? -2.935 13.915 11.985 1.00 63.72 361 ILE A CA 1
ATOM 2617 C C . ILE A 1 361 ? -1.894 14.323 10.946 1.00 63.72 361 ILE A C 1
ATOM 2619 O O . ILE A 1 361 ? -2.245 14.911 9.925 1.00 63.72 361 ILE A O 1
ATOM 2623 N N . GLU A 1 362 ? -0.632 13.995 11.196 1.00 65.94 362 GLU A N 1
ATOM 2624 C CA . GLU A 1 362 ? 0.490 14.239 10.300 1.00 65.94 362 GLU A CA 1
ATOM 2625 C C . GLU A 1 362 ? 0.422 13.380 9.034 1.00 65.94 362 GLU A C 1
ATOM 2627 O O . GLU A 1 362 ? 0.502 13.918 7.934 1.00 65.94 362 GLU A O 1
ATOM 2632 N N . ALA A 1 363 ? 0.183 12.072 9.163 1.00 64.50 363 ALA A N 1
ATOM 2633 C CA . ALA A 1 363 ? 0.040 11.158 8.029 1.00 64.50 363 ALA A CA 1
ATOM 2634 C C . ALA A 1 363 ? -1.150 11.515 7.119 1.00 64.50 363 ALA A C 1
ATOM 2636 O O . ALA A 1 363 ? -1.157 11.169 5.934 1.00 64.50 363 ALA A O 1
ATOM 2637 N N . ALA A 1 364 ? -2.156 12.207 7.664 1.00 66.00 364 ALA A N 1
ATOM 2638 C CA . ALA A 1 364 ? -3.278 12.749 6.909 1.00 66.00 364 ALA A CA 1
ATOM 2639 C C . ALA A 1 364 ? -2.927 14.031 6.123 1.00 66.00 364 ALA A C 1
ATOM 2641 O O . ALA A 1 364 ? -3.651 14.378 5.185 1.00 66.00 364 ALA A O 1
ATOM 2642 N N . GLN A 1 365 ? -1.834 14.731 6.461 1.00 71.88 365 GLN A N 1
ATOM 2643 C CA . GLN A 1 365 ? -1.315 15.847 5.665 1.00 71.88 365 GLN A CA 1
ATOM 2644 C C . GLN A 1 365 ? -0.582 15.277 4.442 1.00 71.88 365 GLN A C 1
ATOM 2646 O O . GLN A 1 365 ? 0.307 14.435 4.566 1.00 71.88 365 GLN A O 1
ATOM 2651 N N . GLY A 1 366 ? -0.935 15.713 3.231 1.00 66.50 366 GLY A N 1
ATOM 2652 C CA . GLY A 1 366 ? -0.156 15.315 2.057 1.00 66.50 366 GLY A CA 1
ATOM 2653 C C . GLY A 1 366 ? 1.209 16.017 1.978 1.00 66.50 366 GLY A C 1
ATOM 2654 O O . GLY A 1 366 ? 1.454 17.004 2.673 1.00 66.50 366 GLY A O 1
ATOM 2655 N N . PRO A 1 367 ? 2.105 15.543 1.095 1.00 66.75 367 PRO A N 1
ATOM 2656 C CA . PRO A 1 367 ? 3.465 16.075 0.969 1.00 66.75 367 PRO A CA 1
ATOM 2657 C C . PRO A 1 367 ? 3.515 17.504 0.409 1.00 66.75 367 PRO A C 1
ATOM 2659 O O . PRO A 1 367 ? 4.554 18.156 0.482 1.00 66.75 367 PRO A O 1
ATOM 2662 N N . TRP A 1 368 ? 2.411 17.997 -0.154 1.00 65.38 368 TRP A N 1
ATOM 2663 C CA . TRP A 1 368 ? 2.313 19.333 -0.725 1.00 65.38 368 TRP A CA 1
ATOM 2664 C C . TRP A 1 368 ? 1.359 20.223 0.080 1.00 65.38 368 TRP A C 1
ATOM 2666 O O . TRP A 1 368 ? 0.347 19.722 0.567 1.00 65.38 368 TRP A O 1
ATOM 2676 N N . PRO A 1 369 ? 1.588 21.550 0.149 1.00 58.38 369 PRO A N 1
ATOM 2677 C CA . PRO A 1 369 ? 0.756 22.462 0.937 1.00 58.38 369 PRO A CA 1
ATOM 2678 C C . PRO A 1 369 ? -0.739 22.408 0.603 1.00 58.38 369 PRO A C 1
ATOM 2680 O O . PRO A 1 369 ? -1.583 22.477 1.488 1.00 58.38 369 PRO A O 1
ATOM 2683 N N . TRP A 1 370 ? -1.098 22.232 -0.670 1.00 74.94 370 TRP A N 1
ATOM 2684 C CA . TRP A 1 370 ? -2.499 22.099 -1.092 1.00 74.94 370 TRP A CA 1
ATOM 2685 C C . TRP A 1 370 ? -3.159 20.789 -0.646 1.00 74.94 370 TRP A C 1
ATOM 2687 O O . TRP A 1 370 ? -4.385 20.694 -0.667 1.00 74.94 370 TRP A O 1
ATOM 2697 N N . ASP A 1 371 ? -2.374 19.797 -0.226 1.00 63.38 371 ASP A N 1
ATOM 2698 C CA . ASP A 1 371 ? -2.871 18.552 0.352 1.00 63.38 371 ASP A CA 1
ATOM 2699 C C . ASP A 1 371 ? -3.008 18.605 1.878 1.00 63.38 371 ASP A C 1
ATOM 2701 O O . ASP A 1 371 ? -3.467 17.638 2.489 1.00 63.38 371 ASP A O 1
ATOM 2705 N N . TRP A 1 372 ? -2.637 19.721 2.505 1.00 76.19 372 TRP A N 1
ATOM 2706 C CA . TRP A 1 372 ? -2.779 19.907 3.943 1.00 76.19 372 TRP A CA 1
ATOM 2707 C C . TRP A 1 372 ? -4.238 20.114 4.329 1.00 76.19 372 TRP A C 1
ATOM 2709 O O . TRP A 1 372 ? -5.018 20.745 3.608 1.00 76.19 372 TRP A O 1
ATOM 2719 N N . LEU A 1 373 ? -4.614 19.631 5.511 1.00 65.81 373 LEU A N 1
ATOM 2720 C CA . LEU A 1 373 ? -5.987 19.723 6.021 1.00 65.81 373 LEU A CA 1
ATOM 2721 C C . LEU A 1 373 ? -6.481 21.179 6.081 1.00 65.81 373 LEU A C 1
ATOM 2723 O O . LEU A 1 373 ? -7.658 21.474 5.839 1.00 65.81 373 LEU A O 1
ATOM 2727 N N . ALA A 1 374 ? -5.550 22.096 6.361 1.00 63.69 374 ALA A N 1
ATOM 2728 C CA . ALA A 1 374 ? -5.804 23.523 6.444 1.00 63.69 374 ALA A CA 1
ATOM 2729 C C . ALA A 1 374 ? -6.155 24.172 5.090 1.00 63.69 374 ALA A C 1
ATOM 2731 O O . ALA A 1 374 ? -6.699 25.271 5.078 1.00 63.69 374 ALA A O 1
ATOM 2732 N N . LEU A 1 375 ? -5.870 23.512 3.964 1.00 66.75 375 LEU A N 1
ATOM 2733 C CA . LEU A 1 375 ? -6.157 24.013 2.615 1.00 66.75 375 LEU A CA 1
ATOM 2734 C C . LEU A 1 375 ? -7.145 23.126 1.841 1.00 66.75 375 LEU A C 1
ATOM 2736 O O . LEU A 1 375 ? -7.862 23.635 0.982 1.00 66.75 375 LEU A O 1
ATOM 2740 N N . ARG A 1 376 ? -7.255 21.835 2.185 1.00 67.12 376 ARG A N 1
ATOM 2741 C CA . ARG A 1 376 ? -8.257 20.914 1.621 1.00 67.12 376 ARG A CA 1
ATOM 2742 C C . ARG A 1 376 ? -9.668 21.138 2.155 1.00 67.12 376 ARG A C 1
ATOM 2744 O O . ARG A 1 376 ? -10.633 20.884 1.439 1.00 67.12 376 ARG A O 1
ATOM 2751 N N . SER A 1 377 ? -9.804 21.578 3.407 1.00 62.59 377 SER A N 1
ATOM 2752 C CA . SER A 1 377 ? -11.114 21.838 4.008 1.00 62.59 377 SER A CA 1
ATOM 2753 C C . SER A 1 377 ? -11.500 23.317 3.874 1.00 62.59 377 SER A C 1
ATOM 2755 O O . SER A 1 377 ? -10.660 24.187 4.104 1.00 62.59 377 SER A O 1
ATOM 2757 N N . PRO A 1 378 ? -12.772 23.651 3.582 1.00 56.59 378 PRO A N 1
ATOM 2758 C CA . PRO A 1 378 ? -13.227 25.045 3.554 1.00 56.59 378 PRO A CA 1
ATOM 2759 C C . PRO A 1 378 ? -13.110 25.738 4.927 1.00 56.59 378 PRO A C 1
ATOM 2761 O O . PRO A 1 378 ? -13.088 26.964 5.010 1.00 56.59 378 PRO A O 1
ATOM 2764 N N . THR A 1 379 ? -13.002 24.963 6.009 1.00 53.78 379 THR A N 1
ATOM 2765 C CA . THR A 1 379 ? -12.807 25.428 7.391 1.00 53.78 379 THR A CA 1
ATOM 2766 C C . THR A 1 379 ? -11.346 25.705 7.748 1.00 53.78 379 THR A C 1
ATOM 2768 O O . THR A 1 379 ? -11.077 26.460 8.681 1.00 53.78 379 THR A O 1
ATOM 2771 N N . GLY A 1 380 ? -10.391 25.128 7.020 1.00 64.12 380 GLY A N 1
ATOM 2772 C CA . GLY A 1 380 ? -8.962 25.266 7.292 1.00 64.12 380 GLY A CA 1
ATOM 2773 C C . GLY A 1 380 ? -8.428 26.701 7.160 1.00 64.12 380 GLY A C 1
ATOM 2774 O O . GLY A 1 380 ? -7.804 27.196 8.105 1.00 64.12 380 GLY A O 1
ATOM 2775 N N . PRO A 1 381 ? -8.749 27.443 6.079 1.00 62.25 381 PRO A N 1
ATOM 2776 C CA . PRO A 1 381 ? -8.362 28.845 5.950 1.00 62.25 381 PRO A CA 1
ATOM 2777 C C . PRO A 1 381 ? -8.977 29.721 7.046 1.00 62.25 381 PRO A C 1
ATOM 2779 O O . PRO A 1 381 ? -8.334 30.652 7.527 1.00 62.25 381 PRO A O 1
ATOM 2782 N N . LEU A 1 382 ? -10.197 29.398 7.496 1.00 54.53 382 LEU A N 1
ATOM 2783 C CA . LEU A 1 382 ? -10.848 30.081 8.615 1.00 54.53 382 LEU A CA 1
ATOM 2784 C C . LEU A 1 382 ? -10.063 29.873 9.920 1.00 54.53 382 LEU A C 1
ATOM 2786 O O . LEU A 1 382 ? -9.843 30.838 10.648 1.00 54.53 382 LEU A O 1
ATOM 2790 N N . ALA A 1 383 ? -9.591 28.653 10.197 1.00 60.44 383 ALA A N 1
ATOM 2791 C CA . ALA A 1 383 ? -8.760 28.364 11.368 1.00 60.44 383 ALA A CA 1
ATOM 2792 C C . ALA A 1 383 ? -7.429 29.138 11.333 1.00 60.44 383 ALA A C 1
ATOM 2794 O O . ALA A 1 383 ? -7.055 29.751 12.333 1.00 60.44 383 ALA A O 1
ATOM 2795 N N . ILE A 1 384 ? -6.761 29.203 10.172 1.00 63.12 384 ILE A N 1
ATOM 2796 C CA . ILE A 1 384 ? -5.540 30.008 9.984 1.00 63.12 384 ILE A CA 1
ATOM 2797 C C . ILE A 1 384 ? -5.822 31.493 10.244 1.00 63.12 384 ILE A C 1
ATOM 2799 O O . ILE A 1 384 ? -5.079 32.147 10.977 1.00 63.12 384 ILE A O 1
ATOM 2803 N N . VAL A 1 385 ? -6.909 32.032 9.682 1.00 59.31 385 VAL A N 1
ATOM 2804 C CA . VAL A 1 385 ? -7.304 33.436 9.869 1.00 59.31 385 VAL A CA 1
ATOM 2805 C C . VAL A 1 385 ? -7.632 33.729 11.333 1.00 59.31 385 VAL A C 1
ATOM 2807 O O . VAL A 1 385 ? -7.231 34.772 11.841 1.00 59.31 385 VAL A O 1
ATOM 2810 N N . LEU A 1 386 ? -8.299 32.817 12.043 1.00 56.28 386 LEU A N 1
ATOM 2811 C CA . LEU A 1 386 ? -8.610 32.969 13.468 1.00 56.28 386 LEU A CA 1
ATOM 2812 C C . LEU A 1 386 ? -7.352 32.945 14.344 1.00 56.28 386 LEU A C 1
ATOM 2814 O O . LEU A 1 386 ? -7.228 33.778 15.242 1.00 56.28 386 LEU A O 1
ATOM 2818 N N . VAL A 1 387 ? -6.394 32.057 14.060 1.00 63.25 387 VAL A N 1
ATOM 2819 C CA . VAL A 1 387 ? -5.089 32.027 14.746 1.00 63.25 387 VAL A CA 1
ATOM 2820 C C . VAL A 1 387 ? -4.297 33.306 14.455 1.00 63.25 387 VAL A C 1
ATOM 2822 O O . VAL A 1 387 ? -3.753 33.921 15.374 1.00 63.25 387 VAL A O 1
ATOM 2825 N N . ALA A 1 388 ? -4.288 33.768 13.202 1.00 63.00 388 ALA A N 1
ATOM 2826 C CA . ALA A 1 388 ? -3.628 35.009 12.804 1.00 63.00 388 ALA A CA 1
ATOM 2827 C C . ALA A 1 388 ? -4.274 36.248 13.450 1.00 63.00 388 ALA A C 1
ATOM 2829 O O . ALA A 1 388 ? -3.563 37.136 13.920 1.00 63.00 388 ALA A O 1
ATOM 2830 N N . LEU A 1 389 ? -5.607 36.301 13.535 1.00 55.22 389 LEU A N 1
ATOM 2831 C CA . LEU A 1 389 ? -6.344 37.360 14.230 1.00 55.22 389 LEU A CA 1
ATOM 2832 C C . LEU A 1 389 ? -6.069 37.337 15.737 1.00 55.22 389 LEU A C 1
ATOM 2834 O O . LEU A 1 389 ? -5.815 38.388 16.325 1.00 55.22 389 LEU A O 1
ATOM 2838 N N . ALA A 1 390 ? -6.041 36.155 16.359 1.00 60.16 390 ALA A N 1
ATOM 2839 C CA . ALA A 1 390 ? -5.683 36.004 17.767 1.00 60.16 390 ALA A CA 1
ATOM 2840 C C . ALA A 1 390 ? -4.252 36.499 18.050 1.00 60.16 390 ALA A C 1
ATOM 2842 O O . ALA A 1 390 ? -4.026 37.187 19.048 1.00 60.16 390 ALA A O 1
ATOM 2843 N N . ALA A 1 391 ? -3.307 36.224 17.145 1.00 60.47 391 ALA A N 1
ATOM 2844 C CA . ALA A 1 391 ? -1.940 36.736 17.218 1.00 60.47 391 ALA A CA 1
ATOM 2845 C C . ALA A 1 391 ? -1.866 38.261 16.984 1.00 60.47 391 ALA A C 1
ATOM 2847 O O . ALA A 1 391 ? -1.123 38.967 17.669 1.00 60.47 391 ALA A O 1
ATOM 2848 N N . ALA A 1 392 ? -2.662 38.792 16.051 1.00 58.12 392 ALA A N 1
ATOM 2849 C CA . ALA A 1 392 ? -2.677 40.211 15.695 1.00 58.12 392 ALA A CA 1
ATOM 2850 C C . ALA A 1 392 ? -3.341 41.106 16.757 1.00 58.12 392 ALA A C 1
ATOM 2852 O O . ALA A 1 392 ? -2.945 42.261 16.921 1.00 58.12 392 ALA A O 1
ATOM 2853 N N . CYS A 1 393 ? -4.318 40.591 17.509 1.00 55.12 393 CYS A N 1
ATOM 2854 C CA . CYS A 1 393 ? -5.026 41.344 18.550 1.00 55.12 393 CYS A CA 1
ATOM 2855 C C . CYS A 1 393 ? -4.228 41.529 19.860 1.00 55.12 393 CYS A C 1
ATOM 2857 O O . CYS A 1 393 ? -4.675 42.270 20.739 1.00 55.12 393 CYS A O 1
ATOM 2859 N N . GLY A 1 394 ? -3.056 40.900 20.004 1.00 55.53 394 GLY A N 1
ATOM 2860 C CA . GLY A 1 394 ? -2.237 40.920 21.224 1.00 55.53 394 GLY A CA 1
ATOM 2861 C C . GLY A 1 394 ? -1.689 42.289 21.688 1.00 55.53 394 GLY A C 1
ATOM 2862 O O . GLY A 1 394 ? -1.759 42.553 22.888 1.00 55.53 394 GLY A O 1
ATOM 2863 N N . PRO A 1 395 ? -1.167 43.194 20.825 1.00 52.22 395 PRO A N 1
ATOM 2864 C CA . PRO A 1 395 ? -0.274 44.253 21.320 1.00 52.22 395 PRO A CA 1
ATOM 2865 C C . PRO A 1 395 ? -0.773 45.714 21.260 1.00 52.22 395 PRO A C 1
ATOM 2867 O O . PRO A 1 395 ? 0.028 46.614 21.496 1.00 52.22 395 PRO A O 1
ATOM 2870 N N . VAL A 1 396 ? -2.038 46.023 20.946 1.00 47.66 396 VAL A N 1
ATOM 2871 C CA . VAL A 1 396 ? -2.392 47.409 20.534 1.00 47.66 396 VAL A CA 1
ATOM 2872 C C . VAL A 1 396 ? -2.727 48.402 21.673 1.00 47.66 396 VAL A C 1
ATOM 2874 O O . VAL A 1 396 ? -2.743 49.598 21.410 1.00 47.66 396 VAL A O 1
ATOM 2877 N N . LEU A 1 397 ? -2.964 48.007 22.935 1.00 44.19 397 LEU A N 1
ATOM 2878 C CA . LEU A 1 397 ? -3.597 48.936 23.907 1.00 44.19 397 LEU A CA 1
ATOM 2879 C C . LEU A 1 397 ? -3.128 48.857 25.373 1.00 44.19 397 LEU A C 1
ATOM 2881 O O . LEU A 1 397 ? -3.957 48.665 26.255 1.00 44.19 397 LEU A O 1
ATOM 2885 N N . ASP A 1 398 ? -1.842 49.045 25.662 1.00 46.03 398 ASP A N 1
ATOM 2886 C CA . ASP A 1 398 ? -1.444 49.619 26.964 1.00 46.03 398 ASP A CA 1
ATOM 2887 C C . ASP A 1 398 ? 0.018 50.040 26.915 1.00 46.03 398 ASP A C 1
ATOM 2889 O O . ASP A 1 398 ? 0.836 49.227 26.504 1.00 46.03 398 ASP A O 1
ATOM 2893 N N . SER A 1 399 ? 0.372 51.266 27.310 1.00 46.88 399 SER A N 1
ATOM 2894 C CA . SER A 1 399 ? 1.705 51.866 27.107 1.00 46.88 399 SER A CA 1
ATOM 2895 C C . SER A 1 399 ? 2.677 51.715 28.284 1.00 46.88 399 SER A C 1
ATOM 2897 O O . SER A 1 399 ? 3.855 51.993 28.101 1.00 46.88 399 SER A O 1
ATOM 2899 N N . GLU A 1 400 ? 2.278 51.180 29.442 1.00 50.62 400 GLU A N 1
ATOM 2900 C CA . GLU A 1 400 ? 3.048 51.450 30.674 1.00 50.62 400 GLU A CA 1
ATOM 2901 C C . GLU A 1 400 ? 3.854 50.322 31.353 1.00 50.62 400 GLU A C 1
ATOM 2903 O O . GLU A 1 400 ? 4.525 50.619 32.334 1.00 50.62 400 GLU A O 1
ATOM 2908 N N . HIS A 1 401 ? 3.881 49.054 30.914 1.00 52.00 401 HIS A N 1
ATOM 2909 C CA . HIS A 1 401 ? 4.650 48.014 31.645 1.00 52.00 401 HIS A CA 1
ATOM 2910 C C . HIS A 1 401 ? 5.525 47.112 30.740 1.00 52.00 401 HIS A C 1
ATOM 2912 O O . HIS A 1 401 ? 5.052 46.156 30.130 1.00 52.00 401 HIS A O 1
ATOM 2918 N N . ASP A 1 402 ? 6.837 47.397 30.715 1.00 53.03 402 ASP A N 1
ATOM 2919 C CA . ASP A 1 402 ? 7.848 46.921 29.738 1.00 53.03 402 ASP A CA 1
ATOM 2920 C C . ASP A 1 402 ? 8.397 45.487 29.992 1.00 53.03 402 ASP A C 1
ATOM 2922 O O . ASP A 1 402 ? 8.936 44.846 29.090 1.00 53.03 402 ASP A O 1
ATOM 2926 N N . ARG A 1 403 ? 8.259 44.909 31.198 1.00 47.78 403 ARG A N 1
ATOM 2927 C CA . ARG A 1 403 ? 8.854 43.581 31.509 1.00 47.78 403 ARG A CA 1
ATOM 2928 C C . ARG A 1 403 ? 7.938 42.370 31.292 1.00 47.78 403 ARG A C 1
ATOM 2930 O O . ARG A 1 403 ? 8.444 41.329 30.889 1.00 47.78 403 ARG A O 1
ATOM 2937 N N . ARG A 1 404 ? 6.622 42.483 31.520 1.00 51.59 404 ARG A N 1
ATOM 2938 C CA . ARG A 1 404 ? 5.679 41.350 31.354 1.00 51.59 404 ARG A CA 1
ATOM 2939 C C . ARG A 1 404 ? 5.259 41.110 29.897 1.00 51.59 404 ARG A C 1
ATOM 2941 O O . ARG A 1 404 ? 5.069 39.958 29.528 1.00 51.59 404 ARG A O 1
ATOM 2948 N N . ARG A 1 405 ? 5.272 42.148 29.046 1.00 57.47 405 ARG A N 1
ATOM 2949 C CA . ARG A 1 405 ? 4.973 42.026 27.603 1.00 57.47 405 ARG A CA 1
ATOM 2950 C C . ARG A 1 405 ? 5.870 41.038 26.862 1.00 57.47 405 ARG A C 1
ATOM 2952 O O . ARG A 1 405 ? 5.415 40.404 25.927 1.00 57.47 405 ARG A O 1
ATOM 2959 N N . VAL A 1 406 ? 7.128 40.881 27.280 1.00 50.91 406 VAL A N 1
ATOM 2960 C CA . VAL A 1 406 ? 8.054 39.972 26.585 1.00 50.91 406 VAL A CA 1
ATOM 2961 C C . VAL A 1 406 ? 7.665 38.516 26.777 1.00 50.91 406 VAL A C 1
ATOM 2963 O O . VAL A 1 406 ? 7.769 37.748 25.833 1.00 50.91 406 VAL A O 1
ATOM 2966 N N . LEU A 1 407 ? 7.192 38.139 27.965 1.00 51.16 407 LEU A N 1
ATOM 2967 C CA . LEU A 1 407 ? 6.747 36.769 28.207 1.00 51.16 407 LEU A CA 1
ATOM 2968 C C . LEU A 1 407 ? 5.434 36.484 27.474 1.00 51.16 407 LEU A C 1
ATOM 2970 O O . LEU A 1 407 ? 5.305 35.422 26.875 1.00 51.16 407 LEU A O 1
ATOM 2974 N N . ASP A 1 408 ? 4.511 37.449 27.447 1.00 55.94 408 ASP A N 1
ATOM 2975 C CA . ASP A 1 408 ? 3.244 37.308 26.724 1.00 55.94 408 ASP A CA 1
ATOM 2976 C C . ASP A 1 408 ? 3.454 37.229 25.204 1.00 55.94 408 ASP A C 1
ATOM 2978 O O . ASP A 1 408 ? 2.879 36.352 24.563 1.00 55.94 408 ASP A O 1
ATOM 2982 N N . ASP A 1 409 ? 4.325 38.071 24.635 1.00 56.78 409 ASP A N 1
ATOM 2983 C CA . ASP A 1 409 ? 4.653 38.066 23.203 1.00 56.78 409 ASP A CA 1
ATOM 2984 C C . ASP A 1 409 ? 5.418 36.796 22.791 1.00 56.78 409 ASP A C 1
ATOM 2986 O O . ASP A 1 409 ? 5.109 36.204 21.757 1.00 56.78 409 ASP A O 1
ATOM 2990 N N . VAL A 1 410 ? 6.388 36.343 23.598 1.00 51.97 410 VAL A N 1
ATOM 2991 C CA . VAL A 1 410 ? 7.141 35.101 23.335 1.00 51.97 410 VAL A CA 1
ATOM 2992 C C . VAL A 1 410 ? 6.221 33.885 23.416 1.00 51.97 410 VAL A C 1
ATOM 2994 O O . VAL A 1 410 ? 6.301 32.997 22.572 1.00 51.97 410 VAL A O 1
ATOM 2997 N N . PHE A 1 411 ? 5.302 33.857 24.381 1.00 54.75 411 PHE A N 1
ATOM 2998 C CA . PHE A 1 411 ? 4.368 32.747 24.542 1.00 54.75 411 PHE A CA 1
ATOM 2999 C C . PHE A 1 411 ? 3.287 32.728 23.453 1.00 54.75 411 PHE A C 1
ATOM 3001 O O . PHE A 1 411 ? 2.948 31.660 22.954 1.00 54.75 411 PHE A O 1
ATOM 3008 N N . LEU A 1 412 ? 2.764 33.891 23.040 1.00 58.03 412 LEU A N 1
ATOM 3009 C CA . LEU A 1 412 ? 1.803 33.984 21.934 1.00 58.03 412 LEU A CA 1
ATOM 3010 C C . LEU A 1 412 ? 2.454 33.599 20.598 1.00 58.03 412 LEU A C 1
ATOM 3012 O O . LEU A 1 412 ? 1.831 32.911 19.795 1.00 58.03 412 LEU A O 1
ATOM 3016 N N . ALA A 1 413 ? 3.714 33.989 20.384 1.00 54.88 413 ALA A N 1
ATOM 3017 C CA . ALA A 1 413 ? 4.489 33.579 19.219 1.00 54.88 413 ALA A CA 1
ATOM 3018 C C . ALA A 1 413 ? 4.782 32.072 19.226 1.00 54.88 413 ALA A C 1
ATOM 3020 O O . ALA A 1 413 ? 4.644 31.429 18.188 1.00 54.88 413 ALA A O 1
ATOM 3021 N N . ALA A 1 414 ? 5.117 31.492 20.383 1.00 52.22 414 ALA A N 1
ATOM 3022 C CA . ALA A 1 414 ? 5.302 30.049 20.524 1.00 52.22 414 ALA A CA 1
ATOM 3023 C C . ALA A 1 414 ? 4.001 29.282 20.230 1.00 52.22 414 ALA A C 1
ATOM 3025 O O . ALA A 1 414 ? 4.015 28.333 19.457 1.00 52.22 414 ALA A O 1
ATOM 3026 N N . LEU A 1 415 ? 2.861 29.741 20.756 1.00 56.50 415 LEU A N 1
ATOM 3027 C CA . LEU A 1 415 ? 1.545 29.141 20.503 1.00 56.50 415 LEU A CA 1
ATOM 3028 C C . LEU A 1 415 ? 1.093 29.264 19.047 1.00 56.50 415 LEU A C 1
ATOM 3030 O O . LEU A 1 415 ? 0.602 28.292 18.482 1.00 56.50 415 LEU A O 1
ATOM 3034 N N . ALA A 1 416 ? 1.275 30.434 18.432 1.00 58.44 416 ALA A N 1
ATOM 3035 C CA . ALA A 1 416 ? 0.993 30.628 17.014 1.00 58.44 416 ALA A CA 1
ATOM 3036 C C . ALA A 1 416 ? 1.896 29.740 16.147 1.00 58.44 416 ALA A C 1
ATOM 3038 O O . ALA A 1 416 ? 1.426 29.169 15.171 1.00 58.44 416 ALA A O 1
ATOM 3039 N N . SER A 1 417 ? 3.159 29.559 16.541 1.00 52.59 417 SER A N 1
ATOM 3040 C CA . SER A 1 417 ? 4.088 28.658 15.855 1.00 52.59 417 SER A CA 1
ATOM 3041 C C . SER A 1 417 ? 3.664 27.200 16.007 1.00 52.59 417 SER A C 1
ATOM 3043 O O . SER A 1 417 ? 3.609 26.501 15.007 1.00 52.59 417 SER A O 1
ATOM 3045 N N . CYS A 1 418 ? 3.270 26.748 17.202 1.00 51.75 418 CYS A N 1
ATOM 3046 C CA . CYS A 1 418 ? 2.740 25.396 17.406 1.00 51.75 418 CYS A CA 1
ATOM 3047 C C . CYS A 1 418 ? 1.448 25.153 16.613 1.00 51.75 418 CYS A C 1
ATOM 3049 O O . CYS A 1 418 ? 1.289 24.087 16.031 1.00 51.75 418 CYS A O 1
ATOM 3051 N N . ALA A 1 419 ? 0.544 26.136 16.550 1.00 58.44 419 ALA A N 1
ATOM 3052 C CA . ALA A 1 419 ? -0.685 26.036 15.765 1.00 58.44 419 ALA A CA 1
ATOM 3053 C C . ALA A 1 419 ? -0.398 25.994 14.258 1.00 58.44 419 ALA A C 1
ATOM 3055 O O . ALA A 1 419 ? -0.995 25.194 13.549 1.00 58.44 419 ALA A O 1
ATOM 3056 N N . VAL A 1 420 ? 0.543 26.806 13.766 1.00 56.06 420 VAL A N 1
ATOM 3057 C CA . VAL A 1 420 ? 0.986 26.752 12.367 1.00 56.06 420 VAL A CA 1
ATOM 3058 C C . VAL A 1 420 ? 1.667 25.419 12.076 1.00 56.06 420 VAL A C 1
ATOM 3060 O O . VAL A 1 420 ? 1.308 24.795 11.095 1.00 56.06 420 VAL A O 1
ATOM 3063 N N . ILE A 1 421 ? 2.563 24.931 12.934 1.00 53.56 421 ILE A N 1
ATOM 3064 C CA . ILE A 1 421 ? 3.248 23.636 12.770 1.00 53.56 421 ILE A CA 1
ATOM 3065 C C . ILE A 1 421 ? 2.246 22.470 12.759 1.00 53.56 421 ILE A C 1
ATOM 3067 O O . ILE A 1 421 ? 2.358 21.580 11.919 1.00 53.56 421 ILE A O 1
ATOM 3071 N N . ALA A 1 422 ? 1.243 22.495 13.640 1.00 53.25 422 ALA A N 1
ATOM 3072 C CA . ALA A 1 422 ? 0.188 21.483 13.689 1.00 53.25 422 ALA A CA 1
ATOM 3073 C C . ALA A 1 422 ? -0.747 21.541 12.466 1.00 53.25 422 ALA A C 1
ATOM 3075 O O . ALA A 1 422 ? -1.197 20.506 11.985 1.00 53.25 422 ALA A O 1
ATOM 3076 N N . LEU A 1 423 ? -1.030 22.739 11.943 1.00 54.78 423 LEU A N 1
ATOM 3077 C CA . LEU A 1 423 ? -1.890 22.933 10.768 1.00 54.78 423 LEU A CA 1
ATOM 3078 C C . LEU A 1 423 ? -1.146 22.775 9.430 1.00 54.78 423 LEU A C 1
ATOM 3080 O O . LEU A 1 423 ? -1.793 22.534 8.414 1.00 54.78 423 LEU A O 1
ATOM 3084 N N . ALA A 1 424 ? 0.180 22.922 9.429 1.00 53.41 424 ALA A N 1
ATOM 3085 C CA . ALA A 1 424 ? 1.046 22.914 8.251 1.00 53.41 424 ALA A CA 1
ATOM 3086 C C . ALA A 1 424 ? 1.901 21.640 8.117 1.00 53.41 424 ALA A C 1
ATOM 3088 O O . ALA A 1 424 ? 2.784 21.603 7.271 1.00 53.41 424 ALA A O 1
ATOM 3089 N N . GLY A 1 425 ? 1.689 20.618 8.955 1.00 51.12 425 GLY A N 1
ATOM 3090 C CA . GLY A 1 425 ? 2.402 19.339 8.851 1.00 51.12 425 GLY A CA 1
ATOM 3091 C C . GLY A 1 425 ? 3.918 19.485 9.014 1.00 51.12 425 GLY A C 1
ATOM 3092 O O . GLY A 1 425 ? 4.664 19.322 8.052 1.00 51.12 425 GLY A O 1
ATOM 3093 N N . GLY A 1 426 ? 4.363 19.803 10.236 1.00 45.81 426 GLY A N 1
ATOM 3094 C CA . GLY A 1 426 ? 5.744 20.157 10.609 1.00 45.81 426 GLY A CA 1
ATOM 3095 C C . GLY A 1 426 ? 6.910 19.306 10.071 1.00 45.81 426 GLY A C 1
ATOM 3096 O O . GLY A 1 426 ? 8.051 19.761 10.155 1.00 45.81 426 GLY A O 1
ATOM 3097 N N . GLU A 1 427 ? 6.672 18.131 9.484 1.00 45.38 427 GLU A N 1
ATOM 3098 C CA . GLU A 1 427 ? 7.697 17.299 8.844 1.00 45.38 427 GLU A CA 1
ATOM 3099 C C . GLU A 1 427 ? 7.959 17.560 7.350 1.00 45.38 427 GLU A C 1
ATOM 3101 O O . GLU A 1 427 ? 8.962 17.071 6.829 1.00 45.38 427 GLU A O 1
ATOM 3106 N N . ALA A 1 428 ? 7.187 18.390 6.638 1.00 44.09 428 ALA A N 1
ATOM 3107 C CA . ALA A 1 428 ? 7.554 18.729 5.250 1.00 44.09 428 ALA A CA 1
ATOM 3108 C C . ALA A 1 428 ? 8.940 19.423 5.155 1.00 44.09 428 ALA A C 1
ATOM 3110 O O . ALA A 1 428 ? 9.595 19.373 4.116 1.00 44.09 428 ALA A O 1
ATOM 3111 N N . ALA A 1 429 ? 9.430 20.000 6.262 1.00 40.22 429 ALA A N 1
ATOM 3112 C CA . ALA A 1 429 ? 10.801 20.496 6.408 1.00 40.22 429 ALA A CA 1
ATOM 3113 C C . ALA A 1 429 ? 11.825 19.422 6.863 1.00 40.22 429 ALA A C 1
ATOM 3115 O O . ALA A 1 429 ? 13.022 19.609 6.657 1.00 40.22 429 ALA A O 1
ATOM 3116 N N . HIS A 1 430 ? 11.381 18.301 7.448 1.00 41.19 430 HIS A N 1
ATOM 3117 C CA . HIS A 1 430 ? 12.221 17.167 7.878 1.00 41.19 430 HIS A CA 1
ATOM 3118 C C . HIS A 1 430 ? 12.727 16.340 6.696 1.00 41.19 430 HIS A C 1
ATOM 3120 O O . HIS A 1 430 ? 13.881 15.929 6.686 1.00 41.19 430 HIS A O 1
ATOM 3126 N N . GLY A 1 431 ? 11.900 16.136 5.664 1.00 42.81 431 GLY A N 1
ATOM 3127 C CA . GLY A 1 431 ? 12.297 15.365 4.478 1.00 42.81 431 GLY A CA 1
ATOM 3128 C C . GLY A 1 431 ? 13.488 15.956 3.709 1.00 42.81 431 GLY A C 1
ATOM 3129 O O . GLY A 1 431 ? 14.141 15.241 2.953 1.00 42.81 431 GLY A O 1
ATOM 3130 N N . ALA A 1 432 ? 13.793 17.240 3.923 1.00 41.53 432 ALA A N 1
ATOM 3131 C CA . ALA A 1 432 ? 14.928 17.932 3.320 1.00 41.53 432 ALA A CA 1
ATOM 3132 C C . ALA A 1 432 ? 16.214 17.885 4.176 1.00 41.53 432 ALA A C 1
ATOM 3134 O O . ALA A 1 432 ? 17.294 18.139 3.649 1.00 41.53 432 ALA A O 1
ATOM 3135 N N . ILE A 1 433 ? 16.132 17.553 5.473 1.00 41.66 433 ILE A N 1
ATOM 3136 C CA . ILE A 1 433 ? 17.248 17.598 6.435 1.00 41.66 433 ILE A CA 1
ATOM 3137 C C . ILE A 1 433 ? 17.446 16.182 7.001 1.00 41.66 433 ILE A C 1
ATOM 3139 O O . ILE A 1 433 ? 16.701 15.746 7.871 1.00 41.66 433 ILE A O 1
ATOM 3143 N N . GLY A 1 434 ? 18.420 15.434 6.475 1.00 42.91 434 GLY A N 1
ATOM 3144 C CA . GLY A 1 434 ? 18.621 14.015 6.811 1.00 42.91 434 GLY A CA 1
ATOM 3145 C C . GLY A 1 434 ? 18.874 13.707 8.300 1.00 42.91 434 GLY A C 1
ATOM 3146 O O . GLY A 1 434 ? 19.366 14.555 9.034 1.00 42.91 434 GLY A O 1
ATOM 3147 N N . ASP A 1 435 ? 18.537 12.470 8.704 1.00 39.78 435 ASP A N 1
ATOM 3148 C CA . ASP A 1 435 ? 18.912 11.659 9.892 1.00 39.78 435 ASP A CA 1
ATOM 3149 C C . ASP A 1 435 ? 19.319 12.336 11.228 1.00 39.78 435 ASP A C 1
ATOM 3151 O O . ASP A 1 435 ? 20.032 11.752 12.049 1.00 39.78 435 ASP A O 1
ATOM 3155 N N . VAL A 1 436 ? 18.828 13.535 11.539 1.00 40.84 436 VAL A N 1
ATOM 3156 C CA . VAL A 1 436 ? 18.940 14.103 12.891 1.00 40.84 436 VAL A CA 1
ATOM 3157 C C . VAL A 1 436 ? 17.745 13.653 13.734 1.00 40.84 436 VAL A C 1
ATOM 3159 O O . VAL A 1 436 ? 16.601 13.702 13.295 1.00 40.84 436 VAL A O 1
ATOM 3162 N N . ARG A 1 437 ? 18.009 13.214 14.976 1.00 40.97 437 ARG A N 1
ATOM 3163 C CA . ARG A 1 437 ? 16.986 12.732 15.923 1.00 40.97 437 ARG A CA 1
ATOM 3164 C C . ARG A 1 437 ? 15.787 13.704 16.007 1.00 40.97 437 ARG A C 1
ATOM 3166 O O . ARG A 1 437 ? 16.014 14.889 16.265 1.00 40.97 437 ARG A O 1
ATOM 3173 N N . PRO A 1 438 ? 14.533 13.214 15.944 1.00 44.19 438 PRO A N 1
ATOM 3174 C CA . PRO A 1 438 ? 13.316 14.034 15.806 1.00 44.19 438 PRO A CA 1
ATOM 3175 C C . PRO A 1 438 ? 13.112 15.082 16.916 1.00 44.19 438 PRO A C 1
ATOM 3177 O O . PRO A 1 438 ? 12.496 16.125 16.700 1.00 44.19 438 PRO A O 1
ATOM 3180 N N . GLY A 1 439 ? 13.700 14.875 18.100 1.00 40.03 439 GLY A N 1
ATOM 3181 C CA . GLY A 1 439 ? 13.665 15.858 19.189 1.00 40.03 439 GLY A CA 1
ATOM 3182 C C . GLY A 1 439 ? 14.469 17.142 18.929 1.00 40.03 439 GLY A C 1
ATOM 3183 O O . GLY A 1 439 ? 14.124 18.186 19.472 1.00 40.03 439 GLY A O 1
ATOM 3184 N N . LEU A 1 440 ? 15.519 17.110 18.098 1.00 39.88 440 LEU A N 1
ATOM 3185 C CA . LEU A 1 440 ? 16.416 18.258 17.875 1.00 39.88 440 LEU A CA 1
ATOM 3186 C C . LEU A 1 440 ? 15.872 19.262 16.851 1.00 39.88 440 LEU A C 1
ATOM 3188 O O . LEU A 1 440 ? 16.051 20.466 17.027 1.00 39.88 440 LEU A O 1
ATOM 3192 N N . ALA A 1 441 ? 15.160 18.797 15.825 1.00 44.22 441 ALA A N 1
ATOM 3193 C CA . ALA A 1 441 ? 14.524 19.668 14.836 1.00 44.22 441 ALA A CA 1
ATOM 3194 C C . ALA A 1 441 ? 13.334 20.444 15.434 1.00 44.22 441 ALA A C 1
ATOM 3196 O O . ALA A 1 441 ? 13.197 21.642 15.188 1.00 44.22 441 ALA A O 1
ATOM 3197 N N . TRP A 1 442 ? 12.557 19.815 16.326 1.00 43.62 442 TRP A N 1
ATOM 3198 C CA . TRP A 1 442 ? 11.539 20.499 17.136 1.00 43.62 442 TRP A CA 1
ATOM 3199 C C . TRP A 1 442 ? 12.140 21.617 17.999 1.00 43.62 442 TRP A C 1
ATOM 3201 O O . TRP A 1 442 ? 11.615 22.732 18.039 1.00 43.62 442 TRP A O 1
ATOM 3211 N N . ILE A 1 443 ? 13.281 21.349 18.643 1.00 44.38 443 ILE A N 1
ATOM 3212 C CA . ILE A 1 443 ? 14.031 22.356 19.410 1.00 44.38 443 ILE A CA 1
ATOM 3213 C C . ILE A 1 443 ? 14.531 23.483 18.488 1.00 44.38 443 ILE A C 1
ATOM 3215 O O . ILE A 1 443 ? 14.501 24.648 1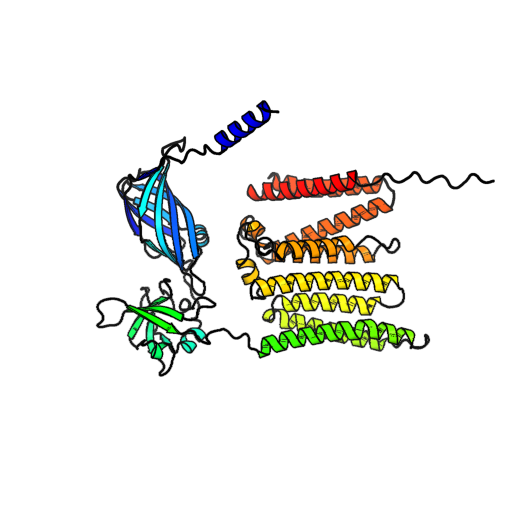8.883 1.00 44.38 443 ILE A O 1
ATOM 3219 N N . GLY A 1 444 ? 14.924 23.164 17.250 1.00 46.62 444 GLY A N 1
ATOM 3220 C CA . GLY A 1 444 ? 15.367 24.125 16.237 1.00 46.62 444 GLY A CA 1
ATOM 3221 C C . GLY A 1 444 ? 14.263 25.076 15.765 1.00 46.62 444 GLY A C 1
ATOM 3222 O O . GLY A 1 444 ? 14.454 26.291 15.799 1.00 46.62 444 GLY A O 1
ATOM 3223 N N . SER A 1 445 ? 13.089 24.561 15.388 1.00 50.06 445 SER A N 1
ATOM 3224 C CA . SER A 1 445 ? 11.960 25.383 14.919 1.00 50.06 445 SER A CA 1
ATOM 3225 C C . SER A 1 445 ? 11.363 26.240 16.038 1.00 50.06 445 SER A C 1
ATOM 3227 O O . SER A 1 445 ? 11.104 27.429 15.834 1.00 50.06 445 SER A O 1
ATOM 3229 N N . VAL A 1 446 ? 11.218 25.680 17.246 1.00 48.31 446 VAL A N 1
ATOM 3230 C CA . VAL A 1 446 ? 10.798 26.445 18.433 1.00 48.31 446 VAL A CA 1
ATOM 3231 C C . VAL A 1 446 ? 11.861 27.480 18.811 1.00 48.31 446 VAL A C 1
ATOM 3233 O O . VAL A 1 446 ? 11.521 28.621 19.124 1.00 48.31 446 VAL A O 1
ATOM 3236 N N . GLY A 1 447 ? 13.146 27.129 18.710 1.00 46.47 447 GLY A N 1
ATOM 3237 C CA . GLY A 1 447 ? 14.268 28.042 18.921 1.00 46.47 447 GLY A CA 1
ATOM 3238 C C . GLY A 1 447 ? 14.278 29.204 17.927 1.00 46.47 447 GLY A C 1
ATOM 3239 O O . GLY A 1 447 ? 14.433 30.355 18.333 1.00 46.47 447 GLY A O 1
ATOM 3240 N N . TYR A 1 448 ? 14.036 28.946 16.640 1.00 50.78 448 TYR A N 1
ATOM 3241 C CA . TYR A 1 448 ? 14.003 29.977 15.600 1.00 50.78 448 TYR A CA 1
ATOM 3242 C C . TYR A 1 448 ? 12.811 30.924 15.777 1.00 50.78 448 TYR A C 1
ATOM 3244 O O . TYR A 1 448 ? 12.977 32.145 15.745 1.00 50.78 448 TYR A O 1
ATOM 3252 N N . ALA A 1 449 ? 11.623 30.383 16.067 1.00 51.88 449 ALA A N 1
ATOM 3253 C CA . ALA A 1 449 ? 10.432 31.174 16.368 1.00 51.88 449 ALA A CA 1
ATOM 3254 C C . ALA A 1 449 ? 10.604 32.024 17.638 1.00 51.88 449 ALA A C 1
ATOM 3256 O O . ALA A 1 449 ? 10.268 33.212 17.644 1.00 51.88 449 ALA A O 1
ATOM 3257 N N . ALA A 1 450 ? 11.194 31.455 18.694 1.00 48.84 450 ALA A N 1
ATOM 3258 C CA . ALA A 1 450 ? 11.523 32.185 19.913 1.00 48.84 450 ALA A CA 1
ATOM 3259 C C . ALA A 1 450 ? 12.537 33.305 19.640 1.00 48.84 450 ALA A C 1
ATOM 3261 O O . ALA A 1 450 ? 12.366 34.417 20.137 1.00 48.84 450 ALA A O 1
ATOM 3262 N N . THR A 1 451 ? 13.547 33.053 18.803 1.00 49.12 451 THR A N 1
ATOM 3263 C CA . THR A 1 451 ? 14.576 34.039 18.435 1.00 49.12 451 THR A CA 1
ATOM 3264 C C . THR A 1 451 ? 13.992 35.173 17.590 1.00 49.12 451 THR A C 1
ATOM 3266 O O . THR A 1 451 ? 14.262 36.343 17.863 1.00 49.12 451 THR A O 1
ATOM 3269 N N . ALA A 1 452 ? 13.118 34.863 16.629 1.00 53.59 452 ALA A N 1
ATOM 3270 C CA . ALA A 1 452 ? 12.403 35.856 15.829 1.00 53.59 452 ALA A CA 1
ATOM 3271 C C . ALA A 1 452 ? 11.451 36.709 16.688 1.00 53.59 452 ALA A C 1
ATOM 3273 O O . ALA A 1 452 ? 11.404 37.934 16.543 1.00 53.59 452 ALA A O 1
ATOM 3274 N N . ALA A 1 453 ? 10.745 36.092 17.640 1.00 53.25 453 ALA A N 1
ATOM 3275 C CA . ALA A 1 453 ? 9.902 36.801 18.600 1.00 53.25 453 ALA A CA 1
ATOM 3276 C C . ALA A 1 453 ? 10.728 37.707 19.531 1.00 53.25 453 ALA A C 1
ATOM 3278 O O . ALA A 1 453 ? 10.342 38.854 19.783 1.00 53.25 453 ALA A O 1
ATOM 3279 N N . LEU A 1 454 ? 11.895 37.236 19.987 1.00 49.22 454 LEU A N 1
ATOM 3280 C CA . LEU A 1 454 ? 12.827 38.013 20.806 1.00 49.22 454 LEU A CA 1
ATOM 3281 C C . LEU A 1 454 ? 13.388 39.212 20.026 1.00 49.22 454 LEU A C 1
ATOM 3283 O O . LEU A 1 454 ? 13.397 40.328 20.545 1.00 49.22 454 LEU A O 1
ATOM 3287 N N . ALA A 1 455 ? 13.775 39.012 18.763 1.00 51.75 455 ALA A N 1
ATOM 3288 C CA . ALA A 1 455 ? 14.249 40.071 17.874 1.00 51.75 455 ALA A CA 1
ATOM 3289 C C . ALA A 1 455 ? 13.151 41.116 17.608 1.00 51.75 455 ALA A C 1
ATOM 3291 O O . ALA A 1 455 ? 13.387 42.315 17.757 1.00 51.75 455 ALA A O 1
ATOM 3292 N N . ALA A 1 456 ? 11.918 40.686 17.321 1.00 54.84 456 ALA A N 1
ATOM 3293 C CA . ALA A 1 456 ? 10.773 41.577 17.121 1.00 54.84 456 ALA A CA 1
ATOM 3294 C C . ALA A 1 456 ? 10.380 42.354 18.395 1.00 54.84 456 ALA A C 1
ATOM 3296 O O . ALA A 1 456 ? 9.887 43.484 18.316 1.00 54.84 456 ALA A O 1
ATOM 3297 N N . SER A 1 457 ? 10.584 41.761 19.573 1.00 54.06 457 SER A N 1
ATOM 3298 C CA . SER A 1 457 ? 10.430 42.411 20.881 1.00 54.06 457 SER A CA 1
ATOM 3299 C C . SER A 1 457 ? 11.524 43.461 21.121 1.00 54.06 457 SER A C 1
ATOM 3301 O O . SER A 1 457 ? 11.232 44.604 21.485 1.00 54.06 457 SER A O 1
ATOM 3303 N N . MET A 1 458 ? 12.785 43.125 20.832 1.00 52.84 458 MET A N 1
ATOM 3304 C CA . MET A 1 458 ? 13.911 44.054 20.951 1.00 52.84 458 MET A CA 1
ATOM 3305 C C . MET A 1 458 ? 13.807 45.231 19.972 1.00 52.84 458 MET A C 1
ATOM 3307 O O . MET A 1 458 ? 14.066 46.366 20.373 1.00 52.84 458 MET A O 1
ATOM 3311 N N . LEU A 1 459 ? 13.342 45.000 18.737 1.00 53.50 459 LEU A N 1
ATOM 3312 C CA . LEU A 1 459 ? 13.092 46.059 17.748 1.00 53.50 459 LEU A CA 1
ATOM 3313 C C . LEU A 1 459 ? 12.032 47.055 18.229 1.00 53.50 459 LEU A C 1
ATOM 3315 O O . LEU A 1 459 ? 12.172 48.262 18.033 1.00 53.50 459 LEU A O 1
ATOM 3319 N N . ARG A 1 460 ? 10.981 46.566 18.896 1.00 57.66 460 ARG A N 1
ATOM 3320 C CA . ARG A 1 460 ? 9.945 47.427 19.479 1.00 57.66 460 ARG A CA 1
ATOM 3321 C C . ARG A 1 460 ? 10.497 48.288 20.616 1.00 57.66 460 ARG A C 1
ATOM 3323 O O . ARG A 1 460 ? 10.249 49.487 20.634 1.00 57.66 460 ARG A O 1
ATOM 3330 N N . ARG A 1 461 ? 11.343 47.731 21.487 1.00 55.56 461 ARG A N 1
ATOM 3331 C CA . ARG A 1 461 ? 12.007 48.500 22.559 1.00 55.56 461 ARG A CA 1
ATOM 3332 C C . ARG A 1 461 ? 13.003 49.540 22.049 1.00 55.56 461 ARG A C 1
ATOM 3334 O O . ARG A 1 461 ? 13.109 50.614 22.638 1.00 55.56 461 ARG A O 1
ATOM 3341 N N . ALA A 1 462 ? 13.734 49.238 20.975 1.00 54.97 462 ALA A N 1
ATOM 3342 C CA . ALA A 1 462 ? 14.636 50.201 20.341 1.00 54.97 462 ALA A CA 1
ATOM 3343 C C . ALA A 1 462 ? 13.858 51.394 19.754 1.00 54.97 462 ALA A C 1
ATOM 3345 O O . ALA A 1 462 ? 14.319 52.534 19.836 1.00 54.97 462 ALA A O 1
ATOM 3346 N N . ARG A 1 463 ? 12.643 51.155 19.230 1.00 56.25 463 ARG A N 1
ATOM 3347 C CA . ARG A 1 463 ? 11.724 52.206 18.756 1.00 56.25 463 ARG A CA 1
ATOM 3348 C C . ARG A 1 463 ? 11.332 53.178 19.857 1.00 56.25 463 ARG A C 1
ATOM 3350 O O . ARG A 1 463 ? 11.422 54.384 19.647 1.00 56.25 463 ARG A O 1
ATOM 3357 N N . ASP A 1 464 ? 10.955 52.650 21.014 1.00 57.56 464 ASP A N 1
ATOM 3358 C CA . ASP A 1 464 ? 10.382 53.451 22.096 1.00 57.56 464 ASP A CA 1
ATOM 3359 C C . ASP A 1 464 ? 11.435 54.262 22.871 1.00 57.56 464 ASP A C 1
ATOM 3361 O O . ASP A 1 464 ? 11.108 55.286 23.464 1.00 57.56 464 ASP A O 1
ATOM 3365 N N . ARG A 1 465 ? 12.717 53.864 22.843 1.00 55.59 465 ARG A N 1
ATOM 3366 C CA . ARG A 1 465 ? 13.793 54.565 23.576 1.00 55.59 465 ARG A CA 1
ATOM 3367 C C . ARG A 1 465 ? 14.504 55.669 22.791 1.00 55.59 465 ARG A C 1
ATOM 3369 O O . ARG A 1 465 ? 15.442 56.260 23.317 1.00 55.59 465 ARG A O 1
ATOM 3376 N N . GLY A 1 466 ? 14.103 55.953 21.549 1.00 48.66 466 GLY A N 1
ATOM 3377 C CA . GLY A 1 466 ? 14.551 57.123 20.771 1.00 48.66 466 GLY A CA 1
ATOM 3378 C C . GLY A 1 466 ? 16.052 57.221 20.433 1.00 48.66 466 GLY A C 1
ATOM 3379 O O . GLY A 1 466 ? 16.458 58.110 19.686 1.00 48.66 466 GLY A O 1
ATOM 3380 N N . GLY A 1 467 ? 16.905 56.322 20.930 1.00 58.06 467 GLY A N 1
ATOM 3381 C CA . GLY A 1 467 ? 18.345 56.355 20.691 1.00 58.06 467 GLY A CA 1
ATOM 3382 C C . GLY A 1 467 ? 18.710 55.758 19.335 1.00 58.06 467 GLY A C 1
ATOM 3383 O O . GLY A 1 467 ? 18.723 54.534 19.190 1.00 58.06 467 GLY A O 1
ATOM 3384 N N . ARG A 1 468 ? 19.088 56.600 18.361 1.00 55.25 468 ARG A N 1
ATOM 3385 C CA . ARG A 1 468 ? 19.590 56.175 17.032 1.00 55.25 468 ARG A CA 1
ATOM 3386 C C . ARG A 1 468 ? 20.706 55.118 17.113 1.00 55.25 468 ARG A C 1
ATOM 3388 O O . ARG A 1 468 ? 20.751 54.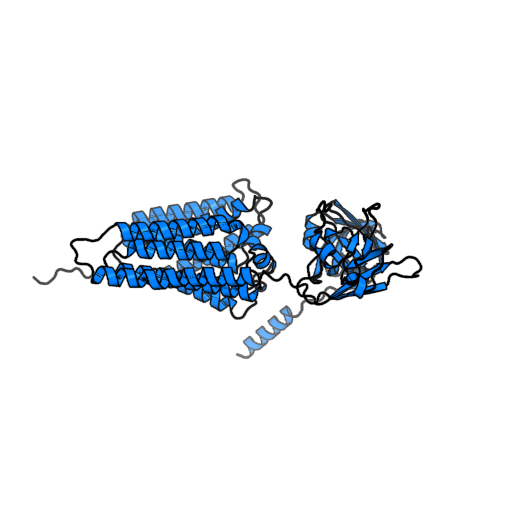230 16.269 1.00 55.25 468 ARG A O 1
ATOM 3395 N N . LEU A 1 469 ? 21.552 55.154 18.149 1.00 50.75 469 LEU A N 1
ATOM 3396 C CA . LEU A 1 469 ? 22.623 54.166 18.349 1.00 50.75 469 LEU A CA 1
ATOM 3397 C C . LEU A 1 469 ? 22.104 52.744 18.648 1.00 50.75 469 LEU A C 1
ATOM 3399 O O . LEU A 1 469 ? 22.714 51.769 18.219 1.00 50.75 469 LEU A O 1
ATOM 3403 N N . SER A 1 470 ? 20.965 52.614 19.340 1.00 54.53 470 SER A N 1
ATOM 3404 C CA . SER A 1 470 ? 20.374 51.310 19.689 1.00 54.53 470 SER A CA 1
ATOM 3405 C C . SER A 1 470 ? 19.747 50.605 18.483 1.00 54.53 470 SER A C 1
ATOM 3407 O O . SER A 1 470 ? 19.808 49.383 18.376 1.00 54.53 470 SER A O 1
ATOM 3409 N N . TRP A 1 471 ? 19.232 51.385 17.529 1.00 55.75 471 TRP A N 1
ATOM 3410 C CA . TRP A 1 471 ? 18.741 50.892 16.244 1.00 55.75 471 TRP A CA 1
ATOM 3411 C C . TRP A 1 471 ? 19.861 50.363 15.359 1.00 55.75 471 TRP A C 1
ATOM 3413 O O . TRP A 1 471 ? 19.704 49.310 14.751 1.00 55.75 471 TRP A O 1
ATOM 3423 N N . ILE A 1 472 ? 20.994 51.068 15.315 1.00 58.78 472 ILE A N 1
ATOM 3424 C CA . ILE A 1 472 ? 22.152 50.657 14.516 1.00 58.78 472 ILE A CA 1
ATOM 3425 C C . ILE A 1 472 ? 22.761 49.376 15.095 1.00 58.78 472 ILE A C 1
ATOM 3427 O O . ILE A 1 472 ? 22.980 48.425 14.353 1.00 58.78 472 ILE A O 1
ATOM 3431 N N . ALA A 1 473 ? 22.945 49.296 16.417 1.00 55.16 473 ALA A N 1
ATOM 3432 C CA . ALA A 1 473 ? 23.471 48.093 17.066 1.00 55.16 473 ALA A CA 1
ATOM 3433 C C . ALA A 1 473 ? 22.563 46.863 16.865 1.00 55.16 473 ALA A C 1
ATOM 3435 O O . ALA A 1 473 ? 23.053 45.766 16.607 1.00 55.16 473 ALA A O 1
ATOM 3436 N N . LEU A 1 474 ? 21.238 47.042 16.924 1.00 54.34 474 LEU A N 1
ATOM 3437 C CA . LEU A 1 474 ? 20.276 45.954 16.735 1.00 54.34 474 LEU A CA 1
ATOM 3438 C C . LEU A 1 474 ? 20.121 45.546 15.261 1.00 54.34 474 LEU A C 1
ATOM 3440 O O . LEU A 1 474 ? 20.004 44.357 14.966 1.00 54.34 474 LEU A O 1
ATOM 3444 N N . ALA A 1 475 ? 20.164 46.505 14.333 1.00 56.00 475 ALA A N 1
ATOM 3445 C CA . ALA A 1 475 ? 20.215 46.218 12.903 1.00 56.00 475 ALA A CA 1
ATOM 3446 C C . ALA A 1 475 ? 21.482 45.428 12.564 1.00 56.00 475 ALA A C 1
ATOM 3448 O O . ALA A 1 475 ? 21.376 44.413 11.891 1.00 56.00 475 ALA A O 1
ATOM 3449 N N . ILE A 1 476 ? 22.642 45.817 13.108 1.00 58.91 476 ILE A N 1
ATOM 3450 C CA . ILE A 1 476 ? 23.909 45.090 12.941 1.00 58.91 476 ILE A CA 1
ATOM 3451 C C . ILE A 1 476 ? 23.822 43.681 13.536 1.00 58.91 476 ILE A C 1
ATOM 3453 O O . ILE A 1 476 ? 24.235 42.736 12.876 1.00 58.91 476 ILE A O 1
ATOM 3457 N N . ALA A 1 477 ? 23.242 43.502 14.727 1.00 54.44 477 ALA A N 1
ATOM 3458 C CA . ALA A 1 477 ? 23.077 42.177 15.331 1.00 54.44 477 ALA A CA 1
ATOM 3459 C C . ALA A 1 477 ? 22.141 41.269 14.510 1.00 54.44 477 ALA A C 1
ATOM 3461 O O . ALA A 1 477 ? 22.433 40.094 14.310 1.00 54.44 477 ALA A O 1
ATOM 3462 N N . THR A 1 478 ? 21.045 41.820 13.980 1.00 55.81 478 THR A N 1
ATOM 3463 C CA . THR A 1 478 ? 20.096 41.071 13.140 1.00 55.81 478 THR A CA 1
ATOM 3464 C C . THR A 1 478 ? 20.710 40.745 11.775 1.00 55.81 478 THR A C 1
ATOM 3466 O O . THR A 1 478 ? 20.564 39.624 11.294 1.00 55.81 478 THR A O 1
ATOM 3469 N N . LEU A 1 479 ? 21.457 41.686 11.180 1.00 52.75 479 LEU A N 1
ATOM 3470 C CA . LEU A 1 479 ? 22.213 41.462 9.945 1.00 52.75 479 LEU A CA 1
ATOM 3471 C C . LEU A 1 479 ? 23.327 40.436 10.157 1.00 52.75 479 LEU A C 1
ATOM 3473 O O . LEU A 1 479 ? 23.569 39.639 9.267 1.00 52.75 479 LEU A O 1
ATOM 3477 N N . ALA A 1 480 ? 23.985 40.427 11.319 1.00 52.41 480 ALA A N 1
ATOM 3478 C CA . ALA A 1 480 ? 25.027 39.462 11.653 1.00 52.41 480 ALA A CA 1
ATOM 3479 C C . ALA A 1 480 ? 24.453 38.049 11.809 1.00 52.41 480 ALA A C 1
ATOM 3481 O O . ALA A 1 480 ? 25.017 37.113 11.260 1.00 52.41 480 ALA A O 1
ATOM 3482 N N . VAL A 1 481 ? 23.304 37.885 12.474 1.00 54.66 481 VAL A N 1
ATOM 3483 C CA . VAL A 1 481 ? 22.618 36.582 12.578 1.00 54.66 481 VAL A CA 1
ATOM 3484 C C . VAL A 1 481 ? 22.120 36.109 11.209 1.00 54.66 481 VAL A C 1
ATOM 3486 O O . VAL A 1 481 ? 22.315 34.948 10.857 1.00 54.66 481 VAL A O 1
ATOM 3489 N N . ALA A 1 482 ? 21.548 37.008 10.403 1.00 53.31 482 ALA A N 1
ATOM 3490 C CA . ALA A 1 482 ? 21.150 36.697 9.032 1.00 53.31 482 ALA A CA 1
ATOM 3491 C C . ALA A 1 482 ? 22.361 36.353 8.148 1.00 53.31 482 ALA A C 1
ATOM 3493 O O . ALA A 1 482 ? 22.299 35.412 7.369 1.00 53.31 482 ALA A O 1
ATOM 3494 N N . MET A 1 483 ? 23.482 37.062 8.298 1.00 49.47 483 MET A N 1
ATOM 3495 C CA . MET A 1 483 ? 24.713 36.825 7.543 1.00 49.47 483 MET A CA 1
ATOM 3496 C C . MET A 1 483 ? 25.415 35.535 7.970 1.00 49.47 483 MET A C 1
ATOM 3498 O O . MET A 1 483 ? 25.931 34.838 7.110 1.00 49.47 483 MET A O 1
ATOM 3502 N N . ILE A 1 484 ? 25.380 35.161 9.252 1.00 51.03 484 ILE A N 1
ATOM 3503 C CA . ILE A 1 484 ? 25.852 33.852 9.732 1.00 51.03 484 ILE A CA 1
ATOM 3504 C C . ILE A 1 484 ? 24.982 32.726 9.155 1.00 51.03 484 ILE A C 1
ATOM 3506 O O . ILE A 1 484 ? 25.519 31.714 8.714 1.00 51.03 484 ILE A O 1
ATOM 3510 N N . ALA A 1 485 ? 23.661 32.917 9.081 1.00 52.00 485 ALA A N 1
ATOM 3511 C CA . ALA A 1 485 ? 22.760 31.962 8.434 1.00 52.00 485 ALA A CA 1
ATOM 3512 C C . ALA A 1 485 ? 23.001 31.862 6.913 1.00 52.00 485 ALA A C 1
ATOM 3514 O O . ALA A 1 485 ? 23.006 30.763 6.370 1.00 52.00 485 ALA A O 1
ATOM 3515 N N . ILE A 1 486 ? 23.265 32.986 6.235 1.00 48.34 486 ILE A N 1
ATOM 3516 C CA . ILE A 1 486 ? 23.589 33.037 4.798 1.00 48.34 486 ILE A CA 1
ATOM 3517 C C . ILE A 1 486 ? 24.963 32.414 4.511 1.00 48.34 486 ILE A C 1
ATOM 3519 O O . ILE A 1 486 ? 25.094 31.652 3.563 1.00 48.34 486 ILE A O 1
ATOM 3523 N N . LEU A 1 487 ? 25.984 32.688 5.329 1.00 45.81 487 LEU A N 1
ATOM 3524 C CA . LEU A 1 487 ? 27.320 32.092 5.193 1.00 45.81 487 LEU A CA 1
ATOM 3525 C C . LEU A 1 487 ? 27.311 30.587 5.495 1.00 45.81 487 LEU A C 1
ATOM 3527 O O . LEU A 1 487 ? 28.052 29.839 4.860 1.00 45.81 487 LEU A O 1
ATOM 3531 N N . GLY A 1 488 ? 26.450 30.141 6.416 1.00 50.69 488 GLY A N 1
ATOM 3532 C CA . GLY A 1 488 ? 26.173 28.721 6.639 1.00 50.69 488 GLY A CA 1
ATOM 3533 C C . GLY A 1 488 ? 25.431 28.060 5.473 1.00 50.69 488 GLY A C 1
ATOM 3534 O O . GLY A 1 488 ? 25.706 26.908 5.170 1.00 50.69 488 GLY A O 1
ATOM 3535 N N . ALA A 1 489 ? 24.544 28.785 4.784 1.00 45.00 489 ALA A N 1
ATOM 3536 C CA . ALA A 1 489 ? 23.827 28.284 3.608 1.00 45.00 489 ALA A CA 1
ATOM 3537 C C . ALA A 1 489 ? 24.688 28.264 2.328 1.00 45.00 489 ALA A C 1
ATOM 3539 O O . ALA A 1 489 ? 24.557 27.349 1.530 1.00 45.00 489 ALA A O 1
ATOM 3540 N N . LEU A 1 490 ? 25.607 29.224 2.152 1.00 43.25 490 LEU A N 1
ATOM 3541 C CA . LEU A 1 490 ? 26.506 29.332 0.988 1.00 43.25 490 LEU A CA 1
ATOM 3542 C C . LEU A 1 490 ? 27.723 28.379 1.037 1.00 43.25 490 LEU A C 1
ATOM 3544 O O . LEU A 1 490 ? 28.629 28.507 0.212 1.00 43.25 490 LEU A O 1
ATOM 3548 N N . GLY A 1 491 ? 27.787 27.461 2.007 1.00 40.75 491 GLY A N 1
ATOM 3549 C CA . GLY A 1 491 ? 28.836 26.436 2.099 1.00 40.75 491 GLY A CA 1
ATOM 3550 C C . GLY A 1 491 ? 30.210 26.928 2.577 1.00 40.75 491 GLY A C 1
ATOM 3551 O O . GLY A 1 491 ? 31.204 26.236 2.386 1.00 40.75 491 GLY A O 1
ATOM 3552 N N . TRP A 1 492 ? 30.303 28.117 3.191 1.00 43.25 492 TRP A N 1
ATOM 3553 C CA . TRP A 1 492 ? 31.569 28.644 3.741 1.00 43.25 492 TRP A CA 1
ATOM 3554 C C . TRP A 1 492 ? 31.901 28.099 5.142 1.00 43.25 492 TRP A C 1
ATOM 3556 O O . TRP A 1 492 ? 33.017 28.264 5.632 1.00 43.25 492 TRP A O 1
ATOM 3566 N N . MET A 1 493 ? 30.943 27.420 5.771 1.00 44.12 493 MET A N 1
ATOM 3567 C CA . MET A 1 493 ? 31.182 26.381 6.771 1.00 44.12 493 MET A CA 1
ATOM 3568 C C . MET A 1 493 ? 30.800 25.059 6.109 1.00 44.12 493 MET A C 1
ATOM 3570 O O . MET A 1 493 ? 29.717 24.993 5.532 1.00 44.12 493 MET A O 1
ATOM 3574 N N . GLU A 1 494 ? 31.671 24.047 6.159 1.00 35.31 494 GLU A N 1
ATOM 3575 C CA . GLU A 1 494 ? 31.431 22.707 5.599 1.00 35.31 494 GLU A CA 1
ATOM 3576 C C . GLU A 1 494 ? 30.214 22.047 6.270 1.00 35.31 494 GLU A C 1
ATOM 3578 O O . GLU A 1 494 ? 30.324 21.267 7.212 1.00 35.31 494 GLU A O 1
ATOM 3583 N N . MET A 1 495 ? 29.025 22.393 5.796 1.00 41.09 495 MET A N 1
ATOM 3584 C CA . MET A 1 495 ? 27.801 21.640 5.988 1.00 41.09 495 MET A CA 1
ATOM 3585 C C . MET A 1 495 ? 27.136 21.539 4.621 1.00 41.09 495 MET A C 1
ATOM 3587 O O . MET A 1 495 ? 26.828 22.544 3.986 1.00 41.09 495 MET A O 1
ATOM 3591 N N . ASP A 1 496 ? 26.976 20.305 4.161 1.00 37.56 496 ASP A N 1
ATOM 3592 C CA . ASP A 1 496 ? 26.425 19.957 2.856 1.00 37.56 496 ASP A CA 1
ATOM 3593 C C . ASP A 1 496 ? 24.896 20.126 2.918 1.00 37.56 496 ASP A C 1
ATOM 3595 O O . ASP A 1 496 ? 24.176 19.252 3.406 1.00 37.56 496 ASP A O 1
ATOM 3599 N N . VAL A 1 497 ? 24.398 21.311 2.549 1.00 46.91 497 VAL A N 1
ATOM 3600 C CA . VAL A 1 497 ? 22.971 21.661 2.635 1.00 46.91 497 VAL A CA 1
ATOM 3601 C C . VAL A 1 497 ? 22.313 21.508 1.251 1.00 46.91 497 VAL A C 1
ATOM 3603 O O . VAL A 1 497 ? 22.700 22.207 0.314 1.00 46.91 497 VAL A O 1
ATOM 3606 N N . PRO A 1 498 ? 21.305 20.627 1.089 1.00 49.88 498 PRO A N 1
ATOM 3607 C CA . PRO A 1 498 ? 20.569 20.445 -0.166 1.00 49.88 498 PRO A CA 1
ATOM 3608 C C . PRO A 1 498 ? 19.955 21.734 -0.742 1.00 49.88 498 PRO A C 1
ATOM 3610 O O . PRO A 1 498 ? 19.399 22.560 -0.016 1.00 49.88 498 PRO A O 1
ATOM 3613 N N . ARG A 1 499 ? 19.969 21.872 -2.078 1.00 43.06 499 ARG A N 1
ATOM 3614 C CA . ARG A 1 499 ? 19.469 23.047 -2.832 1.00 43.06 499 ARG A CA 1
ATOM 3615 C C . ARG A 1 499 ? 17.996 23.395 -2.577 1.00 43.06 499 ARG A C 1
ATOM 3617 O O . ARG A 1 499 ? 17.586 24.532 -2.821 1.00 43.06 499 ARG A O 1
ATOM 3624 N N . GLU A 1 500 ? 17.176 22.456 -2.105 1.00 44.47 500 GLU A N 1
ATOM 3625 C CA . GLU A 1 500 ? 15.793 22.760 -1.719 1.00 44.47 500 GLU A CA 1
ATOM 3626 C C . GLU A 1 500 ? 15.708 23.604 -0.432 1.00 44.47 500 GLU A C 1
ATOM 3628 O O . GLU A 1 500 ? 14.818 24.449 -0.314 1.00 44.47 500 GLU A O 1
ATOM 3633 N N . ILE A 1 501 ? 16.668 23.459 0.491 1.00 45.28 501 ILE A N 1
ATOM 3634 C CA . ILE A 1 501 ? 16.749 24.260 1.724 1.00 45.28 501 ILE A CA 1
ATOM 3635 C C . ILE A 1 501 ? 17.188 25.690 1.409 1.00 45.28 501 ILE A C 1
ATOM 3637 O O . ILE A 1 501 ? 16.634 26.634 1.972 1.00 45.28 501 ILE A O 1
ATOM 3641 N N . GLU A 1 502 ? 18.111 25.877 0.459 1.00 45.28 502 GLU A N 1
ATOM 3642 C CA . GLU A 1 502 ? 18.478 27.217 -0.022 1.00 45.28 502 GLU A CA 1
ATOM 3643 C C . GLU A 1 502 ? 17.254 27.980 -0.551 1.00 45.28 502 GLU A C 1
ATOM 3645 O O . GLU A 1 502 ? 17.085 29.165 -0.255 1.00 45.28 502 GLU A O 1
ATOM 3650 N N . ARG A 1 503 ? 16.358 27.301 -1.283 1.00 46.22 503 ARG A N 1
ATOM 3651 C CA . ARG A 1 503 ? 15.119 27.912 -1.792 1.00 46.22 503 ARG A CA 1
ATOM 3652 C C . ARG A 1 503 ? 14.121 28.235 -0.687 1.00 46.22 503 ARG A C 1
ATOM 3654 O O . ARG A 1 503 ? 13.611 29.352 -0.664 1.00 46.22 503 ARG A O 1
ATOM 3661 N N . ALA A 1 504 ? 13.882 27.316 0.246 1.00 45.38 504 ALA A N 1
ATOM 3662 C CA . ALA A 1 504 ? 12.961 27.555 1.357 1.00 45.38 504 ALA A CA 1
ATOM 3663 C C . ALA A 1 504 ? 13.433 28.716 2.255 1.00 45.38 504 ALA A C 1
ATOM 3665 O O . ALA A 1 504 ? 12.639 29.573 2.650 1.00 45.38 504 ALA A O 1
ATOM 3666 N N . ILE A 1 505 ? 14.741 28.804 2.521 1.00 46.81 505 ILE A N 1
ATOM 3667 C CA . ILE A 1 505 ? 15.334 29.914 3.277 1.00 46.81 505 ILE A CA 1
ATOM 3668 C C . ILE A 1 505 ? 15.212 31.230 2.494 1.00 46.81 505 ILE A C 1
ATOM 3670 O O . ILE A 1 505 ? 14.847 32.254 3.077 1.00 46.81 505 ILE A O 1
ATOM 3674 N N . ALA A 1 506 ? 15.452 31.220 1.179 1.00 44.59 506 ALA A N 1
ATOM 3675 C CA . ALA A 1 506 ? 15.289 32.403 0.337 1.00 44.59 506 ALA A CA 1
ATOM 3676 C C . ALA A 1 506 ? 13.837 32.917 0.321 1.00 44.59 506 ALA A C 1
ATOM 3678 O O . ALA A 1 506 ? 13.613 34.121 0.446 1.00 44.59 506 ALA A O 1
ATOM 3679 N N . GLU A 1 507 ? 12.845 32.030 0.239 1.00 46.66 507 GLU A N 1
ATOM 3680 C CA . GLU A 1 507 ? 11.423 32.397 0.252 1.00 46.66 507 GLU A CA 1
ATOM 3681 C C . GLU A 1 507 ? 10.993 33.009 1.594 1.00 46.66 507 GLU A C 1
ATOM 3683 O O . GLU A 1 507 ? 10.324 34.047 1.620 1.00 46.66 507 GLU A O 1
ATOM 3688 N N . VAL A 1 508 ? 11.449 32.441 2.716 1.00 45.19 508 VAL A N 1
ATOM 3689 C CA . VAL A 1 508 ? 11.183 32.975 4.063 1.00 45.19 508 VAL A CA 1
ATOM 3690 C C . VAL A 1 508 ? 11.865 34.331 4.276 1.00 45.19 508 VAL A C 1
ATOM 3692 O O . VAL A 1 508 ? 11.274 35.237 4.876 1.00 45.19 508 VAL A O 1
ATOM 3695 N N . LEU A 1 509 ? 13.081 34.517 3.755 1.00 45.84 509 LEU A N 1
ATOM 3696 C CA . LEU A 1 509 ? 13.793 35.796 3.817 1.00 45.84 509 LEU A CA 1
ATOM 3697 C C . LEU A 1 509 ? 13.113 36.872 2.963 1.00 45.84 509 LEU A C 1
ATOM 3699 O O . LEU A 1 509 ? 12.969 38.006 3.423 1.00 45.84 509 LEU A O 1
ATOM 3703 N N . VAL A 1 510 ? 12.630 36.524 1.767 1.00 47.91 510 VAL A N 1
ATOM 3704 C CA . VAL A 1 510 ? 11.866 37.440 0.907 1.00 47.91 510 VAL A CA 1
ATOM 3705 C C . VAL A 1 510 ? 10.542 37.821 1.568 1.00 47.91 510 VAL A C 1
ATOM 3707 O O . VAL A 1 510 ? 10.225 39.008 1.647 1.00 47.91 510 VAL A O 1
ATOM 3710 N N . ALA A 1 511 ? 9.801 36.859 2.126 1.00 43.81 511 ALA A N 1
ATOM 3711 C CA . ALA A 1 511 ? 8.562 37.135 2.852 1.00 43.81 511 ALA A CA 1
ATOM 3712 C C . ALA A 1 511 ? 8.804 38.054 4.065 1.00 43.81 511 ALA A C 1
ATOM 3714 O O . ALA A 1 511 ? 8.077 39.030 4.272 1.00 43.81 511 ALA A O 1
ATOM 3715 N N . SER A 1 512 ? 9.876 37.806 4.820 1.00 46.72 512 SER A N 1
ATOM 3716 C CA . SER A 1 512 ? 10.274 38.634 5.964 1.00 46.72 512 SER A CA 1
ATOM 3717 C C . SER A 1 512 ? 10.665 40.054 5.536 1.00 46.72 512 SER A C 1
ATOM 3719 O O . SER A 1 512 ? 10.231 41.030 6.153 1.00 46.72 512 SER A O 1
ATOM 3721 N N . ALA A 1 513 ? 11.419 40.193 4.442 1.00 45.59 513 ALA A N 1
ATOM 3722 C CA . ALA A 1 513 ? 11.802 41.485 3.879 1.00 45.59 513 ALA A CA 1
ATOM 3723 C C . ALA A 1 513 ? 10.584 42.282 3.382 1.00 45.59 513 ALA A C 1
ATOM 3725 O O . ALA A 1 513 ? 10.493 43.484 3.637 1.00 45.59 513 ALA A O 1
ATOM 3726 N N . VAL A 1 514 ? 9.611 41.620 2.748 1.00 47.09 514 VAL A N 1
ATOM 3727 C CA . VAL A 1 514 ? 8.356 42.239 2.292 1.00 47.09 514 VAL A CA 1
ATOM 3728 C C . VAL A 1 514 ? 7.528 42.740 3.476 1.00 47.09 514 VAL A C 1
ATOM 3730 O O . VAL A 1 514 ? 7.050 43.873 3.444 1.00 47.09 514 VAL A O 1
ATOM 3733 N N . VAL A 1 515 ? 7.406 41.959 4.554 1.00 47.09 515 VAL A N 1
ATOM 3734 C CA . VAL A 1 515 ? 6.687 42.377 5.773 1.00 47.09 515 VAL A CA 1
ATOM 3735 C C . VAL A 1 515 ? 7.368 43.574 6.443 1.00 47.09 515 VAL A C 1
ATOM 3737 O O . VAL A 1 515 ? 6.685 44.511 6.868 1.00 47.09 515 VAL A O 1
ATOM 3740 N N . ILE A 1 516 ? 8.705 43.587 6.504 1.00 51.47 516 ILE A N 1
ATOM 3741 C CA . ILE A 1 516 ? 9.480 44.721 7.029 1.00 51.47 516 ILE A CA 1
ATOM 3742 C C . ILE A 1 516 ? 9.281 45.964 6.149 1.00 51.47 516 ILE A C 1
ATOM 3744 O O . ILE A 1 516 ? 9.011 47.044 6.677 1.00 51.47 516 ILE A O 1
ATOM 3748 N N . ALA A 1 517 ? 9.336 45.820 4.823 1.00 47.38 517 ALA A N 1
ATOM 3749 C CA . ALA A 1 517 ? 9.114 46.915 3.881 1.00 47.38 517 ALA A CA 1
ATOM 3750 C C . ALA A 1 517 ? 7.688 47.485 3.982 1.00 47.38 517 ALA A C 1
ATOM 3752 O O . ALA A 1 517 ? 7.521 48.701 4.059 1.00 47.38 517 ALA A O 1
ATOM 3753 N N . LEU A 1 518 ? 6.663 46.633 4.086 1.00 44.88 518 LEU A N 1
ATOM 3754 C CA . LEU A 1 518 ? 5.273 47.053 4.308 1.00 44.88 518 LEU A CA 1
ATOM 3755 C C . LEU A 1 518 ? 5.102 47.784 5.643 1.00 44.88 518 LEU A C 1
ATOM 3757 O O . LEU A 1 518 ? 4.400 48.793 5.717 1.00 44.88 518 LEU A O 1
ATOM 3761 N N . ARG A 1 519 ? 5.776 47.327 6.703 1.00 46.62 519 ARG A N 1
ATOM 3762 C CA . ARG A 1 519 ? 5.777 47.983 8.022 1.00 46.62 519 ARG A CA 1
ATOM 3763 C C . ARG A 1 519 ? 6.477 49.341 8.005 1.00 46.62 519 ARG A C 1
ATOM 3765 O O . ARG A 1 519 ? 6.060 50.230 8.744 1.00 46.62 519 ARG A O 1
ATOM 3772 N N . LEU A 1 520 ? 7.514 49.505 7.186 1.00 49.59 520 LEU A N 1
ATOM 3773 C CA . LEU A 1 520 ? 8.210 50.780 6.998 1.00 49.59 520 LEU A CA 1
ATOM 3774 C C . LEU A 1 520 ? 7.377 51.745 6.147 1.00 49.59 520 LEU A C 1
ATOM 3776 O O . LEU A 1 520 ? 7.249 52.908 6.512 1.00 49.59 520 LEU A O 1
ATOM 3780 N N . ALA A 1 521 ? 6.738 51.252 5.084 1.00 51.78 521 ALA A N 1
ATOM 3781 C CA . ALA A 1 521 ? 5.854 52.042 4.228 1.00 51.78 521 ALA A CA 1
ATOM 3782 C C . ALA A 1 521 ? 4.564 52.493 4.938 1.00 51.78 521 ALA A C 1
ATOM 3784 O O . ALA A 1 521 ? 4.019 53.547 4.623 1.00 51.78 521 ALA A O 1
ATOM 3785 N N . THR A 1 522 ? 4.074 51.717 5.910 1.00 48.78 522 THR A N 1
ATOM 3786 C CA . THR A 1 522 ? 2.857 52.045 6.681 1.00 48.78 522 THR A CA 1
ATOM 3787 C C . THR A 1 522 ? 3.138 52.799 7.981 1.00 48.78 522 THR A C 1
ATOM 3789 O O . THR A 1 522 ? 2.206 53.268 8.640 1.00 48.78 522 THR A O 1
ATOM 3792 N N . ALA A 1 523 ? 4.408 52.963 8.365 1.00 58.00 523 ALA A N 1
ATOM 3793 C CA . ALA A 1 523 ? 4.778 53.771 9.516 1.00 58.00 523 ALA A CA 1
ATOM 3794 C C . ALA A 1 523 ? 4.576 55.258 9.190 1.00 58.00 523 ALA A C 1
ATOM 3796 O O . ALA A 1 523 ? 5.379 55.865 8.485 1.00 58.00 523 ALA A O 1
ATOM 3797 N N . ARG A 1 524 ? 3.507 55.861 9.726 1.00 44.66 524 ARG A N 1
ATOM 3798 C CA . ARG A 1 524 ? 3.319 57.316 9.644 1.00 44.66 524 ARG A CA 1
ATOM 3799 C C . ARG A 1 524 ? 4.534 58.024 10.265 1.00 44.66 524 ARG A C 1
ATOM 3801 O O . ARG A 1 524 ? 4.948 57.621 11.359 1.00 44.66 524 ARG A O 1
ATOM 3808 N N . PRO A 1 525 ? 5.103 59.050 9.606 1.00 51.31 525 PRO A N 1
ATOM 3809 C CA . PRO A 1 525 ? 6.143 59.863 10.216 1.00 51.31 525 PRO A CA 1
ATOM 3810 C C . PRO A 1 525 ? 5.589 60.455 11.513 1.00 51.31 525 PRO A C 1
ATOM 3812 O O . PRO A 1 525 ? 4.453 60.928 11.545 1.00 51.31 525 PRO A O 1
ATOM 3815 N N . ALA A 1 526 ? 6.368 60.360 12.591 1.00 49.31 526 ALA A N 1
ATOM 3816 C CA . ALA A 1 526 ? 6.004 60.968 13.862 1.00 49.31 526 ALA A CA 1
ATOM 3817 C C . ALA A 1 526 ? 5.784 62.466 13.625 1.00 49.31 526 ALA A C 1
ATOM 3819 O O . ALA A 1 526 ? 6.677 63.136 13.100 1.00 49.31 526 ALA A O 1
ATOM 3820 N N . GLU A 1 527 ? 4.594 62.971 13.958 1.00 48.78 527 GLU A N 1
ATOM 3821 C CA . GLU A 1 527 ? 4.340 64.407 13.910 1.00 48.78 527 GLU A CA 1
ATOM 3822 C C . GLU A 1 527 ? 5.400 65.105 14.767 1.00 48.78 527 GLU A C 1
ATOM 3824 O O . GLU A 1 527 ? 5.637 64.679 15.905 1.00 48.78 527 GLU A O 1
ATOM 3829 N N . PRO A 1 528 ? 6.082 66.136 14.238 1.00 54.34 528 PRO A N 1
ATOM 3830 C CA . PRO A 1 528 ? 7.051 66.877 15.019 1.00 54.34 528 PRO A CA 1
ATOM 3831 C C . PRO A 1 528 ? 6.326 67.443 16.236 1.00 54.34 528 PRO A C 1
ATOM 3833 O O . PRO A 1 528 ? 5.387 68.230 16.109 1.00 54.34 528 PRO A O 1
ATOM 3836 N N . THR A 1 529 ? 6.749 67.004 17.419 1.00 56.31 529 THR A N 1
ATOM 3837 C CA . THR A 1 529 ? 6.268 67.514 18.699 1.00 56.31 529 THR A CA 1
ATOM 3838 C C . THR A 1 529 ? 6.398 69.031 18.680 1.00 56.31 529 THR A C 1
ATOM 3840 O O . THR A 1 529 ? 7.516 69.553 18.690 1.00 56.31 529 THR A O 1
ATOM 3843 N N . ARG A 1 530 ? 5.263 69.741 18.603 1.00 55.47 530 ARG A N 1
ATOM 3844 C CA . ARG A 1 530 ? 5.232 71.200 18.746 1.00 55.47 530 ARG A CA 1
ATOM 3845 C C . ARG A 1 530 ? 5.935 71.548 20.061 1.00 55.47 530 ARG A C 1
ATOM 3847 O O . ARG A 1 530 ? 5.552 70.980 21.086 1.00 55.47 530 ARG A O 1
ATOM 3854 N N . PRO A 1 531 ? 6.943 72.436 20.061 1.00 56.09 531 PRO A N 1
ATOM 3855 C CA . PRO A 1 531 ? 7.569 72.862 21.299 1.00 56.09 531 PRO A CA 1
ATOM 3856 C C . PRO A 1 531 ? 6.500 73.528 22.167 1.00 56.09 531 PRO A C 1
ATOM 3858 O O . PRO A 1 531 ? 5.942 74.568 21.818 1.00 56.09 531 PRO A O 1
ATOM 3861 N N . ALA A 1 532 ? 6.185 72.888 23.289 1.00 57.91 532 ALA A N 1
ATOM 3862 C CA . ALA A 1 532 ? 5.433 73.502 24.364 1.00 57.91 532 ALA A CA 1
ATOM 3863 C C . ALA A 1 532 ? 6.351 74.548 24.999 1.00 57.91 532 ALA A C 1
ATOM 3865 O O . ALA A 1 532 ? 7.187 74.176 25.811 1.00 57.91 532 ALA A O 1
ATOM 3866 N N . ASN A 1 533 ? 6.291 75.791 24.508 1.00 61.41 533 ASN A N 1
ATOM 3867 C CA . ASN A 1 533 ? 6.608 77.039 25.218 1.00 61.41 533 ASN A CA 1
ATOM 3868 C C . ASN A 1 533 ? 6.536 78.229 24.247 1.00 61.41 533 ASN A C 1
ATOM 3870 O O . ASN A 1 533 ? 7.515 78.562 23.586 1.00 61.41 533 ASN A O 1
ATOM 3874 N N . ALA A 1 534 ? 5.363 78.862 24.177 1.00 52.34 534 ALA A N 1
ATOM 3875 C CA . ALA A 1 534 ? 5.185 80.247 23.732 1.00 52.34 534 ALA A CA 1
ATOM 3876 C C . ALA A 1 534 ? 3.814 80.757 24.211 1.00 52.34 534 ALA A C 1
ATOM 3878 O O . ALA A 1 534 ? 2.910 80.964 23.411 1.00 52.34 534 ALA A O 1
ATOM 3879 N N . LEU A 1 535 ? 3.647 80.870 25.531 1.00 54.97 535 LEU A N 1
ATOM 3880 C CA . LEU A 1 535 ? 2.671 81.746 26.191 1.00 54.97 535 LEU A CA 1
ATOM 3881 C C . LEU A 1 535 ? 3.229 82.092 27.581 1.00 54.97 535 LEU A C 1
ATOM 3883 O O . LEU A 1 535 ? 2.806 81.542 28.595 1.00 54.97 535 LEU A O 1
ATOM 3887 N N . LEU A 1 536 ? 4.259 82.938 27.572 1.00 45.56 536 LEU A N 1
ATOM 3888 C CA . LEU A 1 536 ? 4.447 84.088 28.458 1.00 45.56 536 LEU A CA 1
ATOM 3889 C C . LEU A 1 536 ? 5.358 85.080 27.734 1.00 45.56 536 LEU A C 1
ATOM 3891 O O . LEU A 1 536 ? 6.420 84.629 27.246 1.00 45.56 536 LEU A O 1
#

Organism: NCBI:txid927083

Sequence (536 aa):
MRMRALGLVIVALVTLACSRPIEAELLHVGSASPDRVQPGHRLVLRGSGFPAGRDARVTFRGVLHRPGHPARAIDVSLDGEAISSDRVELPMPAASLRRLGGRGTFRGSIRVAFGAGALDRGSVVGTLDDAVIDLVPREVSGDADTSVLARLGLELAPREDDGIGLMVARVARGSRADDAGLAEGDRLLSIDGLNLLAPEELVPAVGQASMDLRVAREGEAAPFVVRVSLDGWEERVPREAILWSQLAALIALFAIVLLGPGATWIDRLAPTSRRVPWFNVGVAIAIALGLRAALDALPSLGLDAALLAIVAGRGASLVLGASGSRPRIVAAMRAMCGAIAIVVALGVATLAIGTTDPAAIEAAQGPWPWDWLALRSPTGPLAIVLVALAAACGPVLDSEHDRRRVLDDVFLAALASCAVIALAGGEAAHGAIGDVRPGLAWIGSVGYAATAALAASMLRRARDRGGRLSWIALAIATLAVAMIAILGALGWMEMDVPREIERAIAEVLVASAVVIALRLATARPAEPTRPANALL

pLDDT: mean 70.1, std 19.78, range [35.31, 98.56]

Radius of gyration: 31.8 Å; chains: 1; bounding box: 51×115×87 Å

Foldseek 3Di:
DVVVVVVVVVVVVVVVPPPDQAEAAPWAFDDWPDLEDEAFDKIKTFTAQDDAFFKKKKWAFFWWAAFQAPIDTDTDIAIWGRNDRGIIIGGHHLVNCVNVPAFTKGFFKIKIWTAPDDPSRHIYIYMDGGRIHGHHHDDPPDDAPVVLCVQQQFDWDPDPDQDWFTATQQHDPPGLCVVLPHGHGKTFQAKQSTTDRDNNRPHDHPPDQWIWTFIDHPPDPHTDITIGGCVVVPPPPPVVNVVVLVVLVVVLVCCLVCVLVVLVVCVVVDPPPDPDCVVLVVLLVVLVVVLVVLVVCPVPPAPSSVLSNQLSVLSNCSSVQVPDDPVSNVLSVLSNLLSVLLVVLLVVLCVVQVHRHLVSSLVQQDLDQCSFPLNVDPCNVVSLVSLVVSLVPNDDDDDPDLPVSLVVLLVSLLSSLVSCCSRRNVCNVVVQPPDDDPVVVVVVSNVVSSVVSVLVSQCVVLVVVPDPVSNVVSVVVVVVVVVVVVCVVVCVDPDDGDPVVVVVNVVVVVVVVVVVVVVVVPDDPDDPPDPPDDDD

InterPro domains:
  IPR001478 PDZ domain [PF00595] (150-194)
  IPR001478 PDZ domain [PS50106] (132-215)
  IPR001478 PDZ domain [SM00228] (150-219)
  IPR036034 PDZ superfamily [G3DSA:2.30.42.10] (142-229)
  IPR036034 PDZ superfamily [SSF50156] (151-233)

Secondary structure (DSSP, 8-state):
-HHHHHHHHHHHHHHH-----EEEE--EEEEEE-SEE-TTEEEEEEEE---TT-EEEEEEEEEEEETTEEEEEEEEEEEEEEEETTEEEEEE-HHHHHHTTSSEEEEEEEEEEEE-TTTT-EEEEEEEEEEEEEE--S-------HHHHHHHTEEEPP--SSSSSEEEEEE-TTSHHHHTT--TT-EEEEETTEEP-SGGG--PPTT-SEEEEEEE-TT-SS-EEEEEE-TT-S----HHHHHHHHHHHHHHHHHHHHHHHHHHHHHHHS-TT---THHHHHHHHHHHHHHHHHHHSHHHHTHHHHHHHHHHHHHHHHHHH-SS-HHHHHHHHHHHHHHHHHHHHHHHHHHHHT---HHHHHHTS-SSGGGSHHHHSTTHHHHHHHHHHHHHTSSSS--S-TTTHHHHHHHHHHHHHHHHHHHTTTTTTTTTS-S--HHHHHHHHHHHHHHHHHHHHHHHHHHHT--HHHHHHHHHHHHHHHHHHHHHHTTSSS----HHHHHHHHHHHHHHHHHHHHHHHT-PPPPP---S----